Protein AF-A0A1Y2HYA2-F1 (afdb_monomer_lite)

Sequence (604 aa):
MAIMETNSGGTSANGTPILTGSERDTLFGNTSALLDLHTALAPAMHAAVRSHPGAPTAAAEALAVALLSHVSDLLREYELHALNAASVTALVETRTSRPMLHHMMRDFVLWPKAHGLSLESYLVRPGSHLSVYARKLDELISAGADGPNVRRANDVVRGMINGIEMKRLEANNNQPPRVPSYLVPIVVDADEPSLEDVGHGTATLRRNLHQAVDIATLESATRRFICQGSVWEVVHAGEVKVRSLLLFHDALILAKEQPPNKFEVRTILDLRTVTIRPTRDRARAALRLRPVVAKAVAQFNADPARAVGDLIAKKVLDNSANNIASFLHKTPNLSRRHVGKFIGHVDNEPVAYAYAEWYSPVFGHLPFEDALRLYLSSLRLGNDGPAIDRVLTAFARTYAKVNPQRFTEDNAAVDLVFATVLLNADMHGPTTLDGTPSPLALRDFVNGHPGVAAGQMQAIYQSIQGEKLAMASDRSHRVSVDVLAIPTHLTLNEPSEWLKISIPAPDPNVTLRFISASSLKIEPPVLAFATSNSGFVRITGTQVGRHRLYFLLGGSTAAHYDYVLPLTVIVEPGTWPIRSRSSFRARMRHHQVRGPGMNRGAQH

pLDDT: mean 72.88, std 20.94, range [21.11, 97.56]

Radius of gyration: 34.15 Å; chains: 1; bounding box: 61×93×104 Å

Organism: NCBI:txid765915

Foldseek 3Di:
DVCLCPVPPQADVVRHGLADPVRVCLQCPCVVVVVVLVVVLVVQLVVLQVVDPPDLLSSLLSNLVSLVVCLVVNLVSLLRLLLSLVSNVVVVVCCVVRVSSVVSQVVCLVDPVCVNDTSSRVSCVVNCVLVVLLVVLVVCVVVVSVDPSSVVSNVSSVVSNVVSVVSSVVSCVPDDDDADPDAFAWDFDDDDDDPDDDDDDDDPDPDDDPDQDDPVVVPPPPWAWDDWHWHFDCNDFFDTDIWIWTDTPFWIWTFDDDPPPGTHTDDIGTPVPTDTDGDCLVCVVVPPPDVVLVVLLVVLQVPVVVSVVVCCVVVVFPPDLLRVLVCLQPRPNRQLASVLVQCLDPVNLSNLLSNLLVCLLQLLVDQPLVSLLLSQQSHPHDPDPSSVLSNLVSNQQSSCVSVVVFFQDNCLSSVVSVLLLVLLCLQPNDDPPVRDRPRDDLVNQLVVRPRGDSVSSNVSNVVSNVFHRDGAARDPQAKEKDPSQDDQEAEAQDKDDWGKIFTPFADQFKKKAKTWRPQKDKVPRMDHRHPHRIDTMMIHGNGAAKIKIAIRMTGDCSNRHGHDRIGIHGYHYPDPPPPPPVVVVVVVVVVPDDDDDDDDDDDD

Structure (mmCIF, N/CA/C/O backbone):
data_AF-A0A1Y2HYA2-F1
#
_entry.id   AF-A0A1Y2HYA2-F1
#
loop_
_atom_site.group_PDB
_atom_site.id
_atom_site.type_symbol
_atom_site.label_atom_id
_atom_site.label_alt_id
_atom_site.label_comp_id
_atom_site.label_asym_id
_atom_site.label_entity_id
_atom_site.label_seq_id
_atom_site.pdbx_PDB_ins_code
_atom_site.Cartn_x
_atom_site.Cartn_y
_atom_site.Cartn_z
_atom_site.occupancy
_atom_site.B_iso_or_equiv
_atom_site.auth_seq_id
_atom_site.auth_comp_id
_atom_site.auth_asym_id
_atom_site.auth_atom_id
_atom_site.pdbx_PDB_model_num
ATOM 1 N N . MET A 1 1 ? -4.792 16.067 -51.777 1.00 55.75 1 MET A N 1
ATOM 2 C CA . MET A 1 1 ? -4.875 17.126 -52.803 1.00 55.75 1 MET A CA 1
ATOM 3 C C . MET A 1 1 ? -6.281 17.231 -53.373 1.00 55.75 1 MET A C 1
ATOM 5 O O . MET A 1 1 ? -7.077 17.872 -52.710 1.00 55.75 1 MET A O 1
ATOM 9 N N . ALA A 1 2 ? -6.659 16.516 -54.440 1.00 53.66 2 ALA A N 1
ATOM 10 C CA . ALA A 1 2 ? -7.971 16.691 -55.091 1.00 53.66 2 ALA A CA 1
ATOM 11 C C . ALA A 1 2 ? -9.199 16.581 -54.156 1.00 53.66 2 ALA A C 1
ATOM 13 O O . ALA A 1 2 ? -10.121 17.379 -54.253 1.00 53.66 2 ALA A O 1
ATOM 14 N N . ILE A 1 3 ? -9.209 15.652 -53.192 1.00 54.22 3 ILE A N 1
ATOM 15 C CA . ILE A 1 3 ? -10.318 15.495 -52.219 1.00 54.22 3 ILE A CA 1
ATOM 16 C C . ILE A 1 3 ? -10.399 16.668 -51.232 1.00 54.22 3 ILE A C 1
ATOM 18 O O . ILE A 1 3 ? -11.489 17.075 -50.844 1.00 54.22 3 ILE A O 1
ATOM 22 N N . MET A 1 4 ? -9.250 17.241 -50.865 1.00 53.88 4 MET A N 1
ATOM 23 C CA . MET A 1 4 ? -9.171 18.414 -49.982 1.00 53.88 4 MET A CA 1
ATOM 24 C C . MET A 1 4 ? -9.587 19.702 -50.707 1.00 53.88 4 MET A C 1
ATOM 26 O O . MET A 1 4 ? -9.850 20.707 -50.059 1.00 53.88 4 MET A O 1
ATOM 30 N N . GLU A 1 5 ? -9.641 19.667 -52.040 1.00 52.22 5 GLU A N 1
ATOM 31 C CA . GLU A 1 5 ? -10.073 20.774 -52.897 1.00 52.22 5 GLU A CA 1
ATOM 32 C C . GLU A 1 5 ? -11.542 20.644 -53.336 1.00 52.22 5 GLU A C 1
ATOM 34 O O . GLU A 1 5 ? -12.161 21.650 -53.661 1.00 52.22 5 GLU A O 1
ATOM 39 N N . THR A 1 6 ? -12.117 19.433 -53.324 1.00 47.00 6 THR A N 1
ATOM 40 C CA . THR A 1 6 ? -13.444 19.152 -53.912 1.00 47.00 6 THR A CA 1
ATOM 41 C C . THR A 1 6 ? -14.544 18.816 -52.899 1.00 47.00 6 THR A C 1
ATOM 43 O O . THR A 1 6 ? -15.689 19.186 -53.140 1.00 47.00 6 THR A O 1
ATOM 46 N N . ASN A 1 7 ? -14.242 18.175 -51.759 1.00 46.06 7 ASN A N 1
ATOM 47 C CA . ASN A 1 7 ? -15.280 17.679 -50.828 1.00 46.06 7 ASN A CA 1
ATOM 48 C C . ASN A 1 7 ? -15.597 18.585 -49.630 1.00 46.06 7 ASN A C 1
ATOM 50 O O . ASN A 1 7 ? -16.517 18.308 -48.866 1.00 46.06 7 ASN A O 1
ATOM 54 N N . SER A 1 8 ? -14.890 19.694 -49.480 1.00 45.75 8 SER A N 1
ATOM 55 C CA . SER A 1 8 ? -15.256 20.757 -48.551 1.00 45.75 8 SER A CA 1
ATOM 56 C C . SER A 1 8 ? -15.223 22.032 -49.365 1.00 45.75 8 SER A C 1
ATOM 58 O O . SER A 1 8 ? -14.123 22.438 -49.737 1.00 45.75 8 SER A O 1
ATOM 60 N N . GLY A 1 9 ? -16.393 22.594 -49.707 1.00 42.94 9 GLY A N 1
ATOM 61 C CA . GLY A 1 9 ? -16.507 23.826 -50.496 1.00 42.94 9 GLY A CA 1
ATOM 62 C C . GLY A 1 9 ? -15.361 24.770 -50.152 1.00 42.94 9 GLY A C 1
ATOM 63 O O . GLY A 1 9 ? -15.153 25.050 -48.973 1.00 42.94 9 GLY A O 1
ATOM 64 N N . GLY A 1 10 ? -14.555 25.113 -51.163 1.00 42.78 10 GLY A N 1
ATOM 65 C CA . GLY A 1 10 ? -13.152 25.546 -51.058 1.00 42.78 10 GLY A CA 1
ATOM 66 C C . GLY A 1 10 ? -12.878 26.840 -50.287 1.00 42.78 10 GLY A C 1
ATOM 67 O O . GLY A 1 10 ? -11.806 27.423 -50.416 1.00 42.78 10 GLY A O 1
ATOM 68 N N . THR A 1 11 ? -13.821 27.289 -49.475 1.00 48.75 11 THR A N 1
ATOM 69 C CA . THR A 1 11 ? -13.754 28.462 -48.632 1.00 48.75 11 THR A CA 1
ATOM 70 C C . THR A 1 11 ? -14.617 28.257 -47.389 1.00 48.75 11 THR A C 1
ATOM 72 O O . THR A 1 11 ? -15.751 27.787 -47.481 1.00 48.75 11 THR A O 1
ATOM 75 N N . SER A 1 12 ? -14.124 28.705 -46.230 1.00 48.00 12 SER A N 1
ATOM 76 C CA . SER A 1 12 ? -14.983 29.088 -45.096 1.00 48.00 12 SER A CA 1
ATOM 77 C C . SER A 1 12 ? -16.136 29.993 -45.577 1.00 48.00 12 SER A C 1
ATOM 79 O O . SER A 1 12 ? -16.014 30.619 -46.630 1.00 48.00 12 SER A O 1
ATOM 81 N N . ALA A 1 13 ? -17.212 30.155 -44.797 1.00 47.91 13 ALA A N 1
ATOM 82 C CA . ALA A 1 13 ? -18.321 31.085 -45.082 1.00 47.91 13 ALA A CA 1
ATOM 83 C C . ALA A 1 13 ? -17.880 32.538 -45.424 1.00 47.91 13 ALA A C 1
ATOM 85 O O . ALA A 1 13 ? -18.684 33.313 -45.929 1.00 47.91 13 ALA A O 1
ATOM 86 N N . ASN A 1 14 ? -16.598 32.876 -45.204 1.00 44.66 14 ASN A N 1
ATOM 87 C CA . ASN A 1 14 ? -15.934 34.144 -45.530 1.00 44.66 14 ASN A CA 1
ATOM 88 C C . ASN A 1 14 ? -14.847 34.069 -46.637 1.00 44.66 14 ASN A C 1
ATOM 90 O O . ASN A 1 14 ? -14.006 34.962 -46.712 1.00 44.66 14 ASN A O 1
ATOM 94 N N . GLY A 1 15 ? -14.783 33.030 -47.476 1.00 50.41 15 GLY A N 1
ATOM 95 C CA . GLY A 1 15 ? -13.869 33.024 -48.634 1.00 50.41 15 GLY A CA 1
ATOM 96 C C . GLY A 1 15 ? -12.424 32.553 -48.374 1.00 50.41 15 GLY A C 1
ATOM 97 O O . GLY A 1 15 ? -11.597 32.614 -49.278 1.00 50.41 15 GLY A O 1
ATOM 98 N N . THR A 1 16 ? -12.076 32.090 -47.167 1.00 54.47 16 THR A N 1
ATOM 99 C CA . THR A 1 16 ? -10.693 31.699 -46.823 1.00 54.47 16 THR A CA 1
ATOM 100 C C . THR A 1 16 ? -10.429 30.194 -46.994 1.00 54.47 16 THR A C 1
ATOM 102 O O . THR A 1 16 ? -11.242 29.386 -46.530 1.00 54.47 16 THR A O 1
ATOM 105 N N . PRO A 1 17 ? -9.306 29.789 -47.629 1.00 59.78 17 PRO A N 1
ATOM 106 C CA . PRO A 1 17 ? -8.974 28.382 -47.863 1.00 59.78 17 PRO A CA 1
ATOM 107 C C . PRO A 1 17 ? -8.645 27.647 -46.553 1.00 59.78 17 PRO A C 1
ATOM 109 O O . PRO A 1 17 ? -8.038 28.213 -45.644 1.00 59.78 17 PRO A O 1
ATOM 112 N N . ILE A 1 18 ? -9.036 26.367 -46.458 1.00 65.44 18 ILE A N 1
ATOM 113 C CA . ILE A 1 18 ? -8.889 25.529 -45.246 1.00 65.44 18 ILE A CA 1
ATOM 114 C C . ILE A 1 18 ? -7.417 25.331 -44.857 1.00 65.44 18 ILE A C 1
ATOM 116 O O . ILE A 1 18 ? -7.102 25.270 -43.666 1.00 65.44 18 ILE A O 1
ATOM 120 N N . LEU A 1 19 ? -6.534 25.269 -45.855 1.00 67.50 19 LEU A N 1
ATOM 121 C CA . LEU A 1 19 ? -5.080 25.265 -45.718 1.00 67.50 19 LEU A CA 1
ATOM 122 C C . LEU A 1 19 ? -4.512 26.456 -46.489 1.00 67.50 19 LEU A C 1
ATOM 124 O O . LEU A 1 19 ? -4.899 26.685 -47.638 1.00 67.50 19 LEU A O 1
ATOM 128 N N . THR A 1 20 ? -3.578 27.194 -45.892 1.00 74.31 20 THR A N 1
ATOM 129 C CA . THR A 1 20 ? -2.813 28.205 -46.637 1.00 74.31 20 THR A CA 1
ATOM 130 C C . THR A 1 20 ? -1.864 27.532 -47.639 1.00 74.31 20 THR A C 1
ATOM 132 O O . THR A 1 20 ? -1.540 26.350 -47.504 1.00 74.31 20 THR A O 1
ATOM 135 N N . GLY A 1 21 ? -1.378 28.278 -48.640 1.00 69.56 21 GLY A N 1
ATOM 136 C CA . GLY A 1 21 ? -0.363 27.766 -49.577 1.00 69.56 21 GLY A CA 1
ATOM 137 C C . GLY A 1 21 ? 0.874 27.225 -48.850 1.00 69.56 21 GLY A C 1
ATOM 138 O O . GLY A 1 21 ? 1.279 26.095 -49.083 1.00 69.56 21 GLY A O 1
ATOM 139 N N . SER A 1 22 ? 1.364 27.960 -47.847 1.00 70.25 22 SER A N 1
ATOM 140 C CA . SER A 1 22 ? 2.489 27.531 -47.008 1.00 70.25 22 SER A CA 1
ATOM 141 C C . SER A 1 22 ? 2.204 26.271 -46.178 1.00 70.25 22 SER A C 1
ATOM 143 O O . SER A 1 22 ? 3.096 25.448 -45.980 1.00 70.25 22 SER A O 1
ATOM 145 N N . GLU A 1 23 ? 0.975 26.082 -45.691 1.00 72.25 23 GLU A N 1
ATOM 146 C CA . GLU A 1 23 ? 0.576 24.883 -44.938 1.00 72.25 23 GLU A CA 1
ATOM 147 C C . GLU A 1 23 ? 0.479 23.656 -45.840 1.00 72.25 23 GLU A C 1
ATOM 149 O O . GLU A 1 23 ? 0.842 22.556 -45.432 1.00 72.25 23 GLU A O 1
ATOM 154 N N . ARG A 1 24 ? 0.027 23.843 -47.080 1.00 72.75 24 ARG A N 1
ATOM 155 C CA . ARG A 1 24 ? 0.006 22.792 -48.098 1.00 72.75 24 ARG A CA 1
ATOM 156 C C . ARG A 1 24 ? 1.423 22.352 -48.457 1.00 72.75 24 ARG A C 1
ATOM 158 O O . ARG A 1 24 ? 1.692 21.153 -48.444 1.00 72.75 24 ARG A O 1
ATOM 165 N N . ASP A 1 25 ? 2.318 23.305 -48.692 1.00 72.31 25 ASP A N 1
ATOM 166 C CA . ASP A 1 25 ? 3.725 23.022 -48.985 1.00 72.31 25 ASP A CA 1
ATOM 167 C C . ASP A 1 25 ? 4.402 22.320 -47.799 1.00 72.31 25 ASP A C 1
ATOM 169 O O . ASP A 1 25 ? 5.210 21.418 -47.983 1.00 72.31 25 ASP A O 1
ATOM 173 N N . THR A 1 26 ? 3.997 22.644 -46.568 1.00 74.25 26 THR A N 1
ATOM 174 C CA . THR A 1 26 ? 4.482 21.966 -45.356 1.00 74.25 26 THR A CA 1
ATOM 175 C C . THR A 1 26 ? 3.922 20.545 -45.203 1.00 74.25 26 THR A C 1
ATOM 177 O O . THR A 1 26 ? 4.649 19.650 -44.781 1.00 74.25 26 THR A O 1
ATOM 180 N N . LEU A 1 27 ? 2.642 20.315 -45.530 1.00 73.00 27 LEU A N 1
ATOM 181 C CA . LEU A 1 27 ? 1.988 19.001 -45.407 1.00 73.00 27 LEU A CA 1
ATOM 182 C C . LEU A 1 27 ? 2.495 17.987 -46.422 1.00 73.00 27 LEU A C 1
ATOM 184 O O . LEU A 1 27 ? 2.662 16.814 -46.092 1.00 73.00 27 LEU A O 1
ATOM 188 N N . PHE A 1 28 ? 2.664 18.429 -47.664 1.00 74.94 28 PHE A N 1
ATOM 189 C CA . PHE A 1 28 ? 2.996 17.545 -48.772 1.00 74.94 28 PHE A CA 1
ATOM 190 C C . PHE A 1 28 ? 4.473 17.610 -49.144 1.00 74.94 28 PHE A C 1
ATOM 192 O O . PHE A 1 28 ? 4.954 16.664 -49.765 1.00 74.94 28 PHE A O 1
ATOM 199 N N . GLY A 1 29 ? 5.204 18.651 -48.732 1.00 79.75 29 GLY A N 1
ATOM 200 C CA . GLY A 1 29 ? 6.648 18.771 -48.910 1.00 79.75 29 GLY A CA 1
ATOM 201 C C . GLY A 1 29 ? 7.094 18.353 -50.308 1.00 79.75 29 GLY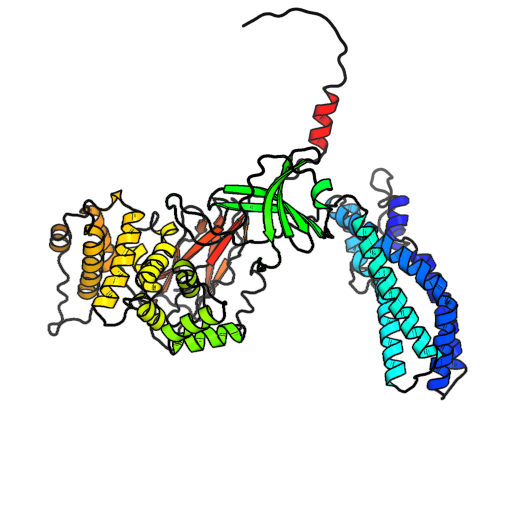 A C 1
ATOM 202 O O . GLY A 1 29 ? 6.600 18.845 -51.317 1.00 79.75 29 GLY A O 1
ATOM 203 N N . ASN A 1 30 ? 7.986 17.370 -50.349 1.00 83.69 30 ASN A N 1
ATOM 204 C CA . ASN A 1 30 ? 8.533 16.770 -51.561 1.00 83.69 30 ASN A CA 1
ATOM 205 C C . ASN A 1 30 ? 7.928 15.390 -51.895 1.00 83.69 30 ASN A C 1
ATOM 207 O O . ASN A 1 30 ? 8.539 14.585 -52.596 1.00 83.69 30 ASN A O 1
ATOM 211 N N . THR A 1 31 ? 6.726 15.081 -51.400 1.00 81.69 31 THR A N 1
ATOM 212 C CA . THR A 1 31 ? 6.070 13.783 -51.661 1.00 81.69 31 THR A CA 1
ATOM 213 C C . THR A 1 31 ? 5.789 13.534 -53.146 1.00 81.69 31 THR A C 1
ATOM 215 O O . THR A 1 31 ? 5.811 12.380 -53.568 1.00 81.69 31 THR A O 1
ATOM 218 N N . SER A 1 32 ? 5.580 14.583 -53.951 1.00 81.62 32 SER A N 1
ATOM 219 C CA . SER A 1 32 ? 5.468 14.475 -55.413 1.00 81.62 32 SER A CA 1
ATOM 220 C C . SER A 1 32 ? 6.788 14.055 -56.060 1.00 81.62 32 SER A C 1
ATOM 222 O O . SER A 1 32 ? 6.795 13.126 -56.855 1.00 81.62 32 SER A O 1
ATOM 224 N N . ALA A 1 33 ? 7.910 14.648 -55.647 1.00 84.75 33 ALA A N 1
ATOM 225 C CA . ALA A 1 33 ? 9.234 14.277 -56.144 1.00 84.75 33 ALA A CA 1
ATOM 226 C C . ALA A 1 33 ? 9.596 12.827 -55.774 1.00 84.75 33 ALA A C 1
ATOM 228 O O . ALA A 1 33 ? 10.122 12.085 -56.600 1.00 84.75 33 ALA A O 1
ATOM 229 N N . LEU A 1 34 ? 9.249 12.385 -54.556 1.00 85.81 34 LEU A N 1
ATOM 230 C CA . LEU A 1 34 ? 9.385 10.978 -54.167 1.00 85.81 34 LEU A CA 1
ATOM 231 C C . LEU A 1 34 ? 8.518 10.058 -55.032 1.00 85.81 34 LEU A C 1
ATOM 233 O O . LEU A 1 34 ? 8.970 8.978 -55.411 1.00 85.81 34 LEU A O 1
ATOM 237 N N . LEU A 1 35 ? 7.285 10.462 -55.346 1.00 85.81 35 LEU A N 1
ATOM 238 C CA . LEU A 1 35 ? 6.417 9.695 -56.234 1.00 85.81 35 LEU A CA 1
ATOM 239 C C . LEU A 1 35 ? 7.038 9.572 -57.630 1.00 85.81 35 LEU A C 1
ATOM 241 O O . LEU A 1 35 ? 7.137 8.455 -58.130 1.00 85.81 35 LEU A O 1
ATOM 245 N N . ASP A 1 36 ? 7.515 10.674 -58.206 1.00 86.62 36 ASP A N 1
ATOM 246 C CA . ASP A 1 36 ? 8.139 10.696 -59.531 1.00 86.62 36 ASP A CA 1
ATOM 247 C C . ASP A 1 36 ? 9.363 9.765 -59.582 1.00 86.62 36 ASP A C 1
ATOM 249 O O . ASP A 1 36 ? 9.465 8.913 -60.470 1.00 86.62 36 ASP A O 1
ATOM 253 N N . LEU A 1 37 ? 10.228 9.815 -58.561 1.00 86.75 37 LEU A N 1
ATOM 254 C CA . LEU A 1 37 ? 11.375 8.908 -58.432 1.00 86.75 37 LEU A CA 1
ATOM 255 C C . LEU A 1 37 ? 10.959 7.434 -58.360 1.00 86.75 37 LEU A C 1
ATOM 257 O O . LEU A 1 37 ? 11.528 6.595 -59.058 1.00 86.75 37 LEU A O 1
ATOM 261 N N . HIS A 1 38 ? 9.946 7.098 -57.557 1.00 86.94 38 HIS A N 1
ATOM 262 C CA . HIS A 1 38 ? 9.452 5.719 -57.459 1.00 86.94 38 HIS A CA 1
ATOM 263 C C . HIS A 1 38 ? 8.766 5.250 -58.746 1.00 86.94 38 HIS A C 1
ATOM 265 O O . HIS A 1 38 ? 8.888 4.079 -59.114 1.00 86.94 38 HIS A O 1
ATOM 271 N N . THR A 1 39 ? 8.093 6.149 -59.469 1.00 87.19 39 THR A N 1
ATOM 272 C CA . THR A 1 39 ? 7.498 5.838 -60.778 1.00 87.19 39 THR A CA 1
ATOM 273 C C . THR A 1 39 ? 8.538 5.647 -61.879 1.00 87.19 39 THR A C 1
ATOM 275 O O . THR A 1 39 ? 8.277 4.882 -62.805 1.00 87.19 39 THR A O 1
ATOM 278 N N . ALA A 1 40 ? 9.722 6.255 -61.763 1.00 85.44 40 ALA A N 1
ATOM 279 C CA . ALA A 1 40 ? 10.857 6.007 -62.652 1.00 85.44 40 ALA A CA 1
ATOM 280 C C . ALA A 1 40 ? 11.617 4.716 -62.285 1.00 85.44 40 ALA A C 1
ATOM 282 O O . ALA A 1 40 ? 12.017 3.949 -63.165 1.00 85.44 40 ALA A O 1
ATOM 283 N N . LEU A 1 41 ? 11.760 4.430 -60.987 1.00 86.94 41 LEU A N 1
ATOM 284 C CA . LEU A 1 41 ? 12.478 3.259 -60.478 1.00 86.94 41 LEU A CA 1
ATOM 285 C C . LEU A 1 41 ? 11.728 1.943 -60.734 1.00 86.94 41 LEU A C 1
ATOM 287 O O . LEU A 1 41 ? 12.336 0.945 -61.128 1.00 86.94 41 LEU A O 1
ATOM 291 N N . ALA A 1 42 ? 10.407 1.914 -60.534 1.00 86.38 42 ALA A N 1
ATOM 292 C CA . ALA A 1 42 ? 9.626 0.680 -60.637 1.00 86.38 42 ALA A CA 1
ATOM 293 C C . ALA A 1 42 ? 9.709 0.010 -62.030 1.00 86.38 42 ALA A C 1
ATOM 295 O O . ALA A 1 42 ? 9.963 -1.198 -62.085 1.00 86.38 42 ALA A O 1
ATOM 296 N N . PRO A 1 43 ? 9.576 0.724 -63.168 1.00 87.31 43 PRO A N 1
ATOM 297 C CA . PRO A 1 43 ? 9.774 0.148 -64.497 1.00 87.31 43 PRO A CA 1
ATOM 298 C C . PRO A 1 43 ? 11.180 -0.417 -64.716 1.00 87.31 43 PRO A C 1
ATOM 300 O O . PRO A 1 43 ? 11.298 -1.486 -65.315 1.00 87.31 43 PRO A O 1
ATOM 303 N N . ALA A 1 44 ? 12.224 0.250 -64.207 1.00 83.56 44 ALA A N 1
ATOM 304 C CA . ALA A 1 44 ? 13.608 -0.217 -64.302 1.00 83.56 44 ALA A CA 1
ATOM 305 C C . ALA A 1 44 ? 13.813 -1.526 -63.521 1.00 83.56 44 ALA A C 1
ATOM 307 O O . ALA A 1 44 ? 14.384 -2.484 -64.045 1.00 83.56 44 ALA A O 1
ATOM 308 N N . MET A 1 45 ? 13.251 -1.617 -62.312 1.00 85.19 45 MET A N 1
ATOM 309 C CA . MET A 1 45 ? 13.270 -2.846 -61.513 1.00 85.19 45 MET A CA 1
ATOM 310 C C . MET A 1 45 ? 12.471 -3.976 -62.179 1.00 85.19 45 MET A C 1
ATOM 312 O O . MET A 1 45 ? 12.930 -5.115 -62.253 1.00 85.19 45 MET A O 1
ATOM 316 N N . HIS A 1 46 ? 11.293 -3.677 -62.729 1.00 87.19 46 HIS A N 1
ATOM 317 C CA . HIS A 1 46 ? 10.500 -4.666 -63.457 1.00 87.19 46 HIS A CA 1
ATOM 318 C C . HIS A 1 46 ? 11.176 -5.135 -64.754 1.00 87.19 46 HIS A C 1
ATOM 320 O O . HIS A 1 46 ? 11.062 -6.308 -65.109 1.00 87.19 46 HIS A O 1
ATOM 326 N N . ALA A 1 47 ? 11.881 -4.251 -65.465 1.00 85.31 47 ALA A N 1
ATOM 327 C CA . ALA A 1 47 ? 12.659 -4.611 -66.647 1.00 85.31 47 ALA A CA 1
ATOM 328 C C . ALA A 1 47 ? 13.830 -5.540 -66.292 1.00 85.31 47 ALA A C 1
ATOM 330 O O . ALA A 1 47 ? 14.019 -6.536 -66.984 1.00 85.31 47 ALA A O 1
ATOM 331 N N . ALA A 1 48 ? 14.531 -5.276 -65.183 1.00 81.56 48 ALA A N 1
ATOM 332 C CA . ALA A 1 48 ? 15.624 -6.111 -64.678 1.00 81.56 48 ALA A CA 1
ATOM 333 C C . ALA A 1 48 ? 15.189 -7.551 -64.344 1.00 81.56 48 ALA A C 1
ATOM 335 O O . ALA A 1 48 ? 15.926 -8.501 -64.608 1.00 81.56 48 ALA A O 1
ATOM 336 N N . VAL A 1 49 ? 13.974 -7.721 -63.808 1.00 83.44 49 VAL A N 1
ATOM 337 C CA . VAL A 1 49 ? 13.393 -9.047 -63.526 1.00 83.44 49 VAL A CA 1
ATOM 338 C C . VAL A 1 49 ? 12.951 -9.750 -64.811 1.00 83.44 49 VAL A C 1
ATOM 340 O O . VAL A 1 49 ? 13.161 -10.951 -64.961 1.00 83.44 49 VAL A O 1
ATOM 343 N N . ARG A 1 50 ? 12.354 -9.018 -65.761 1.00 84.62 50 ARG A N 1
ATOM 344 C CA . ARG A 1 50 ? 11.876 -9.594 -67.029 1.00 84.62 50 ARG A CA 1
ATOM 345 C C . ARG A 1 50 ? 12.999 -10.009 -67.977 1.00 84.62 50 ARG A C 1
ATOM 347 O O . ARG A 1 50 ? 12.790 -10.927 -68.760 1.00 84.62 50 ARG A O 1
ATOM 354 N N . SER A 1 51 ? 14.159 -9.354 -67.925 1.00 82.69 51 SER A N 1
ATOM 355 C CA . SER A 1 51 ? 15.308 -9.685 -68.777 1.00 82.69 51 SER A CA 1
ATOM 356 C C . SER A 1 51 ? 16.054 -10.957 -68.355 1.00 82.69 51 SER A C 1
ATOM 358 O O . SER A 1 51 ? 16.856 -11.459 -69.136 1.00 82.69 51 SER A O 1
ATOM 360 N N . HIS A 1 52 ? 15.762 -11.512 -67.171 1.00 82.31 52 HIS A N 1
ATOM 361 C CA . HIS A 1 52 ? 16.428 -12.702 -66.624 1.00 82.31 52 HIS A CA 1
ATOM 362 C C . HIS A 1 52 ? 15.427 -13.787 -66.166 1.00 82.31 52 HIS A C 1
ATOM 364 O O . HIS A 1 52 ? 15.401 -14.154 -64.985 1.00 82.31 52 HIS A O 1
ATOM 370 N N . PRO A 1 53 ? 14.579 -14.328 -67.065 1.00 73.19 53 PRO A N 1
ATOM 371 C CA . PRO A 1 53 ? 13.634 -15.379 -66.701 1.00 73.19 53 PRO A CA 1
ATOM 372 C C . PRO A 1 53 ? 14.383 -16.663 -66.304 1.00 73.19 53 PRO A C 1
ATOM 374 O O . PRO A 1 53 ? 15.164 -17.202 -67.080 1.00 73.19 53 PRO A O 1
ATOM 377 N N . GLY A 1 54 ? 14.151 -17.154 -65.081 1.00 72.19 54 GLY A N 1
ATOM 378 C CA . GLY A 1 54 ? 14.751 -18.398 -64.573 1.00 72.19 54 GLY A CA 1
ATOM 379 C C . GLY A 1 54 ? 16.145 -18.265 -63.942 1.00 72.19 54 GLY A C 1
ATOM 380 O O . GLY A 1 54 ? 16.682 -19.267 -63.479 1.00 72.19 54 GLY A O 1
ATOM 381 N N . ALA A 1 55 ? 16.713 -17.055 -63.861 1.00 81.50 55 ALA A N 1
ATOM 382 C CA . ALA A 1 55 ? 18.015 -16.794 -63.239 1.00 81.50 55 ALA A CA 1
ATOM 383 C C . ALA A 1 55 ? 17.874 -15.823 -62.043 1.00 81.50 55 ALA A C 1
ATOM 385 O O . ALA A 1 55 ? 18.084 -14.617 -62.195 1.00 81.50 55 ALA A O 1
ATOM 386 N N . PRO A 1 56 ? 17.505 -16.316 -60.842 1.00 78.31 56 PRO A N 1
ATOM 387 C CA . PRO A 1 56 ? 17.158 -15.465 -59.699 1.00 78.31 56 PRO A CA 1
ATOM 388 C C . PRO A 1 56 ? 18.338 -14.635 -59.173 1.00 78.31 56 PRO A C 1
ATOM 390 O O . PRO A 1 56 ? 18.142 -13.511 -58.717 1.00 78.31 56 PRO A O 1
ATOM 393 N N . THR A 1 57 ? 19.564 -15.149 -59.278 1.00 82.25 57 THR A N 1
ATOM 394 C CA . THR A 1 57 ? 20.786 -14.448 -58.859 1.00 82.25 57 THR A CA 1
ATOM 395 C C . THR A 1 57 ? 21.139 -13.299 -59.807 1.00 82.25 57 THR A C 1
ATOM 397 O O . THR A 1 57 ? 21.368 -12.183 -59.351 1.00 82.25 57 THR A O 1
ATOM 400 N N . ALA A 1 58 ? 21.082 -13.526 -61.123 1.00 82.56 58 ALA A N 1
ATOM 401 C CA . ALA A 1 58 ? 21.308 -12.486 -62.132 1.00 82.56 58 ALA A CA 1
ATOM 402 C C . ALA A 1 58 ? 20.218 -11.396 -62.097 1.00 82.56 58 ALA A C 1
ATOM 404 O O . ALA A 1 58 ? 20.517 -10.206 -62.199 1.00 82.56 58 ALA A O 1
ATOM 405 N N . ALA A 1 59 ? 18.958 -11.785 -61.869 1.00 84.25 59 ALA A N 1
ATOM 406 C CA . ALA A 1 59 ? 17.859 -10.843 -61.671 1.00 84.25 59 ALA A CA 1
ATOM 407 C C . ALA A 1 59 ? 18.063 -9.973 -60.416 1.00 84.25 59 ALA A C 1
ATOM 409 O O . ALA A 1 59 ? 17.820 -8.766 -60.459 1.00 84.25 59 ALA A O 1
ATOM 410 N N . ALA A 1 60 ? 18.539 -10.558 -59.310 1.00 84.62 60 ALA A N 1
ATOM 411 C CA . ALA A 1 60 ? 18.844 -9.826 -58.080 1.00 84.62 60 ALA A CA 1
ATOM 412 C C . ALA A 1 60 ? 19.995 -8.823 -58.266 1.00 84.62 60 ALA A C 1
ATOM 414 O O . ALA A 1 60 ? 19.921 -7.703 -57.758 1.00 84.62 60 ALA A O 1
ATOM 415 N N . GLU A 1 61 ? 21.024 -9.173 -59.039 1.00 87.69 61 GLU A N 1
ATOM 416 C CA . GLU A 1 61 ? 22.109 -8.244 -59.364 1.00 87.69 61 GLU A CA 1
ATOM 417 C C . GLU A 1 61 ? 21.643 -7.087 -60.250 1.00 87.69 61 GLU A C 1
ATOM 419 O O . GLU A 1 61 ? 21.951 -5.932 -59.955 1.00 87.69 61 GLU A O 1
ATOM 424 N N . ALA A 1 62 ? 20.851 -7.365 -61.288 1.00 85.69 62 ALA A N 1
ATOM 425 C CA . ALA A 1 62 ? 20.292 -6.327 -62.151 1.00 85.69 62 ALA A CA 1
ATOM 426 C C . ALA A 1 62 ? 19.341 -5.384 -61.382 1.00 85.69 62 ALA A C 1
ATOM 428 O O . ALA A 1 62 ? 19.348 -4.171 -61.604 1.00 85.69 62 ALA A O 1
ATOM 429 N N . LEU A 1 63 ? 18.571 -5.917 -60.425 1.00 88.06 63 LEU A N 1
ATOM 430 C CA . LEU A 1 63 ? 17.751 -5.131 -59.497 1.00 88.06 63 LEU A CA 1
ATOM 431 C C . LEU A 1 63 ? 18.598 -4.219 -58.602 1.00 88.06 63 LEU A C 1
ATOM 433 O O . LEU A 1 63 ? 18.264 -3.047 -58.426 1.00 88.06 63 LEU A O 1
ATOM 437 N N . ALA A 1 64 ? 19.695 -4.741 -58.050 1.00 87.00 64 ALA A N 1
ATOM 438 C CA . ALA A 1 64 ? 20.600 -3.963 -57.214 1.00 87.00 64 ALA A CA 1
ATOM 439 C C . ALA A 1 64 ? 21.277 -2.831 -58.002 1.00 87.00 64 ALA A C 1
ATOM 441 O O . ALA A 1 64 ? 21.412 -1.727 -57.483 1.00 87.00 64 ALA A O 1
ATOM 442 N N . VAL A 1 65 ? 21.628 -3.061 -59.272 1.00 88.44 65 VAL A N 1
ATOM 443 C CA . VAL A 1 65 ? 22.170 -2.022 -60.165 1.00 88.44 65 VAL A CA 1
ATOM 444 C C . VAL A 1 65 ? 21.141 -0.920 -60.434 1.00 88.44 65 VAL A C 1
ATOM 446 O O . VAL A 1 65 ? 21.476 0.259 -60.324 1.00 88.44 65 VAL A O 1
ATOM 449 N N . ALA A 1 66 ? 19.884 -1.280 -60.715 1.00 86.94 66 ALA A N 1
ATOM 450 C CA . ALA A 1 66 ? 18.808 -0.307 -60.921 1.00 86.94 66 ALA A CA 1
ATOM 451 C C . ALA A 1 66 ? 18.515 0.529 -59.661 1.00 86.94 66 ALA A C 1
ATOM 453 O O . ALA A 1 66 ? 18.188 1.711 -59.762 1.00 86.94 66 ALA A O 1
ATOM 454 N N . LEU A 1 67 ? 18.654 -0.059 -58.468 1.00 87.75 67 LEU A N 1
ATOM 455 C CA . LEU A 1 67 ? 18.534 0.677 -57.211 1.00 87.75 67 LEU A CA 1
ATOM 456 C C . LEU A 1 67 ? 19.722 1.630 -57.014 1.00 87.75 67 LEU A C 1
ATOM 458 O O . LEU A 1 67 ? 19.522 2.812 -56.745 1.00 87.75 67 LEU A O 1
ATOM 462 N N . LEU A 1 68 ? 20.951 1.136 -57.202 1.00 87.38 68 LEU A N 1
ATOM 463 C CA . LEU A 1 68 ? 22.184 1.913 -57.044 1.00 87.38 68 LEU A CA 1
ATOM 464 C C . LEU A 1 68 ? 22.271 3.111 -58.002 1.00 87.38 68 LEU A C 1
ATOM 466 O O . LEU A 1 68 ? 22.870 4.119 -57.637 1.00 87.38 68 LEU A O 1
ATOM 470 N N . SER A 1 69 ? 21.653 3.050 -59.186 1.00 87.31 69 SER A N 1
ATOM 471 C CA . SER A 1 69 ? 21.634 4.182 -60.123 1.00 87.31 69 SER A CA 1
ATOM 472 C C . SER A 1 69 ? 20.732 5.343 -59.685 1.00 87.31 69 SER A C 1
ATOM 474 O O . SER A 1 69 ? 20.893 6.441 -60.200 1.00 87.31 69 SER A O 1
ATOM 476 N N . HIS A 1 70 ? 19.808 5.124 -58.741 1.00 87.25 70 HIS A N 1
ATOM 477 C CA . HIS A 1 70 ? 18.869 6.140 -58.235 1.00 87.25 70 HIS A CA 1
ATOM 478 C C . HIS A 1 70 ? 19.141 6.531 -56.770 1.00 87.25 70 HIS A C 1
ATOM 480 O O . HIS A 1 70 ? 18.413 7.324 -56.175 1.00 87.25 70 HIS A O 1
ATOM 486 N N . VAL A 1 71 ? 20.191 5.970 -56.164 1.00 84.19 71 VAL A N 1
ATOM 487 C CA . VAL A 1 71 ? 20.521 6.086 -54.734 1.00 84.19 71 VAL A CA 1
ATOM 488 C C . VAL A 1 71 ? 20.772 7.530 -54.287 1.00 84.19 71 VAL A C 1
ATOM 490 O O . VAL A 1 71 ? 20.330 7.912 -53.206 1.00 84.19 71 VAL A O 1
ATOM 493 N N . SER A 1 72 ? 21.451 8.346 -55.095 1.00 80.94 72 SER A N 1
ATOM 494 C CA . SER A 1 72 ? 21.746 9.744 -54.746 1.00 80.94 72 SER A CA 1
ATOM 495 C C . SER A 1 72 ? 20.478 10.587 -54.636 1.00 80.94 72 SER A C 1
ATOM 497 O O . SER A 1 72 ? 20.316 11.343 -53.678 1.00 80.94 72 SER A O 1
ATOM 499 N N . ASP A 1 73 ? 19.563 10.410 -55.587 1.00 85.12 73 ASP A N 1
ATOM 500 C CA . ASP A 1 73 ? 18.315 11.167 -55.649 1.00 85.12 73 ASP A CA 1
ATOM 501 C C . ASP A 1 73 ? 17.334 10.680 -54.581 1.00 85.12 73 ASP A C 1
ATOM 503 O O . ASP A 1 73 ? 16.713 11.491 -53.895 1.00 85.12 73 ASP A O 1
ATOM 507 N N . LEU A 1 74 ? 17.274 9.361 -54.354 1.00 84.50 74 LEU A N 1
ATOM 508 C CA . LEU A 1 74 ? 16.510 8.774 -53.254 1.00 84.50 74 LEU A CA 1
ATOM 509 C C . LEU A 1 74 ? 16.986 9.312 -51.903 1.00 84.50 74 LEU A C 1
ATOM 511 O O . LEU A 1 74 ? 16.157 9.763 -51.118 1.00 84.50 74 LEU A O 1
ATOM 515 N N . LEU A 1 75 ? 18.295 9.312 -51.629 1.00 83.69 75 LEU A N 1
ATOM 516 C CA . LEU A 1 75 ? 18.829 9.826 -50.365 1.00 83.69 75 LEU A CA 1
ATOM 517 C C . LEU A 1 75 ? 18.442 11.292 -50.155 1.00 83.69 75 LEU A C 1
ATOM 519 O O . LEU A 1 75 ? 17.921 11.640 -49.097 1.00 83.69 75 LEU A O 1
ATOM 523 N N . ARG A 1 76 ? 18.642 12.134 -51.174 1.00 84.75 76 ARG A N 1
ATOM 524 C CA . ARG A 1 76 ? 18.331 13.565 -51.101 1.00 84.75 76 ARG A CA 1
ATOM 525 C C . ARG A 1 76 ? 16.856 13.808 -50.779 1.00 84.75 76 ARG A C 1
ATOM 527 O O . ARG A 1 76 ? 16.541 14.574 -49.870 1.00 84.75 76 ARG A O 1
ATOM 534 N N . GLU A 1 77 ? 15.949 13.148 -51.495 1.00 86.38 77 GLU A N 1
ATOM 535 C CA . GLU A 1 77 ? 14.514 13.342 -51.286 1.00 86.38 77 GLU A CA 1
ATOM 536 C C . GLU A 1 77 ? 14.023 12.714 -49.970 1.00 86.38 77 GLU A C 1
ATOM 538 O O . GLU A 1 77 ? 13.175 13.290 -49.286 1.00 86.38 77 GLU A O 1
ATOM 543 N N . TYR A 1 78 ? 14.572 11.576 -49.542 1.00 86.56 78 TYR A N 1
ATOM 544 C CA . TYR A 1 78 ? 14.211 10.980 -48.253 1.00 86.56 78 TYR A CA 1
ATOM 545 C C . TYR A 1 78 ? 14.705 11.795 -47.054 1.00 86.56 78 TYR A C 1
ATOM 547 O O . TYR A 1 78 ? 13.987 11.891 -46.056 1.00 86.56 78 TYR A O 1
ATOM 555 N N . GLU A 1 79 ? 15.875 12.428 -47.150 1.00 82.25 79 GLU A N 1
ATOM 556 C CA . GLU A 1 79 ? 16.362 13.366 -46.135 1.00 82.25 79 GLU A CA 1
ATOM 557 C C . GLU A 1 79 ? 15.449 14.592 -46.015 1.00 82.25 79 GLU A C 1
ATOM 559 O O . GLU A 1 79 ? 15.028 14.941 -44.910 1.00 82.25 79 GLU A O 1
ATOM 564 N N . LEU A 1 80 ? 15.072 15.206 -47.141 1.00 81.06 80 LEU A N 1
ATOM 565 C CA . LEU A 1 80 ? 14.142 16.341 -47.156 1.00 81.06 80 LEU A CA 1
ATOM 566 C C . LEU A 1 80 ? 12.763 15.960 -46.594 1.00 81.06 80 LEU A C 1
ATOM 568 O O . LEU A 1 80 ? 12.186 16.698 -45.793 1.00 81.06 80 LEU A O 1
ATOM 572 N N . HIS A 1 81 ? 12.255 14.779 -46.948 1.00 83.62 81 HIS A N 1
ATOM 573 C CA . HIS A 1 81 ? 10.985 14.272 -46.432 1.00 83.62 81 HIS A CA 1
ATOM 574 C C . HIS A 1 81 ? 11.035 14.026 -44.916 1.00 83.62 81 HIS A C 1
ATOM 576 O O . HIS A 1 81 ? 10.088 14.344 -44.194 1.00 83.62 81 HIS A O 1
ATOM 582 N N . ALA A 1 82 ? 12.147 13.488 -44.406 1.00 76.94 82 ALA A N 1
ATOM 583 C CA . ALA A 1 82 ? 12.337 13.240 -42.979 1.00 76.94 82 ALA A CA 1
ATOM 584 C C . ALA A 1 82 ? 12.399 14.535 -42.153 1.00 76.94 82 ALA A C 1
ATOM 586 O O . ALA A 1 82 ? 11.851 14.581 -41.050 1.00 76.94 82 ALA A O 1
ATOM 587 N N . LEU A 1 83 ? 13.008 15.594 -42.694 1.00 73.88 83 LEU A N 1
ATOM 588 C CA . LEU A 1 83 ? 13.040 16.919 -42.066 1.00 73.88 83 LEU A CA 1
ATOM 589 C C . LEU A 1 83 ? 11.647 17.572 -42.034 1.00 73.88 83 LEU A C 1
ATOM 591 O O . LEU A 1 83 ? 11.279 18.206 -41.044 1.00 73.88 83 LEU A O 1
ATOM 595 N N . ASN A 1 84 ? 10.839 17.358 -43.075 1.00 74.75 84 ASN A N 1
ATOM 596 C CA . ASN A 1 84 ? 9.476 17.888 -43.160 1.00 74.75 84 ASN A CA 1
ATOM 597 C C . ASN A 1 84 ? 8.482 17.177 -42.226 1.00 74.75 84 ASN A C 1
ATOM 599 O O . ASN A 1 84 ? 7.515 17.799 -41.786 1.00 74.75 84 ASN A O 1
ATOM 603 N N . ALA A 1 85 ? 8.730 15.917 -41.849 1.00 70.00 85 ALA A N 1
ATOM 604 C CA . ALA A 1 85 ? 7.833 15.138 -40.989 1.00 70.00 85 ALA A CA 1
ATOM 605 C C . ALA A 1 85 ? 7.541 15.813 -39.630 1.00 70.00 85 ALA A C 1
ATOM 607 O O . ALA A 1 85 ? 6.412 15.758 -39.148 1.00 70.00 85 ALA A O 1
ATOM 608 N N . ALA A 1 86 ? 8.518 16.510 -39.035 1.00 66.38 86 ALA A N 1
ATOM 609 C CA . ALA A 1 86 ? 8.318 17.253 -37.784 1.00 66.38 86 ALA A CA 1
ATOM 610 C C . ALA A 1 86 ? 7.358 18.447 -37.956 1.00 66.38 86 ALA A C 1
ATOM 612 O O . ALA A 1 86 ? 6.529 18.733 -37.088 1.00 66.38 86 ALA A O 1
ATOM 613 N N . SER A 1 87 ? 7.440 19.127 -39.101 1.00 70.00 87 SER A N 1
ATOM 614 C CA . SER A 1 87 ? 6.554 20.239 -39.459 1.00 70.00 87 SER A CA 1
ATOM 615 C C . SER A 1 87 ? 5.130 19.756 -39.761 1.00 70.00 87 SER A C 1
ATOM 617 O O . SER A 1 87 ? 4.168 20.428 -39.384 1.00 70.00 87 SER A O 1
ATOM 619 N N . VAL A 1 88 ? 4.989 18.565 -40.358 1.00 70.81 88 VAL A N 1
ATOM 620 C CA . VAL A 1 88 ? 3.700 17.885 -40.586 1.00 70.81 88 VAL A CA 1
ATOM 621 C C . VAL A 1 88 ? 3.015 17.545 -39.260 1.00 70.81 88 VAL A C 1
ATOM 623 O O . VAL A 1 88 ? 1.861 17.929 -39.068 1.00 70.81 88 VAL A O 1
ATOM 626 N N . THR A 1 89 ? 3.710 16.890 -38.322 1.00 69.19 89 THR A N 1
ATOM 627 C CA . THR A 1 89 ? 3.157 16.554 -36.995 1.00 69.19 89 THR A CA 1
ATOM 628 C C . THR A 1 89 ? 2.733 17.810 -36.235 1.00 69.19 89 THR A C 1
ATOM 630 O O . THR A 1 89 ? 1.620 17.870 -35.721 1.00 69.19 89 THR A O 1
ATOM 633 N N . ALA A 1 90 ? 3.549 18.865 -36.250 1.00 68.00 90 ALA A N 1
ATOM 634 C CA . ALA A 1 90 ? 3.203 20.118 -35.586 1.00 68.00 90 ALA A CA 1
ATOM 635 C C . ALA A 1 90 ? 1.958 20.802 -36.167 1.00 68.00 90 ALA A C 1
ATOM 637 O O . ALA A 1 90 ? 1.152 21.367 -35.430 1.00 68.00 90 ALA A O 1
ATOM 638 N N . LEU A 1 91 ? 1.781 20.764 -37.489 1.00 70.69 91 LEU A N 1
ATOM 639 C CA . LEU A 1 91 ? 0.582 21.299 -38.128 1.00 70.69 91 LEU A CA 1
ATOM 640 C C . LEU A 1 91 ? -0.647 20.438 -37.802 1.00 70.69 91 LEU A C 1
ATOM 642 O O . LEU A 1 91 ? -1.718 20.981 -37.528 1.00 70.69 91 LEU A O 1
ATOM 646 N N . VAL A 1 92 ? -0.487 19.113 -37.750 1.00 68.69 92 VAL A N 1
ATOM 647 C CA . VAL A 1 92 ? -1.532 18.172 -37.322 1.00 68.69 92 VAL A CA 1
ATOM 648 C C . VAL A 1 92 ? -1.938 18.400 -35.861 1.00 68.69 92 VAL A C 1
ATOM 650 O O . VAL A 1 92 ? -3.128 18.362 -35.552 1.00 68.69 92 VAL A O 1
ATOM 653 N N . GLU A 1 93 ? -1.001 18.721 -34.969 1.00 68.81 93 GLU A N 1
ATOM 654 C CA . GLU A 1 93 ? -1.281 19.060 -33.566 1.00 68.81 93 GLU A CA 1
ATOM 655 C C . GLU A 1 93 ? -2.171 20.311 -33.425 1.00 68.81 93 GLU A C 1
ATOM 657 O O . GLU A 1 93 ? -2.965 20.400 -32.487 1.00 68.81 93 GLU A O 1
ATOM 662 N N . THR A 1 94 ? -2.153 21.238 -34.397 1.00 67.75 94 THR A N 1
ATOM 663 C CA . THR A 1 94 ? -3.047 22.416 -34.393 1.00 67.75 94 THR A CA 1
ATOM 664 C C . THR A 1 94 ? -4.525 22.097 -34.676 1.00 67.75 94 THR A C 1
ATOM 666 O O . THR A 1 94 ? -5.376 22.985 -34.553 1.00 67.75 94 THR A O 1
ATOM 669 N N . ARG A 1 95 ? -4.878 20.838 -34.997 1.00 61.31 95 ARG A N 1
ATOM 670 C CA . ARG A 1 95 ? -6.258 20.395 -35.304 1.00 61.31 95 ARG A CA 1
ATOM 671 C C . ARG A 1 95 ? -7.269 20.674 -34.193 1.00 61.31 95 ARG A C 1
ATOM 673 O O . ARG A 1 95 ? -8.430 20.936 -34.483 1.00 61.31 95 ARG A O 1
ATOM 680 N N . THR A 1 96 ? -6.836 20.664 -32.932 1.00 56.56 96 THR A N 1
ATOM 681 C CA . THR A 1 96 ? -7.690 20.958 -31.766 1.00 56.56 96 THR A CA 1
ATOM 682 C C . THR A 1 96 ? -8.161 22.411 -31.745 1.00 56.56 96 THR A C 1
ATOM 684 O O . THR A 1 96 ? -9.211 22.714 -31.191 1.00 56.56 96 THR A O 1
ATOM 687 N N . SER A 1 97 ? -7.413 23.303 -32.398 1.00 65.00 97 SER A N 1
ATOM 688 C CA . SER A 1 97 ? -7.708 24.735 -32.491 1.00 65.00 97 SER A CA 1
ATOM 689 C C . SER A 1 97 ? -8.363 25.134 -33.824 1.00 65.00 97 SER A C 1
ATOM 691 O O . SER A 1 97 ? -8.687 26.306 -34.010 1.00 65.00 97 SER A O 1
ATOM 693 N N . ARG A 1 98 ? -8.560 24.191 -34.766 1.00 70.38 98 ARG A N 1
ATOM 694 C CA . ARG A 1 98 ? -9.102 24.439 -36.119 1.00 70.38 98 ARG A CA 1
ATOM 695 C C . ARG A 1 98 ? -10.179 23.405 -36.496 1.00 70.38 98 ARG A C 1
ATOM 697 O O . ARG A 1 98 ? -9.850 22.362 -37.064 1.00 70.38 98 ARG A O 1
ATOM 704 N N . PRO A 1 99 ? -11.475 23.693 -36.271 1.00 67.69 99 PRO A N 1
ATOM 705 C CA . PRO A 1 99 ? -12.556 22.720 -36.470 1.00 67.69 99 PRO A CA 1
ATOM 706 C C . PRO A 1 99 ? -12.707 22.230 -37.922 1.00 67.69 99 PRO A C 1
ATOM 708 O O . PRO A 1 99 ? -13.011 21.059 -38.137 1.00 67.69 99 PRO A O 1
ATOM 711 N N . MET A 1 100 ? -12.437 23.074 -38.926 1.00 66.62 100 MET A N 1
ATOM 712 C CA . MET A 1 100 ? -12.485 22.654 -40.339 1.00 66.62 100 MET A CA 1
ATOM 713 C C . MET A 1 100 ? -11.333 21.712 -40.717 1.00 66.62 100 MET A C 1
ATOM 715 O O . MET A 1 100 ? -11.542 20.761 -41.465 1.00 66.62 100 MET A O 1
ATOM 719 N N . LEU A 1 101 ? -10.138 21.925 -40.149 1.00 71.06 101 LEU A N 1
ATOM 720 C CA . LEU A 1 101 ? -8.995 21.024 -40.326 1.00 71.06 101 LEU A CA 1
ATOM 721 C C . LEU A 1 101 ? -9.290 19.662 -39.685 1.00 71.06 101 LEU A C 1
ATOM 723 O O . LEU A 1 101 ? -9.049 18.623 -40.293 1.00 71.06 101 LEU A O 1
ATOM 727 N N . HIS A 1 102 ? -9.883 19.669 -38.488 1.00 75.38 102 HIS A N 1
ATOM 728 C CA . HIS A 1 102 ? -10.319 18.459 -37.796 1.00 75.38 102 HIS A CA 1
ATOM 729 C C . HIS A 1 102 ? -11.360 17.661 -38.602 1.00 75.38 102 HIS A C 1
ATOM 731 O O . HIS A 1 102 ? -11.241 16.442 -38.715 1.00 75.38 102 HIS A O 1
ATOM 737 N N . HIS A 1 103 ? -12.350 18.332 -39.203 1.00 73.06 103 HIS A N 1
ATOM 738 C CA . HIS A 1 103 ? -13.360 17.677 -40.042 1.00 73.06 103 HIS A CA 1
ATOM 739 C C . HIS A 1 103 ? -12.741 17.046 -41.296 1.00 73.06 103 HIS A C 1
ATOM 741 O O . HIS A 1 103 ? -12.917 15.856 -41.534 1.00 73.06 103 HIS A O 1
ATOM 747 N N . MET A 1 104 ? -11.910 17.800 -42.021 1.00 75.06 104 MET A N 1
ATOM 748 C CA . MET A 1 104 ? -11.186 17.312 -43.199 1.00 75.06 104 MET A CA 1
ATOM 749 C C . MET A 1 104 ? -10.301 16.093 -42.878 1.00 75.06 104 MET A C 1
ATOM 751 O O . MET A 1 104 ? -10.253 15.131 -43.642 1.00 75.06 104 MET A O 1
ATOM 755 N N . MET A 1 105 ? -9.607 16.105 -41.735 1.00 75.31 105 MET A N 1
ATOM 756 C CA . MET A 1 105 ? -8.792 14.970 -41.288 1.00 75.31 105 MET A CA 1
ATOM 757 C C . MET A 1 105 ? -9.631 13.736 -40.940 1.00 75.31 105 MET A C 1
ATOM 759 O O . MET A 1 105 ? -9.187 12.615 -41.184 1.00 75.31 105 MET A O 1
ATOM 763 N N . ARG A 1 106 ? -10.830 13.926 -40.380 1.00 76.50 106 ARG A N 1
ATOM 764 C CA . ARG A 1 106 ? -11.774 12.836 -40.106 1.00 76.50 106 ARG A CA 1
ATOM 765 C C . ARG A 1 106 ? -12.296 12.225 -41.406 1.00 76.50 106 ARG A C 1
ATOM 767 O O . ARG A 1 106 ? -12.322 11.005 -41.532 1.00 76.50 106 ARG A O 1
ATOM 774 N N . ASP A 1 107 ? -12.643 13.058 -42.381 1.00 75.44 107 ASP A N 1
ATOM 775 C CA . ASP A 1 107 ? -13.160 12.602 -43.674 1.00 75.44 107 ASP A CA 1
ATOM 776 C C . ASP A 1 107 ? -12.080 11.884 -44.499 1.00 75.44 107 ASP A C 1
ATOM 778 O O . ASP A 1 107 ? -12.382 10.946 -45.235 1.00 75.44 107 ASP A O 1
ATOM 782 N N . PHE A 1 108 ? -10.801 12.238 -44.315 1.00 78.19 108 PHE A N 1
ATOM 783 C CA . PHE A 1 108 ? -9.681 11.503 -44.909 1.00 78.19 108 PHE A CA 1
ATOM 784 C C . PHE A 1 108 ? -9.637 10.033 -44.464 1.00 78.19 108 PHE A C 1
ATOM 786 O O . PHE A 1 108 ? -9.355 9.164 -45.283 1.00 78.19 108 PHE A O 1
ATOM 793 N N . VAL A 1 109 ? -9.952 9.727 -43.200 1.00 78.50 109 VAL A N 1
ATOM 794 C CA . VAL A 1 109 ? -9.968 8.340 -42.689 1.00 78.50 109 VAL A CA 1
ATOM 795 C C . VAL A 1 109 ? -11.063 7.507 -43.365 1.00 78.50 109 VAL A C 1
ATOM 797 O O . VAL A 1 109 ? -10.893 6.306 -43.565 1.00 78.50 109 VAL A O 1
ATOM 800 N N . LEU A 1 110 ? -12.165 8.151 -43.759 1.00 75.06 110 LEU A N 1
ATOM 801 C CA . LEU A 1 110 ? -13.281 7.521 -44.469 1.00 75.06 110 LEU A CA 1
ATOM 802 C C . LEU A 1 110 ? -12.990 7.303 -45.963 1.00 75.06 110 LEU A C 1
ATOM 804 O O . LEU A 1 110 ? -13.758 6.630 -46.650 1.00 75.06 110 LEU A O 1
ATOM 808 N N . TRP A 1 111 ? -11.888 7.847 -46.489 1.00 78.69 111 TRP A N 1
ATOM 809 C CA . TRP A 1 111 ? -11.509 7.664 -47.884 1.00 78.69 111 TRP A CA 1
ATOM 810 C C . TRP A 1 111 ? -11.048 6.216 -48.144 1.00 78.69 111 TRP A C 1
ATOM 812 O O . TRP A 1 111 ? -10.091 5.763 -47.513 1.00 78.69 111 TRP A O 1
ATOM 822 N N . PRO A 1 112 ? -11.628 5.482 -49.118 1.00 74.44 112 PRO A N 1
ATOM 823 C CA . PRO A 1 112 ? -11.322 4.060 -49.321 1.00 74.44 112 PRO A CA 1
ATOM 824 C C . PRO A 1 112 ? -9.840 3.741 -49.570 1.00 74.44 112 PRO A C 1
ATOM 826 O O . PRO A 1 112 ? -9.365 2.672 -49.191 1.00 74.44 112 PRO A O 1
ATOM 829 N N . LYS A 1 113 ? -9.082 4.672 -50.170 1.00 75.38 113 LYS A N 1
ATOM 830 C CA . LYS A 1 113 ? -7.637 4.507 -50.419 1.00 75.38 113 LYS A CA 1
ATOM 831 C C . LYS A 1 113 ? -6.757 4.839 -49.205 1.00 75.38 113 LYS A C 1
ATOM 833 O O . LYS A 1 113 ? -5.571 4.523 -49.223 1.00 75.38 113 LYS A O 1
ATOM 838 N N . ALA A 1 114 ? -7.310 5.440 -48.148 1.00 72.31 114 ALA A N 1
ATOM 839 C CA . ALA A 1 114 ? -6.583 5.675 -46.900 1.00 72.31 114 ALA A CA 1
ATOM 840 C C . ALA A 1 114 ? -6.373 4.380 -46.095 1.00 72.31 114 ALA A C 1
ATOM 842 O O . ALA A 1 114 ? -5.538 4.358 -45.194 1.00 72.31 114 ALA A O 1
ATOM 843 N N . HIS A 1 115 ? -7.102 3.299 -46.412 1.00 77.06 115 HIS A N 1
ATOM 844 C CA . HIS A 1 115 ? -7.038 2.015 -45.700 1.00 77.06 115 HIS A CA 1
ATOM 845 C C . HIS A 1 115 ? -7.219 2.153 -44.172 1.00 77.06 115 HIS A C 1
ATOM 847 O O . HIS A 1 115 ? -6.583 1.439 -43.400 1.00 77.06 115 HIS A O 1
ATOM 853 N N . GLY A 1 116 ? -8.054 3.100 -43.727 1.00 74.06 116 GLY A N 1
ATOM 854 C CA . GLY A 1 116 ? -8.298 3.376 -42.306 1.00 74.06 116 GLY A CA 1
ATOM 855 C C . GLY A 1 116 ? -7.152 4.088 -41.574 1.00 74.06 116 GLY A C 1
ATOM 856 O O . GLY A 1 116 ? -7.220 4.250 -40.357 1.00 74.06 116 GLY A O 1
ATOM 857 N N . LEU A 1 117 ? -6.103 4.524 -42.279 1.00 78.00 117 LEU A N 1
ATOM 858 C CA . LEU A 1 117 ? -5.007 5.288 -41.686 1.00 78.00 117 LEU A CA 1
ATOM 859 C C . LEU A 1 117 ? -5.397 6.754 -41.487 1.00 78.00 117 LEU A C 1
ATOM 861 O O . LEU A 1 117 ? -6.044 7.375 -42.332 1.00 78.00 117 LEU A O 1
ATOM 865 N N . SER A 1 118 ? -4.929 7.331 -40.379 1.00 80.75 118 SER A N 1
ATOM 866 C CA . SER A 1 118 ? -4.976 8.779 -40.184 1.00 80.75 118 SER A CA 1
ATOM 867 C C . SER A 1 118 ? -4.107 9.493 -41.226 1.00 80.75 118 SER A C 1
ATOM 869 O O . SER A 1 118 ? -3.122 8.929 -41.708 1.00 80.75 118 SER A O 1
ATOM 871 N N . LEU A 1 119 ? -4.438 10.749 -41.547 1.00 79.06 119 LEU A N 1
ATOM 872 C CA . LEU A 1 119 ? -3.649 11.566 -42.478 1.00 79.06 119 LEU A CA 1
ATOM 873 C C . LEU A 1 119 ? -2.168 11.641 -42.066 1.00 79.06 119 LEU A C 1
ATOM 875 O O . LEU A 1 119 ? -1.291 11.532 -42.914 1.00 79.06 119 LEU A O 1
ATOM 879 N N . GLU A 1 120 ? -1.886 11.748 -40.766 1.00 75.00 120 GLU A N 1
ATOM 880 C CA . GLU A 1 120 ? -0.522 11.758 -40.225 1.00 75.00 120 GLU A CA 1
ATOM 881 C C . GLU A 1 120 ? 0.207 10.437 -40.496 1.00 75.00 120 GLU A C 1
ATOM 883 O O . GLU A 1 120 ? 1.292 10.419 -41.075 1.00 75.00 120 GLU A O 1
ATOM 888 N N . SER A 1 121 ? -0.423 9.313 -40.150 1.00 78.00 121 SER A N 1
ATOM 889 C CA . SER A 1 121 ? 0.143 7.983 -40.399 1.00 78.00 121 SER A CA 1
ATOM 890 C C . SER A 1 121 ? 0.359 7.726 -41.893 1.00 78.00 121 SER A C 1
ATOM 892 O O . SER A 1 121 ? 1.318 7.058 -42.276 1.00 78.00 121 SER A O 1
ATOM 894 N N . TYR A 1 122 ? -0.514 8.270 -42.743 1.00 80.62 122 TYR A N 1
ATOM 895 C CA . TYR A 1 122 ? -0.418 8.148 -44.193 1.00 80.62 122 TYR A CA 1
ATOM 896 C C . TYR A 1 122 ? 0.754 8.962 -44.766 1.00 80.62 122 TYR A C 1
ATOM 898 O O . TYR A 1 122 ? 1.476 8.458 -45.623 1.00 80.62 122 TYR A O 1
ATOM 906 N N . LEU A 1 123 ? 0.983 10.180 -44.265 1.00 78.00 123 LEU A N 1
ATOM 907 C CA . LEU A 1 123 ? 2.074 11.060 -44.708 1.00 78.00 123 LEU A CA 1
ATOM 908 C C . LEU A 1 123 ? 3.455 10.615 -44.203 1.00 78.00 123 LEU A C 1
ATOM 910 O O . LEU A 1 123 ? 4.454 10.865 -44.865 1.00 78.00 123 LEU A O 1
ATOM 914 N N . VAL A 1 124 ? 3.534 9.904 -43.075 1.00 75.38 124 VAL A N 1
ATOM 915 C CA . VAL A 1 124 ? 4.807 9.359 -42.555 1.00 75.38 124 VAL A CA 1
ATOM 916 C C . VAL A 1 124 ? 5.195 8.035 -43.233 1.00 75.38 124 VAL A C 1
ATOM 918 O O . VAL A 1 124 ? 6.372 7.665 -43.260 1.00 75.38 124 VAL A O 1
ATOM 921 N N . ARG A 1 125 ? 4.234 7.332 -43.847 1.00 77.19 125 ARG A N 1
ATOM 922 C CA . ARG A 1 125 ? 4.428 6.017 -44.483 1.00 77.19 125 ARG A CA 1
ATOM 923 C C . ARG A 1 125 ? 5.594 5.946 -45.482 1.00 77.19 125 ARG A C 1
ATOM 925 O O . ARG A 1 125 ? 6.331 4.959 -45.393 1.00 77.19 125 ARG A O 1
ATOM 932 N N . PRO A 1 126 ? 5.832 6.927 -46.379 1.00 78.94 126 PRO A N 1
ATOM 933 C CA . PRO A 1 126 ? 6.959 6.873 -47.311 1.00 78.94 126 PRO A CA 1
ATOM 934 C C . PRO A 1 126 ? 8.308 6.669 -46.612 1.00 78.94 126 PRO A C 1
ATOM 936 O O . PRO A 1 126 ? 9.138 5.919 -47.121 1.00 78.94 126 PRO A O 1
ATOM 939 N N . GLY A 1 127 ? 8.499 7.231 -45.410 1.00 72.69 127 GLY A N 1
ATOM 940 C CA . GLY A 1 127 ? 9.732 7.086 -44.625 1.00 72.69 127 GLY A CA 1
ATOM 941 C C . GLY A 1 127 ? 10.049 5.647 -44.200 1.00 72.69 127 GLY A C 1
ATOM 942 O O . GLY A 1 127 ? 11.199 5.332 -43.917 1.00 72.69 127 GLY A O 1
ATOM 943 N N . SER A 1 128 ? 9.061 4.748 -44.214 1.00 77.69 128 SER A N 1
ATOM 944 C CA . SER A 1 128 ? 9.256 3.322 -43.912 1.00 77.69 128 SER A CA 1
ATOM 945 C C . SER A 1 128 ? 9.712 2.484 -45.116 1.00 77.69 128 SER A C 1
ATOM 947 O O . SER A 1 128 ? 10.122 1.336 -44.947 1.00 77.69 128 SER A O 1
ATOM 949 N N . HIS A 1 129 ? 9.670 3.028 -46.340 1.00 82.88 129 HIS A N 1
ATOM 950 C CA . HIS A 1 129 ? 9.993 2.273 -47.557 1.00 82.88 129 HIS A CA 1
ATOM 951 C C . HIS A 1 129 ? 11.470 1.854 -47.622 1.00 82.88 129 HIS A C 1
ATOM 953 O O . HIS A 1 129 ? 11.760 0.743 -48.063 1.00 82.88 129 HIS A O 1
ATOM 959 N N . LEU A 1 130 ? 12.398 2.677 -47.117 1.00 84.06 130 LEU A N 1
ATOM 960 C CA . LEU A 1 130 ? 13.822 2.317 -47.053 1.00 84.06 130 LEU A CA 1
ATOM 961 C C . LEU A 1 130 ? 14.060 1.094 -46.155 1.00 84.06 130 LEU A C 1
ATOM 963 O O . LEU A 1 130 ? 14.819 0.197 -46.516 1.00 84.06 130 LEU A O 1
ATOM 967 N N . SER A 1 131 ? 13.345 0.997 -45.030 1.00 84.81 131 SER A N 1
ATOM 968 C CA . SER A 1 131 ? 13.390 -0.180 -44.152 1.00 84.81 131 SER A CA 1
ATOM 969 C C . SER A 1 131 ? 12.832 -1.431 -44.838 1.00 84.81 131 SER A C 1
ATOM 971 O O . SER A 1 131 ? 13.319 -2.538 -44.611 1.00 84.81 131 SER A O 1
ATOM 973 N N . VAL A 1 132 ? 11.833 -1.270 -45.714 1.00 86.38 132 VAL A N 1
ATOM 974 C CA . VAL A 1 132 ? 11.317 -2.372 -46.538 1.00 86.38 132 VAL A CA 1
ATOM 975 C C . VAL A 1 132 ? 12.352 -2.816 -47.574 1.00 86.38 132 VAL A C 1
ATOM 977 O O . VAL A 1 132 ? 12.519 -4.023 -47.749 1.00 86.38 132 VAL A O 1
ATOM 980 N N . TYR A 1 133 ? 13.077 -1.890 -48.213 1.00 86.75 133 TYR A N 1
ATOM 981 C CA . TYR A 1 133 ? 14.168 -2.237 -49.129 1.00 86.75 133 TYR A CA 1
ATOM 982 C C . TYR A 1 133 ? 15.301 -2.983 -48.431 1.00 86.75 133 TYR A C 1
ATOM 984 O O . TYR A 1 133 ? 15.704 -4.030 -48.928 1.00 86.75 133 TYR A O 1
ATOM 992 N N . ALA A 1 134 ? 15.749 -2.517 -47.261 1.00 86.69 134 ALA A N 1
ATOM 993 C CA . ALA A 1 134 ? 16.778 -3.206 -46.480 1.00 86.69 134 ALA A CA 1
ATOM 994 C C . ALA A 1 134 ? 16.364 -4.652 -46.158 1.00 86.69 134 ALA A C 1
ATOM 996 O O . ALA A 1 134 ? 17.089 -5.592 -46.475 1.00 86.69 134 ALA A O 1
ATOM 997 N N . ARG A 1 135 ? 15.138 -4.847 -45.651 1.00 90.06 135 ARG A N 1
ATOM 998 C CA . ARG A 1 135 ? 14.606 -6.187 -45.356 1.00 90.06 135 ARG A CA 1
ATOM 999 C C . ARG A 1 135 ? 14.515 -7.070 -46.603 1.00 90.06 135 ARG A C 1
ATOM 1001 O O . ARG A 1 135 ? 14.814 -8.257 -46.538 1.00 90.06 135 ARG A O 1
ATOM 1008 N N . LYS A 1 136 ? 14.081 -6.521 -47.741 1.00 87.25 136 LYS A N 1
ATOM 1009 C CA . LYS A 1 136 ? 13.971 -7.285 -48.992 1.00 87.25 136 LYS A CA 1
ATOM 1010 C C . LYS A 1 136 ? 15.333 -7.654 -49.577 1.00 87.25 136 LYS A C 1
ATOM 1012 O O . LYS A 1 136 ? 15.460 -8.739 -50.133 1.00 87.25 136 LYS A O 1
ATOM 1017 N N . LEU A 1 137 ? 16.345 -6.806 -49.411 1.00 87.44 137 LEU A N 1
ATOM 1018 C CA . LEU A 1 137 ? 17.726 -7.128 -49.768 1.00 87.44 137 LEU A CA 1
ATOM 1019 C C . LEU A 1 137 ? 18.305 -8.212 -48.844 1.00 87.44 137 LEU A C 1
ATOM 1021 O O . LEU A 1 137 ? 18.954 -9.128 -49.338 1.00 87.44 137 LEU A O 1
ATOM 1025 N N . ASP A 1 138 ? 18.000 -8.185 -47.542 1.00 86.44 138 ASP A N 1
ATOM 1026 C CA . ASP A 1 138 ? 18.383 -9.254 -46.603 1.00 86.44 138 ASP A CA 1
ATOM 1027 C C . ASP A 1 138 ? 17.741 -10.607 -46.962 1.00 86.44 138 ASP A C 1
ATOM 1029 O O . ASP A 1 138 ? 18.395 -11.650 -46.896 1.00 86.44 138 ASP A O 1
ATOM 1033 N N . GLU A 1 139 ? 16.470 -10.597 -47.381 1.00 87.81 139 GLU A N 1
ATOM 1034 C CA . GLU A 1 139 ? 15.768 -11.792 -47.869 1.00 87.81 139 GLU A CA 1
ATOM 1035 C C . GLU A 1 139 ? 16.431 -12.364 -49.133 1.00 87.81 139 GLU A C 1
ATOM 1037 O O . GLU A 1 139 ? 16.572 -13.580 -49.244 1.00 87.81 139 GLU A O 1
ATOM 1042 N N . LEU A 1 140 ? 16.890 -11.510 -50.057 1.00 85.12 140 LEU A N 1
ATOM 1043 C CA . LEU A 1 140 ? 17.610 -11.939 -51.263 1.00 85.12 140 LEU A CA 1
ATOM 1044 C C . LEU A 1 140 ? 18.987 -12.538 -50.941 1.00 85.12 140 LEU A C 1
ATOM 1046 O O . LEU A 1 140 ? 19.342 -13.577 -51.499 1.00 85.12 140 LEU A O 1
ATOM 1050 N N . ILE A 1 141 ? 19.732 -11.934 -50.011 1.00 86.12 141 ILE A N 1
ATOM 1051 C CA . ILE A 1 141 ? 21.026 -12.462 -49.548 1.00 86.12 141 ILE A CA 1
ATOM 1052 C C . ILE A 1 141 ? 20.826 -13.827 -48.877 1.00 86.12 141 ILE A C 1
ATOM 1054 O O . ILE A 1 141 ? 21.527 -14.787 -49.191 1.00 86.12 141 ILE A O 1
ATOM 1058 N N . SER A 1 142 ? 19.809 -13.943 -48.018 1.00 86.12 142 SER A N 1
ATOM 1059 C CA . SER A 1 142 ? 19.471 -15.191 -47.317 1.00 86.12 142 SER A CA 1
ATOM 1060 C C . SER A 1 142 ? 19.000 -16.300 -48.266 1.00 86.12 142 SER A C 1
ATOM 1062 O O . SER A 1 142 ? 19.189 -17.478 -47.979 1.00 86.12 142 SER A O 1
ATOM 1064 N N . ALA A 1 143 ? 18.415 -15.936 -49.410 1.00 83.69 143 ALA A N 1
ATOM 1065 C CA . ALA A 1 143 ? 17.994 -16.860 -50.462 1.00 83.69 143 ALA A CA 1
ATOM 1066 C C . ALA A 1 143 ? 19.134 -17.289 -51.413 1.00 83.69 143 ALA A C 1
ATOM 1068 O O . ALA A 1 143 ? 18.877 -17.979 -52.399 1.00 83.69 143 ALA A O 1
ATOM 1069 N N . GLY A 1 144 ? 20.385 -16.896 -51.139 1.00 77.44 144 GLY A N 1
ATOM 1070 C CA . GLY A 1 144 ? 21.564 -17.297 -51.913 1.00 77.44 144 GLY A CA 1
ATOM 1071 C C . GLY A 1 144 ? 21.941 -16.357 -53.064 1.00 77.44 144 GLY A C 1
ATOM 1072 O O . GLY A 1 144 ? 22.849 -16.676 -53.828 1.00 77.44 144 GLY A O 1
ATOM 1073 N N . ALA A 1 145 ? 21.297 -15.190 -53.192 1.00 80.25 145 ALA A N 1
ATOM 1074 C CA . ALA A 1 145 ? 21.643 -14.158 -54.173 1.00 80.25 145 ALA A CA 1
ATOM 1075 C C . ALA A 1 145 ? 22.616 -13.108 -53.593 1.00 80.25 145 ALA A C 1
ATOM 1077 O O . ALA A 1 145 ? 22.363 -11.904 -53.638 1.00 80.25 145 ALA A O 1
ATOM 1078 N N . ASP A 1 146 ? 23.741 -13.572 -53.040 1.00 79.94 146 ASP A N 1
ATOM 1079 C CA . ASP A 1 146 ? 24.767 -12.753 -52.367 1.00 79.94 146 ASP A CA 1
ATOM 1080 C C . ASP A 1 146 ? 25.780 -12.114 -53.349 1.00 79.94 146 ASP A C 1
ATOM 1082 O O . ASP A 1 146 ? 27.005 -12.221 -53.216 1.00 79.94 146 ASP A O 1
ATOM 1086 N N . GLY A 1 147 ? 25.267 -11.463 -54.395 1.00 84.88 147 GLY A N 1
ATOM 1087 C CA . GLY A 1 147 ? 26.086 -10.774 -55.397 1.00 84.88 147 GLY A CA 1
ATOM 1088 C C . GLY A 1 147 ? 26.770 -9.507 -54.846 1.00 84.88 147 GLY A C 1
ATOM 1089 O O . GLY A 1 147 ? 26.268 -8.886 -53.902 1.00 84.88 147 GLY A O 1
ATOM 1090 N N . PRO A 1 148 ? 27.896 -9.051 -55.432 1.00 85.56 148 PRO A N 1
ATOM 1091 C CA . PRO A 1 148 ? 28.622 -7.861 -54.972 1.00 85.56 148 PRO A CA 1
ATOM 1092 C C . PRO A 1 148 ? 27.764 -6.588 -55.026 1.00 85.56 148 PRO A C 1
ATOM 1094 O O . PRO A 1 148 ? 27.817 -5.760 -54.115 1.00 85.56 148 PRO A O 1
ATOM 1097 N N . ASN A 1 149 ? 26.919 -6.450 -56.052 1.00 87.31 149 ASN A N 1
ATOM 1098 C CA . ASN A 1 149 ? 26.010 -5.311 -56.183 1.00 87.31 149 ASN A CA 1
ATOM 1099 C C . ASN A 1 149 ? 24.864 -5.362 -55.160 1.00 87.31 149 ASN A C 1
ATOM 1101 O O . ASN A 1 149 ? 24.450 -4.315 -54.671 1.00 87.31 149 ASN A O 1
ATOM 1105 N N . VAL A 1 150 ? 24.392 -6.560 -54.792 1.00 86.94 150 VAL A N 1
ATOM 1106 C CA . VAL A 1 150 ? 23.317 -6.755 -53.801 1.00 86.94 150 VAL A CA 1
ATOM 1107 C C . VAL A 1 150 ? 23.798 -6.367 -52.402 1.00 86.94 150 VAL A C 1
ATOM 1109 O O . VAL A 1 150 ? 23.114 -5.610 -51.713 1.00 86.94 150 VAL A O 1
ATOM 1112 N N . ARG A 1 151 ? 25.008 -6.795 -52.012 1.00 86.25 151 ARG A N 1
ATOM 1113 C CA . ARG A 1 151 ? 25.648 -6.369 -50.754 1.00 86.25 151 ARG A CA 1
ATOM 1114 C C . ARG A 1 151 ? 25.868 -4.865 -50.706 1.00 86.25 151 ARG A C 1
ATOM 1116 O O . ARG A 1 151 ? 25.429 -4.212 -49.765 1.00 86.25 151 ARG A O 1
ATOM 1123 N N . ARG A 1 152 ? 26.440 -4.301 -51.774 1.00 88.56 152 ARG A N 1
ATOM 1124 C CA . ARG A 1 152 ? 26.660 -2.856 -51.885 1.00 88.56 152 ARG A CA 1
ATOM 1125 C C . ARG A 1 152 ? 25.355 -2.066 -51.774 1.00 88.56 152 ARG A C 1
ATOM 1127 O O . ARG A 1 152 ? 25.323 -1.043 -51.099 1.00 88.56 152 ARG A O 1
ATOM 1134 N N . ALA A 1 153 ? 24.282 -2.526 -52.414 1.00 87.88 153 ALA A N 1
ATOM 1135 C CA . ALA A 1 153 ? 22.970 -1.895 -52.308 1.00 87.88 153 ALA A CA 1
ATOM 1136 C C . ALA A 1 153 ? 22.415 -1.955 -50.874 1.00 87.88 153 ALA A C 1
ATOM 1138 O O . ALA A 1 153 ? 21.866 -0.964 -50.398 1.00 87.88 153 ALA A O 1
ATOM 1139 N N . ASN A 1 154 ? 22.594 -3.077 -50.171 1.00 89.12 154 ASN A N 1
ATOM 1140 C CA . ASN A 1 154 ? 22.158 -3.234 -48.782 1.00 89.12 154 ASN A CA 1
ATOM 1141 C C . ASN A 1 154 ? 22.910 -2.281 -47.839 1.00 89.12 154 ASN A C 1
ATOM 1143 O O . ASN A 1 154 ? 22.281 -1.515 -47.108 1.00 89.12 154 ASN A O 1
ATOM 1147 N N . ASP A 1 155 ? 24.240 -2.245 -47.934 1.00 87.25 155 ASP A N 1
ATOM 1148 C CA . ASP A 1 155 ? 25.085 -1.364 -47.121 1.00 87.25 155 ASP A CA 1
ATOM 1149 C C . ASP A 1 155 ? 24.747 0.112 -47.349 1.00 87.25 155 ASP A C 1
ATOM 1151 O O . ASP A 1 155 ? 24.623 0.887 -46.399 1.00 87.25 155 ASP A O 1
ATOM 1155 N N . VAL A 1 156 ? 24.528 0.496 -48.609 1.00 88.38 156 VAL A N 1
ATOM 1156 C CA . VAL A 1 156 ? 24.143 1.860 -48.976 1.00 88.38 156 VAL A CA 1
ATOM 1157 C C . VAL A 1 156 ? 22.777 2.220 -48.394 1.00 88.38 156 VAL A C 1
ATOM 1159 O O . VAL A 1 156 ? 22.666 3.258 -47.747 1.00 88.38 156 VAL A O 1
ATOM 1162 N N . VAL A 1 157 ? 21.750 1.375 -48.548 1.00 87.75 157 VAL A N 1
ATOM 1163 C CA . VAL A 1 157 ? 20.403 1.640 -48.004 1.00 87.75 157 VAL A CA 1
ATOM 1164 C C . VAL A 1 157 ? 20.423 1.722 -46.475 1.00 87.75 157 VAL A C 1
ATOM 1166 O O . VAL A 1 157 ? 19.792 2.609 -45.902 1.00 87.75 157 VAL A O 1
ATOM 1169 N N . ARG A 1 158 ? 21.185 0.858 -45.794 1.00 86.56 158 ARG A N 1
ATOM 1170 C CA . ARG A 1 158 ? 21.380 0.935 -44.335 1.00 86.56 158 ARG A CA 1
ATOM 1171 C C . ARG A 1 158 ? 22.115 2.211 -43.924 1.00 86.56 158 ARG A C 1
ATOM 1173 O O . ARG A 1 158 ? 21.728 2.852 -42.949 1.00 86.56 158 ARG A O 1
ATOM 1180 N N . GLY A 1 159 ? 23.119 2.618 -44.699 1.00 85.25 159 GLY A N 1
ATOM 1181 C CA . GLY A 1 159 ? 23.802 3.900 -44.541 1.00 85.25 159 GLY A CA 1
ATOM 1182 C C . GLY A 1 159 ? 22.848 5.090 -44.661 1.00 85.25 159 GLY A C 1
ATOM 1183 O O . GLY A 1 159 ? 22.907 5.997 -43.833 1.00 85.25 159 GLY A O 1
ATOM 1184 N N . MET A 1 160 ? 21.915 5.058 -45.621 1.00 85.62 160 MET A N 1
ATOM 1185 C CA . MET A 1 160 ? 20.879 6.089 -45.754 1.00 85.62 160 MET A CA 1
ATOM 1186 C C . MET A 1 160 ? 19.970 6.151 -44.529 1.00 85.62 160 MET A C 1
ATOM 1188 O O . MET A 1 160 ? 19.723 7.238 -44.019 1.00 85.62 160 MET A O 1
ATOM 1192 N N . ILE A 1 161 ? 19.487 5.000 -44.043 1.00 83.62 161 ILE A N 1
ATOM 1193 C CA . ILE A 1 161 ? 18.609 4.927 -42.864 1.00 83.62 161 ILE A CA 1
ATOM 1194 C C . ILE A 1 161 ? 19.292 5.588 -41.662 1.00 83.62 161 ILE A C 1
ATOM 1196 O O . ILE A 1 161 ? 18.718 6.485 -41.045 1.00 83.62 161 ILE A O 1
ATOM 1200 N N . ASN A 1 162 ? 20.546 5.216 -41.396 1.00 81.94 162 ASN A N 1
ATOM 1201 C CA . ASN A 1 162 ? 21.320 5.773 -40.289 1.00 81.94 162 ASN A CA 1
ATOM 1202 C C . ASN A 1 162 ? 21.602 7.274 -40.478 1.00 81.94 162 ASN A C 1
ATOM 1204 O O . ASN A 1 162 ? 21.490 8.046 -39.528 1.00 81.94 162 ASN A O 1
ATOM 1208 N N . GLY A 1 163 ? 21.941 7.710 -41.696 1.00 79.75 163 GLY A N 1
ATOM 1209 C CA . GLY A 1 163 ? 22.202 9.120 -42.004 1.00 79.75 163 GLY A CA 1
ATOM 1210 C C . GLY A 1 163 ? 20.967 10.007 -41.835 1.00 79.75 163 GLY A C 1
ATOM 1211 O O . GLY A 1 163 ? 21.050 11.084 -41.243 1.00 79.75 163 GLY A O 1
ATOM 1212 N N . ILE A 1 164 ? 19.805 9.528 -42.284 1.00 80.19 164 ILE A N 1
ATOM 1213 C CA . ILE A 1 164 ? 18.516 10.210 -42.121 1.00 80.19 164 ILE A CA 1
ATOM 1214 C C . ILE A 1 164 ? 18.134 10.292 -40.637 1.00 80.19 164 ILE A C 1
ATOM 1216 O O . ILE A 1 164 ? 17.674 11.338 -40.176 1.00 80.19 164 ILE A O 1
ATOM 1220 N N . GLU A 1 165 ? 18.341 9.220 -39.871 1.00 76.44 165 GLU A N 1
ATOM 1221 C CA . GLU A 1 165 ? 18.050 9.193 -38.436 1.00 76.44 165 GLU A CA 1
ATOM 1222 C C . GLU A 1 165 ? 18.954 10.153 -37.646 1.00 76.44 165 GLU A C 1
ATOM 1224 O O . GLU A 1 165 ? 18.461 10.919 -36.816 1.00 76.44 165 GLU A O 1
ATOM 1229 N N . MET A 1 166 ? 20.248 10.210 -37.973 1.00 71.38 166 MET A N 1
ATOM 1230 C CA . MET A 1 166 ? 21.191 11.162 -37.375 1.00 71.38 166 MET A CA 1
ATOM 1231 C C . MET A 1 166 ? 20.837 12.614 -37.711 1.00 71.38 166 MET A C 1
ATOM 1233 O O . MET A 1 166 ? 20.745 13.439 -36.804 1.00 71.38 166 MET A O 1
ATOM 1237 N N . LYS A 1 167 ? 20.521 12.927 -38.975 1.00 69.38 167 LYS A N 1
ATOM 1238 C CA . LYS A 1 167 ? 20.064 14.272 -39.377 1.00 69.38 167 LYS A CA 1
ATOM 1239 C C . LYS A 1 167 ? 18.749 14.668 -38.707 1.00 69.38 167 LYS A C 1
ATOM 1241 O O . LYS A 1 167 ? 18.564 15.830 -38.349 1.00 69.38 167 LYS A O 1
ATOM 1246 N N . ARG A 1 16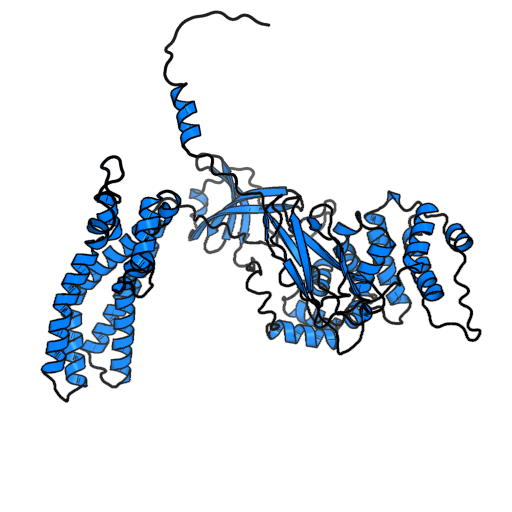8 ? 17.837 13.715 -38.489 1.00 66.44 168 ARG A N 1
ATOM 1247 C CA . ARG A 1 168 ? 16.598 13.946 -37.730 1.00 66.44 168 ARG A CA 1
ATOM 1248 C C . ARG A 1 168 ? 16.896 14.287 -36.270 1.00 66.44 168 ARG A C 1
ATOM 1250 O O . ARG A 1 168 ? 16.275 15.199 -35.730 1.00 66.44 168 ARG A O 1
ATOM 1257 N N . LEU A 1 169 ? 17.843 13.588 -35.645 1.00 62.66 169 LEU A N 1
ATOM 1258 C CA . LEU A 1 169 ? 18.293 13.861 -34.277 1.00 62.66 169 LEU A CA 1
ATOM 1259 C C . LEU A 1 169 ? 18.982 15.232 -34.166 1.00 62.66 169 LEU A C 1
ATOM 1261 O O . LEU A 1 169 ? 18.731 15.955 -33.206 1.00 62.66 169 LEU A O 1
ATOM 1265 N N . GLU A 1 170 ? 19.790 15.618 -35.156 1.00 64.19 170 GLU A N 1
ATOM 1266 C CA . GLU A 1 170 ? 20.459 16.927 -35.228 1.00 64.19 170 GLU A CA 1
ATOM 1267 C C . GLU A 1 170 ? 19.471 18.084 -35.452 1.00 64.19 170 GLU A C 1
ATOM 1269 O O . GLU A 1 170 ? 19.530 19.096 -34.753 1.00 64.19 170 GLU A O 1
ATOM 1274 N N . ALA A 1 171 ? 18.510 17.930 -36.370 1.00 58.38 171 ALA A N 1
ATOM 1275 C CA . ALA A 1 171 ? 17.496 18.946 -36.658 1.00 58.38 171 ALA A CA 1
ATOM 1276 C C . ALA A 1 171 ? 16.549 19.194 -35.472 1.00 58.38 171 ALA A C 1
ATOM 1278 O O . ALA A 1 171 ? 16.144 20.332 -35.231 1.00 58.38 171 ALA A O 1
ATOM 1279 N N . ASN A 1 172 ? 16.237 18.150 -34.697 1.00 53.00 172 ASN A N 1
ATOM 1280 C CA . ASN A 1 172 ? 15.415 18.262 -33.490 1.00 53.00 172 ASN A CA 1
ATOM 1281 C C . ASN A 1 172 ? 16.156 18.971 -32.335 1.00 53.00 172 ASN A C 1
ATOM 1283 O O . ASN A 1 172 ? 15.516 19.508 -31.437 1.00 53.00 172 ASN A O 1
ATOM 1287 N N . ASN A 1 173 ? 17.494 19.000 -32.374 1.00 47.84 173 ASN A N 1
ATOM 1288 C CA . ASN A 1 173 ? 18.349 19.643 -31.373 1.00 47.84 173 ASN A CA 1
ATOM 1289 C C . ASN A 1 173 ? 18.550 21.156 -31.631 1.00 47.84 173 ASN A C 1
ATOM 1291 O O . ASN A 1 173 ? 18.917 21.885 -30.715 1.00 47.84 173 ASN A O 1
ATOM 1295 N N . ASN A 1 174 ? 18.290 21.630 -32.861 1.00 42.53 174 ASN A N 1
ATOM 1296 C CA . ASN A 1 174 ? 18.470 23.028 -33.293 1.00 42.53 174 ASN A CA 1
ATOM 1297 C C . ASN A 1 174 ? 17.169 23.865 -33.335 1.00 42.53 174 ASN A C 1
ATOM 1299 O O . ASN A 1 174 ? 17.217 25.049 -33.672 1.00 42.53 174 ASN A O 1
ATOM 1303 N N . GLN A 1 175 ? 16.000 23.300 -33.005 1.00 38.94 175 GLN A N 1
ATOM 1304 C CA . GLN A 1 175 ? 14.765 24.078 -32.818 1.00 38.94 175 GLN A CA 1
ATOM 1305 C C . GLN A 1 175 ? 14.628 24.546 -31.357 1.00 38.94 175 GLN A C 1
ATOM 1307 O O . GLN A 1 1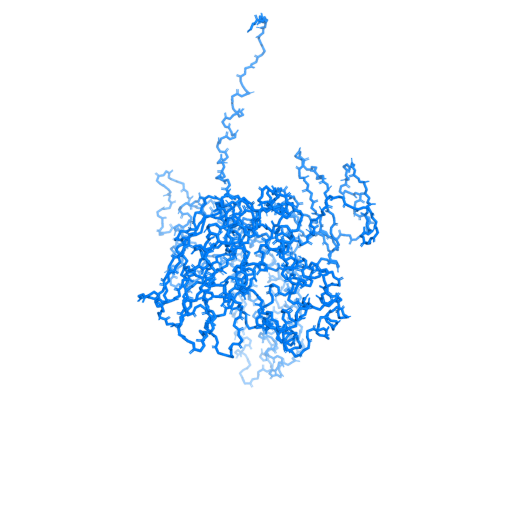75 ? 14.910 23.765 -30.447 1.00 38.94 175 GLN A O 1
ATOM 1312 N N . PRO A 1 176 ? 14.150 25.782 -31.086 1.00 29.62 176 PRO A N 1
ATOM 1313 C CA . PRO A 1 176 ? 13.795 26.175 -29.724 1.00 29.62 176 PRO A CA 1
ATOM 1314 C C . PRO A 1 176 ? 12.713 25.224 -29.182 1.00 29.62 176 PRO A C 1
ATOM 1316 O O . PRO A 1 176 ? 11.834 24.809 -29.947 1.00 29.62 176 PRO A O 1
ATOM 1319 N N . PRO A 1 177 ? 12.751 24.870 -27.885 1.00 28.56 177 PRO A N 1
ATOM 1320 C CA . PRO A 1 177 ? 11.990 23.751 -27.345 1.00 28.56 177 PRO A CA 1
ATOM 1321 C C . PRO A 1 177 ? 10.486 23.954 -27.551 1.00 28.56 177 PRO A C 1
ATOM 1323 O O . PRO A 1 177 ? 9.874 24.870 -26.996 1.00 28.56 177 PRO A O 1
ATOM 1326 N N . ARG A 1 178 ? 9.870 23.078 -28.351 1.00 32.41 178 ARG A N 1
ATOM 1327 C CA . ARG A 1 178 ? 8.414 22.925 -28.393 1.00 32.41 178 ARG A CA 1
ATOM 1328 C C . ARG A 1 178 ? 8.017 22.015 -27.242 1.00 32.41 178 ARG A C 1
ATOM 1330 O O . ARG A 1 178 ? 8.363 20.840 -27.229 1.00 32.41 178 ARG A O 1
ATOM 1337 N N . VAL A 1 179 ? 7.321 22.597 -26.270 1.00 26.67 179 VAL A N 1
ATOM 1338 C CA . VAL A 1 179 ? 6.723 21.901 -25.129 1.00 26.67 179 VAL A CA 1
ATOM 1339 C C . VAL A 1 179 ? 5.821 20.779 -25.661 1.00 26.67 179 VAL A C 1
ATOM 1341 O O . VAL A 1 179 ? 4.822 21.085 -26.316 1.00 26.67 179 VAL A O 1
ATOM 1344 N N . PRO A 1 180 ? 6.126 19.496 -25.403 1.00 25.34 180 PRO A N 1
ATOM 1345 C CA . PRO A 1 180 ? 5.173 18.429 -25.650 1.00 25.34 180 PRO A CA 1
ATOM 1346 C C . PRO A 1 180 ? 3.976 18.642 -24.722 1.00 25.34 180 PRO A C 1
ATOM 1348 O O . PRO A 1 180 ? 4.140 18.800 -23.512 1.00 25.34 180 PRO A O 1
ATOM 1351 N N . SER A 1 181 ? 2.766 18.630 -25.275 1.00 28.33 181 SER A N 1
ATOM 1352 C CA . SER A 1 181 ? 1.515 18.719 -24.509 1.00 28.33 181 SER A CA 1
ATOM 1353 C C . SER A 1 181 ? 1.183 17.377 -23.850 1.00 28.33 181 SER A C 1
ATOM 1355 O O . SER A 1 181 ? 0.070 16.882 -23.975 1.00 28.33 181 SER A O 1
ATOM 1357 N N . TYR A 1 182 ? 2.155 16.743 -23.198 1.00 28.17 182 TYR A N 1
ATOM 1358 C CA . TYR A 1 182 ? 1.958 15.507 -22.446 1.00 28.17 182 TYR A CA 1
ATOM 1359 C C . TYR A 1 182 ? 2.872 15.570 -21.225 1.00 28.17 182 TYR A C 1
ATOM 1361 O O . TYR A 1 182 ? 4.051 15.224 -21.273 1.00 28.17 182 TYR A O 1
ATOM 1369 N N . LEU A 1 183 ? 2.319 16.080 -20.128 1.00 26.83 183 LEU A N 1
ATOM 1370 C CA . LEU A 1 183 ? 2.923 15.973 -18.810 1.00 26.83 183 LEU A CA 1
ATOM 1371 C C . LEU A 1 183 ? 2.757 14.521 -18.358 1.00 26.83 183 LEU A C 1
ATOM 1373 O O . LEU A 1 183 ? 1.649 14.086 -18.065 1.00 26.83 183 LEU A O 1
ATOM 1377 N N . VAL A 1 184 ? 3.852 13.765 -18.326 1.00 24.14 184 VAL A N 1
ATOM 1378 C CA . VAL A 1 184 ? 3.926 12.527 -17.546 1.00 24.14 184 VAL A CA 1
ATOM 1379 C C . VAL A 1 184 ? 4.812 12.831 -16.341 1.00 24.14 184 VAL A C 1
ATOM 1381 O O . VAL A 1 184 ? 5.959 13.243 -16.539 1.00 24.14 184 VAL A O 1
ATOM 1384 N N . PRO A 1 185 ? 4.336 12.659 -15.098 1.00 25.98 185 PRO A N 1
ATOM 1385 C CA . PRO A 1 185 ? 5.185 12.830 -13.929 1.00 25.98 185 PRO A CA 1
ATOM 1386 C C . PRO A 1 185 ? 6.271 11.750 -13.919 1.00 25.98 185 PRO A C 1
ATOM 1388 O O . PRO A 1 185 ? 5.971 10.555 -13.921 1.00 25.98 185 PRO A O 1
ATOM 1391 N N . ILE A 1 186 ? 7.537 12.162 -13.884 1.00 27.36 186 ILE A N 1
ATOM 1392 C CA . ILE A 1 186 ? 8.649 11.284 -13.517 1.00 27.36 186 ILE A CA 1
ATOM 1393 C C . ILE A 1 186 ? 8.803 11.394 -12.001 1.00 27.36 186 ILE A C 1
ATOM 1395 O O . ILE A 1 186 ? 9.157 12.451 -11.485 1.00 27.36 186 ILE A O 1
ATOM 1399 N N . VAL A 1 187 ? 8.518 10.304 -11.289 1.00 27.83 187 VAL A N 1
ATOM 1400 C CA . VAL A 1 187 ? 8.773 10.189 -9.850 1.00 27.83 187 VAL A CA 1
ATOM 1401 C C . VAL A 1 187 ? 10.261 9.907 -9.658 1.00 27.83 187 VAL A C 1
ATOM 1403 O O . VAL A 1 187 ? 10.735 8.822 -9.999 1.00 27.83 187 VAL A O 1
ATOM 1406 N N . VAL A 1 188 ? 10.995 10.879 -9.122 1.00 27.86 188 VAL A N 1
ATOM 1407 C CA . VAL A 1 188 ? 12.281 10.626 -8.467 1.00 27.86 188 VAL A CA 1
ATOM 1408 C C . VAL A 1 188 ? 11.964 10.472 -6.984 1.00 27.86 188 VAL A C 1
ATOM 1410 O O . VAL A 1 188 ? 11.478 11.416 -6.366 1.00 27.86 188 VAL A O 1
ATOM 1413 N N . ASP A 1 189 ? 12.179 9.277 -6.433 1.00 25.30 189 ASP A N 1
ATOM 1414 C CA . ASP A 1 189 ? 12.130 9.059 -4.984 1.00 25.30 189 ASP A CA 1
ATOM 1415 C C . ASP A 1 189 ? 13.299 9.852 -4.362 1.00 25.30 189 ASP A C 1
ATOM 1417 O O . ASP A 1 189 ? 14.452 9.427 -4.423 1.00 25.30 189 ASP A O 1
ATOM 1421 N N . ALA A 1 190 ? 13.007 11.036 -3.827 1.00 26.80 190 ALA A N 1
ATOM 1422 C CA . ALA A 1 190 ? 13.839 11.708 -2.842 1.00 26.80 190 ALA A CA 1
ATOM 1423 C C . ALA A 1 190 ? 13.115 11.559 -1.502 1.00 26.80 190 ALA A C 1
ATOM 1425 O O . ALA A 1 190 ? 12.010 12.076 -1.335 1.00 26.80 190 ALA A O 1
ATOM 1426 N N . ASP A 1 191 ? 13.694 10.780 -0.593 1.00 29.53 191 ASP A N 1
ATOM 1427 C CA . ASP A 1 191 ? 13.181 10.639 0.766 1.00 29.53 191 ASP A CA 1
ATOM 1428 C C . ASP A 1 191 ? 13.149 12.019 1.453 1.00 29.53 191 ASP A C 1
ATOM 1430 O O . ASP A 1 191 ? 14.124 12.775 1.401 1.00 29.53 191 ASP A O 1
ATOM 1434 N N . GLU A 1 192 ? 12.016 12.364 2.074 1.00 28.06 192 GLU A N 1
ATOM 1435 C CA . GLU A 1 192 ? 11.899 13.561 2.912 1.00 28.06 192 GLU A CA 1
ATOM 1436 C C . GLU A 1 192 ? 12.784 13.427 4.164 1.00 28.06 192 GLU A C 1
ATOM 1438 O O . GLU A 1 192 ? 12.772 12.374 4.811 1.00 28.06 192 GLU A O 1
ATOM 1443 N N . PRO A 1 193 ? 13.498 14.492 4.567 1.00 27.66 193 PRO A N 1
ATOM 1444 C CA . PRO A 1 193 ? 14.181 14.544 5.847 1.00 27.66 193 PRO A CA 1
ATOM 1445 C C . PRO A 1 193 ? 13.196 14.949 6.955 1.00 27.66 193 PRO A C 1
ATOM 1447 O O . PRO A 1 193 ? 12.555 15.997 6.878 1.00 27.66 193 PRO A O 1
ATOM 1450 N N . SER A 1 194 ? 13.118 14.160 8.026 1.00 28.34 194 SER A N 1
ATOM 1451 C CA . SER A 1 194 ? 12.570 14.628 9.299 1.00 28.34 194 SER A CA 1
ATOM 1452 C C . SER A 1 194 ? 13.530 15.642 9.925 1.00 28.34 194 SER A C 1
ATOM 1454 O O . SER A 1 194 ? 14.742 15.417 9.978 1.00 28.34 194 SER A O 1
ATOM 1456 N N . LEU A 1 195 ? 12.983 16.774 10.374 1.00 31.58 195 LEU A N 1
ATOM 1457 C CA . LEU A 1 195 ? 13.677 17.721 11.243 1.00 31.58 195 LEU A CA 1
ATOM 1458 C C . LEU A 1 195 ? 14.139 17.004 12.520 1.00 31.58 195 LEU A C 1
ATOM 1460 O O . LEU A 1 195 ? 13.390 16.198 13.061 1.00 31.58 195 LEU A O 1
ATOM 1464 N N . GLU A 1 196 ? 15.333 17.380 12.986 1.00 29.88 196 GLU A N 1
ATOM 1465 C CA . GLU A 1 196 ? 15.974 16.943 14.237 1.00 29.88 196 GLU A CA 1
ATOM 1466 C C . GLU A 1 196 ? 16.573 15.528 14.197 1.00 29.88 196 GLU A C 1
ATOM 1468 O O . GLU A 1 196 ? 16.039 14.597 14.775 1.00 29.88 196 GLU A O 1
ATOM 1473 N N . ASP A 1 197 ? 17.711 15.367 13.509 1.00 27.44 197 ASP A N 1
ATOM 1474 C CA . ASP A 1 197 ? 18.891 14.760 14.143 1.00 27.44 197 ASP A CA 1
ATOM 1475 C C . ASP A 1 197 ? 20.162 14.893 13.289 1.00 27.44 197 ASP A C 1
ATOM 1477 O O . ASP A 1 197 ? 20.212 14.661 12.078 1.00 27.44 197 ASP A O 1
ATOM 1481 N N . VAL A 1 198 ? 21.217 15.332 13.966 1.00 28.56 198 VAL A N 1
ATOM 1482 C CA . VAL A 1 198 ? 22.573 15.536 13.466 1.00 28.56 198 VAL A CA 1
ATOM 1483 C C . VAL A 1 198 ? 23.346 14.230 13.649 1.00 28.56 198 VAL A C 1
ATOM 1485 O O . VAL A 1 198 ? 23.536 13.804 14.780 1.00 28.56 198 VAL A O 1
ATOM 1488 N N . GLY A 1 199 ? 23.877 13.632 12.575 1.00 22.62 199 GLY A N 1
ATOM 1489 C CA . GLY A 1 199 ? 24.938 12.622 12.715 1.00 22.62 199 GLY A CA 1
ATOM 1490 C C . GLY A 1 199 ? 24.987 11.519 11.658 1.00 22.62 199 GLY A C 1
ATOM 1491 O O . GLY A 1 199 ? 24.468 10.436 11.861 1.00 22.62 199 GLY A O 1
ATOM 1492 N N . HIS A 1 200 ? 25.716 11.795 10.574 1.00 25.56 200 HIS A N 1
ATOM 1493 C CA . HIS A 1 200 ? 26.468 10.847 9.732 1.00 25.56 200 HIS A CA 1
ATOM 1494 C C . HIS A 1 200 ? 25.771 9.611 9.114 1.00 25.56 200 HIS A C 1
ATOM 1496 O O . HIS A 1 200 ? 25.680 8.546 9.712 1.00 25.56 200 HIS A O 1
ATOM 1502 N N . GLY A 1 201 ? 25.494 9.711 7.803 1.00 21.11 201 GLY A N 1
ATOM 1503 C CA . GLY A 1 201 ? 25.207 8.573 6.916 1.00 21.11 201 GLY A CA 1
ATOM 1504 C C . GLY A 1 201 ? 25.160 8.941 5.423 1.00 21.11 201 GLY A C 1
ATOM 1505 O O . GLY A 1 201 ? 24.115 8.858 4.800 1.00 21.11 201 GLY A O 1
ATOM 1506 N N . THR A 1 202 ? 26.285 9.424 4.878 1.00 25.14 202 THR A N 1
ATOM 1507 C CA . THR A 1 202 ? 26.661 9.539 3.443 1.00 25.14 202 THR A CA 1
ATOM 1508 C C . THR A 1 202 ? 25.590 9.878 2.384 1.00 25.14 202 THR A C 1
ATOM 1510 O O . THR A 1 202 ? 25.081 9.000 1.694 1.00 25.14 202 THR A O 1
ATOM 1513 N N . ALA A 1 203 ? 25.435 11.177 2.101 1.00 23.58 203 ALA A N 1
ATOM 1514 C CA . ALA A 1 203 ? 25.199 11.693 0.747 1.00 23.58 203 ALA A CA 1
ATOM 1515 C C . ALA A 1 203 ? 26.139 12.886 0.504 1.00 23.58 203 ALA A C 1
ATOM 1517 O O . ALA A 1 203 ? 25.864 14.038 0.847 1.00 23.58 203 ALA A O 1
ATOM 1518 N N . THR A 1 204 ? 27.324 12.594 -0.024 1.00 22.55 204 THR A N 1
ATOM 1519 C CA . THR A 1 204 ? 28.335 13.586 -0.386 1.00 22.55 204 THR A CA 1
ATOM 1520 C C . THR A 1 204 ? 27.946 14.247 -1.706 1.00 22.55 204 THR A C 1
ATOM 1522 O O . THR A 1 204 ? 28.228 13.721 -2.773 1.00 22.55 204 THR A O 1
ATOM 1525 N N . LEU A 1 205 ? 27.299 15.410 -1.624 1.00 23.88 205 LEU A N 1
ATOM 1526 C CA . LEU A 1 205 ? 27.710 16.644 -2.311 1.00 23.88 205 LEU A CA 1
ATOM 1527 C C . LEU A 1 205 ? 26.794 17.792 -1.866 1.00 23.88 205 LEU A C 1
ATOM 1529 O O . LEU A 1 205 ? 25.973 18.319 -2.610 1.00 23.88 205 LEU A O 1
ATOM 1533 N N . ARG A 1 206 ? 26.997 18.240 -0.621 1.00 25.70 206 ARG A N 1
ATOM 1534 C CA . ARG A 1 206 ? 26.749 19.642 -0.286 1.00 25.70 206 ARG A CA 1
ATOM 1535 C C . ARG A 1 206 ? 27.764 20.480 -1.063 1.00 25.70 206 ARG A C 1
ATOM 1537 O O . ARG A 1 206 ? 28.919 20.589 -0.661 1.00 25.70 206 ARG A O 1
ATOM 1544 N N . ARG A 1 207 ? 27.336 21.106 -2.156 1.00 26.27 207 ARG A N 1
ATOM 1545 C CA . ARG A 1 207 ? 27.859 22.423 -2.528 1.00 26.27 207 ARG A CA 1
ATOM 1546 C C . ARG A 1 207 ? 26.702 23.401 -2.466 1.00 26.27 207 ARG A C 1
ATOM 1548 O O . ARG A 1 207 ? 25.854 23.442 -3.348 1.00 26.27 207 ARG A O 1
ATOM 1555 N N . ASN A 1 208 ? 26.691 24.163 -1.378 1.00 29.78 208 ASN A N 1
ATOM 1556 C CA . ASN A 1 208 ? 25.992 25.432 -1.294 1.00 29.78 208 ASN A CA 1
ATOM 1557 C C . ASN A 1 208 ? 26.344 26.260 -2.534 1.00 29.78 208 ASN A C 1
ATOM 1559 O O . ASN A 1 208 ? 27.478 26.713 -2.661 1.00 29.78 208 ASN A O 1
ATOM 1563 N N . LEU A 1 209 ? 25.384 26.466 -3.427 1.00 31.16 209 LEU A N 1
ATOM 1564 C CA . LEU A 1 209 ? 25.446 27.520 -4.429 1.00 31.16 209 LEU A CA 1
ATOM 1565 C C . LEU A 1 209 ? 24.119 28.272 -4.368 1.00 31.16 209 LEU A C 1
ATOM 1567 O O . LEU A 1 209 ? 23.207 28.035 -5.148 1.00 31.16 209 LEU A O 1
ATOM 1571 N N . HIS A 1 210 ? 24.035 29.238 -3.453 1.00 32.34 210 HIS A N 1
ATOM 1572 C CA . HIS A 1 210 ? 23.110 30.373 -3.578 1.00 32.34 210 HIS A CA 1
ATOM 1573 C C . HIS A 1 210 ? 23.569 31.350 -4.680 1.00 32.34 210 HIS A C 1
ATOM 1575 O O . HIS A 1 210 ? 23.342 32.553 -4.600 1.00 32.34 210 HIS A O 1
ATOM 1581 N N . GLN A 1 211 ? 24.239 30.847 -5.715 1.00 33.47 211 GLN A N 1
ATOM 1582 C CA . GLN A 1 211 ? 24.779 31.639 -6.804 1.00 33.47 211 GLN A CA 1
ATOM 1583 C C . GLN A 1 211 ? 24.120 31.165 -8.093 1.00 33.47 211 GLN A C 1
ATOM 1585 O O . GLN A 1 211 ? 24.053 29.965 -8.351 1.00 33.47 211 GLN A O 1
ATOM 1590 N N . ALA A 1 212 ? 23.598 32.108 -8.880 1.00 35.25 212 ALA A N 1
ATOM 1591 C CA . ALA A 1 212 ? 23.129 31.823 -10.226 1.00 35.25 212 ALA A CA 1
ATOM 1592 C C . ALA A 1 212 ? 24.295 31.209 -11.012 1.00 35.25 212 ALA A C 1
ATOM 1594 O O . ALA A 1 212 ? 25.291 31.883 -11.269 1.00 35.25 212 ALA A O 1
ATOM 1595 N N . VAL A 1 213 ? 24.197 29.917 -11.319 1.00 38.69 213 VAL A N 1
ATOM 1596 C CA . VAL A 1 213 ? 25.191 29.215 -12.129 1.00 38.69 213 VAL A CA 1
ATOM 1597 C C . VAL A 1 213 ? 24.880 29.530 -13.584 1.00 38.69 213 VAL A C 1
ATOM 1599 O O . VAL A 1 213 ? 23.787 29.232 -14.065 1.00 38.69 213 VAL A O 1
ATOM 1602 N N . ASP A 1 214 ? 25.828 30.165 -14.265 1.00 41.91 214 ASP A N 1
ATOM 1603 C CA . ASP A 1 214 ? 25.745 30.388 -15.702 1.00 41.91 214 ASP A CA 1
ATOM 1604 C C . ASP A 1 214 ? 25.905 29.043 -16.422 1.00 41.91 214 ASP A C 1
ATOM 1606 O O . ASP A 1 214 ? 26.898 28.340 -16.220 1.00 41.91 214 ASP A O 1
ATOM 1610 N N . ILE A 1 215 ? 24.915 28.660 -17.231 1.00 41.56 215 ILE A N 1
ATOM 1611 C CA . ILE A 1 215 ? 24.831 27.340 -17.880 1.00 41.56 215 ILE A CA 1
ATOM 1612 C C . ILE A 1 215 ? 26.071 27.076 -18.750 1.00 41.56 215 ILE A C 1
ATOM 1614 O O . ILE A 1 215 ? 26.526 25.935 -18.820 1.00 41.56 215 ILE A O 1
ATOM 1618 N N . ALA A 1 216 ? 26.693 28.127 -19.296 1.00 45.75 216 ALA A N 1
ATOM 1619 C CA . ALA A 1 216 ? 27.934 28.046 -20.069 1.00 45.75 216 ALA A CA 1
ATOM 1620 C C . ALA A 1 216 ? 29.121 27.455 -19.277 1.00 45.75 216 ALA A C 1
ATOM 1622 O O . ALA A 1 216 ? 30.030 26.859 -19.846 1.00 45.75 216 ALA A O 1
ATOM 1623 N N . THR A 1 217 ? 29.120 27.573 -17.945 1.00 44.62 217 THR A N 1
ATOM 1624 C CA . THR A 1 217 ? 30.213 27.063 -17.095 1.00 44.62 217 THR A CA 1
ATOM 1625 C C . THR A 1 217 ? 30.121 25.563 -16.802 1.00 44.62 217 THR A C 1
ATOM 1627 O O . THR A 1 217 ? 31.115 24.960 -16.401 1.00 44.62 217 THR A O 1
ATOM 1630 N N . LEU A 1 218 ? 28.961 24.936 -17.041 1.00 44.22 218 LEU A N 1
ATOM 1631 C CA . LEU A 1 218 ? 28.755 23.486 -16.901 1.00 44.22 218 LEU A CA 1
ATOM 1632 C C . LEU A 1 218 ? 29.191 22.693 -18.147 1.00 44.22 218 LEU A C 1
ATOM 1634 O O . LEU A 1 218 ? 29.187 21.462 -18.111 1.00 44.22 218 LEU A O 1
ATOM 1638 N N . GLU A 1 219 ? 29.582 23.372 -19.229 1.00 45.94 219 GLU A N 1
ATOM 1639 C CA . GLU A 1 219 ? 29.968 22.755 -20.505 1.00 45.94 219 GLU A CA 1
ATOM 1640 C C . GLU A 1 219 ? 31.415 22.219 -20.535 1.00 45.94 219 GLU A C 1
ATOM 1642 O O . GLU A 1 219 ? 31.817 21.574 -21.504 1.00 45.94 219 GLU A O 1
ATOM 1647 N N . SER A 1 220 ? 32.209 22.386 -19.471 1.00 43.84 220 SER A N 1
ATOM 1648 C CA . SER A 1 220 ? 33.609 21.930 -19.432 1.00 43.84 220 SER A CA 1
ATOM 1649 C C . SER A 1 220 ? 33.790 20.514 -18.859 1.00 43.84 220 SER A C 1
ATOM 1651 O O . SER A 1 220 ? 34.512 20.301 -17.891 1.00 43.84 220 SER A O 1
ATOM 1653 N N . ALA A 1 221 ? 33.119 19.538 -19.483 1.00 43.34 221 ALA A N 1
ATOM 1654 C CA . ALA A 1 221 ? 33.508 18.119 -19.607 1.00 43.34 221 ALA A CA 1
ATOM 1655 C C . ALA A 1 221 ? 32.330 17.330 -20.211 1.00 43.34 221 ALA A C 1
ATOM 1657 O O . ALA A 1 221 ? 31.495 16.804 -19.484 1.00 43.34 221 ALA A O 1
ATOM 1658 N N . THR A 1 222 ? 32.233 17.306 -21.548 1.00 50.53 222 THR A N 1
ATOM 1659 C CA . THR A 1 222 ? 31.381 16.414 -22.377 1.00 50.53 222 THR A CA 1
ATOM 1660 C C . THR A 1 222 ? 29.997 16.045 -21.814 1.00 50.53 222 THR A C 1
ATOM 1662 O O . THR A 1 222 ? 29.551 14.904 -21.946 1.00 50.53 222 THR A O 1
ATOM 1665 N N . ARG A 1 223 ? 29.286 16.992 -21.192 1.00 56.62 223 ARG A N 1
ATOM 1666 C CA . ARG A 1 223 ? 27.941 16.769 -20.663 1.00 56.62 223 ARG A CA 1
ATOM 1667 C C . ARG A 1 223 ? 26.903 17.065 -21.738 1.00 56.62 223 ARG A C 1
ATOM 1669 O O . ARG A 1 223 ? 26.558 18.214 -21.984 1.00 56.62 223 ARG A O 1
ATOM 1676 N N . ARG A 1 224 ? 26.404 16.018 -22.401 1.00 56.22 224 ARG A N 1
ATOM 1677 C CA . ARG A 1 224 ? 25.414 16.160 -23.479 1.00 56.22 224 ARG A CA 1
ATOM 1678 C C . ARG A 1 224 ? 24.018 16.395 -22.904 1.00 56.22 224 ARG A C 1
ATOM 1680 O O . ARG A 1 224 ? 23.507 15.549 -22.173 1.00 56.22 224 ARG A O 1
ATOM 1687 N N . PHE A 1 225 ? 23.407 17.522 -23.255 1.00 56.84 225 PHE A N 1
ATOM 1688 C CA . PHE A 1 225 ? 21.998 17.800 -22.983 1.00 56.84 225 PHE A CA 1
ATOM 1689 C C . PHE A 1 225 ? 21.094 16.883 -23.823 1.00 56.84 225 PHE A C 1
ATOM 1691 O O . PHE A 1 225 ? 21.379 16.635 -24.995 1.00 56.84 225 PHE A O 1
ATOM 1698 N N . ILE A 1 226 ? 20.033 16.354 -23.211 1.00 55.97 226 ILE A N 1
ATOM 1699 C CA . ILE A 1 226 ? 19.070 15.440 -23.840 1.00 55.97 226 ILE A CA 1
ATOM 1700 C C . ILE A 1 226 ? 17.730 16.142 -24.046 1.00 55.97 226 ILE A C 1
ATOM 1702 O O . ILE A 1 226 ? 17.237 16.197 -25.170 1.00 55.97 226 ILE A O 1
ATOM 1706 N N . CYS A 1 227 ? 17.109 16.641 -22.975 1.00 49.78 227 CYS A N 1
ATOM 1707 C CA . CYS A 1 227 ? 15.805 17.293 -23.068 1.00 49.78 227 CYS A CA 1
ATOM 1708 C C . CYS A 1 227 ? 15.504 18.181 -21.861 1.00 49.78 227 CYS A C 1
ATOM 1710 O O . CYS A 1 227 ? 16.007 17.953 -20.762 1.00 49.78 227 CYS A O 1
ATOM 1712 N N . GLN A 1 228 ? 14.604 19.144 -22.054 1.00 56.53 228 GLN A N 1
ATOM 1713 C CA . GLN A 1 228 ? 14.037 19.960 -20.988 1.00 56.53 228 GLN A CA 1
ATOM 1714 C C . GLN A 1 228 ? 12.520 19.786 -20.943 1.00 56.53 228 GLN A C 1
ATOM 1716 O O . GLN A 1 228 ? 11.871 19.691 -21.982 1.00 56.53 228 GLN A O 1
ATOM 1721 N N . GLY A 1 229 ? 11.951 19.779 -19.744 1.00 51.69 229 GLY A N 1
ATOM 1722 C CA . GLY A 1 229 ? 10.506 19.758 -19.538 1.00 51.69 229 GLY A CA 1
ATOM 1723 C C . GLY A 1 229 ? 10.113 20.495 -18.268 1.00 51.69 229 GLY A C 1
ATOM 1724 O O . GLY A 1 229 ? 10.956 20.784 -17.424 1.00 51.69 229 GLY A O 1
ATOM 1725 N N . SER A 1 230 ? 8.830 20.798 -18.116 1.00 54.50 230 SER A N 1
ATOM 1726 C CA . SER A 1 230 ? 8.288 21.268 -16.842 1.00 54.50 230 SER A CA 1
ATOM 1727 C C . SER A 1 230 ? 7.636 20.095 -16.130 1.00 54.50 230 SER A C 1
ATOM 1729 O O . SER A 1 230 ? 6.848 19.370 -16.730 1.00 54.50 230 SER A O 1
ATOM 1731 N N . VAL A 1 231 ? 7.965 19.899 -14.860 1.00 53.66 231 VAL A N 1
ATOM 1732 C CA . VAL A 1 231 ? 7.401 18.833 -14.033 1.00 53.66 231 VAL A CA 1
ATOM 1733 C C . VAL A 1 231 ? 6.885 19.402 -12.725 1.00 53.66 231 VAL A C 1
ATOM 1735 O O . VAL A 1 231 ? 7.396 20.397 -12.209 1.00 53.66 231 VAL A O 1
ATOM 1738 N N . TRP A 1 232 ? 5.868 18.749 -12.184 1.00 53.41 232 TRP A N 1
ATOM 1739 C CA . TRP A 1 232 ? 5.407 18.988 -10.829 1.00 53.41 232 TRP A CA 1
ATOM 1740 C C . TRP A 1 232 ? 6.255 18.138 -9.881 1.00 53.41 232 TRP A C 1
ATOM 1742 O O . TRP A 1 232 ? 6.111 16.919 -9.829 1.00 53.41 232 TRP A O 1
ATOM 1752 N N . GLU A 1 233 ? 7.172 18.777 -9.160 1.00 58.62 233 GLU A N 1
ATOM 1753 C CA . GLU A 1 233 ? 7.899 18.151 -8.059 1.00 58.62 233 GLU A CA 1
ATOM 1754 C C . GLU A 1 233 ? 6.999 18.200 -6.825 1.00 58.62 233 GLU A C 1
ATOM 1756 O O . GLU A 1 233 ? 6.693 19.280 -6.312 1.00 58.62 233 GLU A O 1
ATOM 1761 N N . VAL A 1 234 ? 6.560 17.035 -6.351 1.00 53.59 234 VAL A N 1
ATOM 1762 C CA . VAL A 1 234 ? 5.961 16.918 -5.020 1.00 53.59 234 VAL A CA 1
ATOM 1763 C C . VAL A 1 234 ? 7.111 17.037 -4.031 1.00 53.59 234 VAL A C 1
ATOM 1765 O O . VAL A 1 234 ? 7.870 16.090 -3.862 1.00 53.59 234 VAL A O 1
ATOM 1768 N N . VAL A 1 235 ? 7.280 18.224 -3.449 1.00 56.34 235 VAL A N 1
ATOM 1769 C CA . VAL A 1 235 ? 8.375 18.485 -2.510 1.00 56.34 235 VAL A CA 1
ATOM 1770 C C . VAL A 1 235 ? 8.044 17.824 -1.181 1.00 56.34 235 VAL A C 1
ATOM 1772 O O . VAL A 1 235 ? 8.901 17.154 -0.624 1.00 56.34 235 VAL A O 1
ATOM 1775 N N . HIS A 1 236 ? 6.800 18.000 -0.714 1.00 47.25 236 HIS A N 1
ATOM 1776 C CA . HIS A 1 236 ? 6.261 17.323 0.466 1.00 47.25 236 HIS A CA 1
ATOM 1777 C C . HIS A 1 236 ? 4.769 16.999 0.292 1.00 47.25 236 HIS A C 1
ATOM 1779 O O . HIS A 1 236 ? 4.136 17.465 -0.659 1.00 47.25 236 HIS A O 1
ATOM 1785 N N . ALA A 1 237 ? 4.181 16.238 1.224 1.00 41.72 237 ALA A N 1
ATOM 1786 C CA . ALA A 1 237 ? 2.793 15.742 1.172 1.00 41.72 237 ALA A CA 1
ATOM 1787 C C . ALA A 1 237 ? 1.683 16.796 0.921 1.00 41.72 237 ALA A C 1
ATOM 1789 O O . ALA A 1 237 ? 0.569 16.415 0.565 1.00 41.72 237 ALA A O 1
ATOM 1790 N N . GLY A 1 238 ? 1.970 18.096 1.061 1.00 40.69 238 GLY A N 1
ATOM 1791 C CA . GLY A 1 238 ? 1.042 19.196 0.760 1.00 40.69 238 GLY A CA 1
ATOM 1792 C C . GLY A 1 238 ? 1.618 20.326 -0.103 1.00 40.69 238 GLY A C 1
ATOM 1793 O O . GLY A 1 238 ? 0.932 21.323 -0.320 1.00 40.69 238 GLY A O 1
ATOM 1794 N N . GLU A 1 239 ? 2.855 20.210 -0.597 1.00 50.22 239 GLU A N 1
ATOM 1795 C CA . GLU A 1 239 ? 3.499 21.258 -1.397 1.00 50.22 239 GLU A CA 1
ATOM 1796 C C . GLU A 1 239 ? 4.047 20.682 -2.704 1.00 50.22 239 GLU A C 1
ATOM 1798 O O . GLU A 1 239 ? 4.963 19.857 -2.717 1.00 50.22 239 GLU A O 1
ATOM 1803 N N . VAL A 1 240 ? 3.506 21.166 -3.823 1.00 47.69 240 VAL A N 1
ATOM 1804 C CA . VAL A 1 240 ? 3.962 20.799 -5.163 1.00 47.69 240 VAL A CA 1
ATOM 1805 C C . VAL A 1 240 ? 4.495 22.038 -5.867 1.00 47.69 240 VAL A C 1
ATOM 1807 O O . VAL A 1 240 ? 3.817 23.063 -5.948 1.00 47.69 240 VAL A O 1
ATOM 1810 N N . LYS A 1 241 ? 5.726 21.955 -6.373 1.00 61.09 241 LYS A N 1
ATOM 1811 C CA . LYS A 1 241 ? 6.397 23.046 -7.085 1.00 61.09 241 LYS A CA 1
ATOM 1812 C C . LYS A 1 241 ? 6.576 22.679 -8.547 1.00 61.09 241 LYS A C 1
ATOM 1814 O O . LYS A 1 241 ? 7.012 21.582 -8.874 1.00 61.09 241 LYS A O 1
ATOM 1819 N N . VAL A 1 242 ? 6.301 23.629 -9.435 1.00 60.53 242 VAL A N 1
ATOM 1820 C CA . VAL A 1 242 ? 6.712 23.498 -10.835 1.00 60.53 242 VAL A CA 1
ATOM 1821 C C . VAL A 1 242 ? 8.226 23.662 -10.899 1.00 60.53 242 VAL A C 1
ATOM 1823 O O . VAL A 1 242 ? 8.769 24.679 -10.453 1.00 60.53 242 VAL A O 1
ATOM 1826 N N . ARG A 1 243 ? 8.907 22.668 -11.457 1.00 70.81 243 ARG A N 1
ATOM 1827 C CA . ARG A 1 243 ? 10.337 22.704 -11.756 1.00 70.81 243 ARG A CA 1
ATOM 1828 C C . ARG A 1 243 ? 10.554 22.562 -13.249 1.00 70.81 243 ARG A C 1
ATOM 1830 O O . ARG A 1 243 ? 9.848 21.821 -13.924 1.00 70.81 243 ARG A O 1
ATOM 1837 N N . SER A 1 244 ? 11.570 23.252 -13.741 1.00 66.81 244 SER A N 1
ATOM 1838 C CA . SER A 1 244 ? 12.191 22.947 -15.018 1.00 66.81 244 SER A CA 1
ATOM 1839 C C . SER A 1 244 ? 13.168 21.802 -14.814 1.00 66.81 244 SER A C 1
ATOM 1841 O O . SER A 1 244 ? 14.127 21.915 -14.056 1.00 66.81 244 SER A O 1
ATOM 1843 N N . LEU A 1 245 ? 12.889 20.691 -15.470 1.00 71.25 245 LEU A N 1
ATOM 1844 C CA . LEU A 1 245 ? 13.729 19.514 -15.540 1.00 71.25 245 LEU A CA 1
ATOM 1845 C C . LEU A 1 245 ? 14.662 19.679 -16.738 1.00 71.25 245 LEU A C 1
ATOM 1847 O O . LEU A 1 245 ? 14.182 19.865 -17.850 1.00 71.25 245 LEU A O 1
ATOM 1851 N N . LEU A 1 246 ? 15.970 19.614 -16.516 1.00 67.25 246 LEU A N 1
ATOM 1852 C CA . LEU A 1 246 ? 17.011 19.645 -17.541 1.00 67.25 246 LEU A CA 1
ATOM 1853 C C . LEU A 1 246 ? 17.751 18.304 -17.476 1.00 67.25 246 LEU A C 1
ATOM 1855 O O . LEU A 1 246 ? 18.489 18.032 -16.527 1.00 67.25 246 LEU A O 1
ATOM 1859 N N . LEU A 1 247 ? 17.506 17.438 -18.452 1.00 66.88 247 LEU A N 1
ATOM 1860 C CA . LEU A 1 247 ? 18.104 16.113 -18.538 1.00 66.88 247 LEU A CA 1
ATOM 1861 C C . LEU A 1 247 ? 19.389 16.179 -19.362 1.00 66.88 247 LEU A C 1
ATOM 1863 O O . LEU A 1 247 ? 19.380 16.623 -20.510 1.00 66.88 247 LEU A O 1
ATOM 1867 N N . PHE A 1 248 ? 20.469 15.666 -18.794 1.00 70.06 248 PHE A N 1
ATOM 1868 C CA . PHE A 1 248 ? 21.756 15.444 -19.439 1.00 70.06 248 PHE A CA 1
ATOM 1869 C C . PHE A 1 248 ? 22.075 13.947 -19.451 1.00 70.06 248 PHE A C 1
ATOM 1871 O O . PHE A 1 248 ? 21.406 13.159 -18.795 1.00 70.06 248 PHE A O 1
ATOM 1878 N N . HIS A 1 249 ? 23.102 13.539 -20.190 1.00 64.62 249 HIS A N 1
ATOM 1879 C CA . HIS A 1 249 ? 23.482 12.127 -20.318 1.00 64.62 249 HIS A CA 1
ATOM 1880 C C . HIS A 1 249 ? 23.873 11.434 -19.000 1.00 64.62 249 HIS A C 1
ATOM 1882 O O . HIS A 1 249 ? 23.718 10.224 -18.870 1.00 64.62 249 HIS A O 1
ATOM 1888 N N . ASP A 1 250 ? 24.384 12.190 -18.034 1.00 59.31 250 ASP A N 1
ATOM 1889 C CA . ASP A 1 250 ? 24.922 11.722 -16.756 1.00 59.31 250 ASP A CA 1
ATOM 1890 C C . ASP A 1 250 ? 24.192 12.331 -15.553 1.00 59.31 250 ASP A C 1
ATOM 1892 O O . ASP A 1 250 ? 24.382 11.876 -14.430 1.00 59.31 250 ASP A O 1
ATOM 1896 N N . ALA A 1 251 ? 23.361 13.352 -15.762 1.00 68.62 251 ALA A N 1
ATOM 1897 C CA . ALA A 1 251 ? 22.741 14.102 -14.683 1.00 68.62 251 ALA A CA 1
ATOM 1898 C C . ALA A 1 251 ? 21.338 14.593 -15.046 1.00 68.62 251 ALA A C 1
ATOM 1900 O O . ALA A 1 251 ? 21.048 14.946 -16.185 1.00 68.62 251 ALA A O 1
ATOM 1901 N N . LEU A 1 252 ? 20.475 14.678 -14.045 1.00 73.31 252 LEU A N 1
ATOM 1902 C CA . LEU A 1 252 ? 19.147 15.260 -14.116 1.00 73.31 252 LEU A CA 1
ATOM 1903 C C . LEU A 1 252 ? 19.088 16.469 -13.187 1.00 73.31 252 LEU A C 1
ATOM 1905 O O . LEU A 1 252 ? 19.233 16.335 -11.975 1.00 73.31 252 LEU A O 1
ATOM 1909 N N . ILE A 1 253 ? 18.876 17.655 -13.746 1.00 71.38 253 ILE A N 1
ATOM 1910 C CA . ILE A 1 253 ? 18.834 18.904 -12.987 1.00 71.38 253 ILE A CA 1
ATOM 1911 C C . ILE A 1 253 ? 17.383 19.356 -12.836 1.00 71.38 253 ILE A C 1
ATOM 1913 O O . ILE A 1 253 ? 16.666 19.512 -13.820 1.00 71.38 253 ILE A O 1
ATOM 1917 N N . LEU A 1 254 ? 16.963 19.611 -11.602 1.00 73.94 254 LEU A N 1
ATOM 1918 C CA . LEU A 1 254 ? 15.710 20.283 -11.278 1.00 73.94 254 LEU A CA 1
ATOM 1919 C C . LEU A 1 254 ? 16.023 21.740 -10.950 1.00 73.94 254 LEU A C 1
ATOM 1921 O O . LEU A 1 254 ? 16.799 22.036 -10.039 1.00 73.94 254 LEU A O 1
ATOM 1925 N N . ALA A 1 255 ? 15.412 22.660 -11.684 1.00 71.75 255 ALA A N 1
ATOM 1926 C CA . ALA A 1 255 ? 15.615 24.090 -11.535 1.00 71.75 255 ALA A CA 1
ATOM 1927 C C . ALA A 1 255 ? 14.284 24.834 -11.396 1.00 71.75 255 ALA A C 1
ATOM 1929 O O . ALA A 1 255 ? 13.236 24.391 -11.860 1.00 71.75 255 ALA A O 1
ATOM 1930 N N . LYS A 1 256 ? 14.312 26.000 -10.756 1.00 73.62 256 LYS A N 1
ATOM 1931 C CA . LYS A 1 256 ? 13.217 26.968 -10.801 1.00 73.62 256 LYS A CA 1
ATOM 1932 C C . LYS A 1 256 ? 13.514 27.962 -11.917 1.00 73.62 256 LYS A C 1
ATOM 1934 O O . LYS A 1 256 ? 14.554 28.615 -11.899 1.00 73.62 256 LYS A O 1
ATOM 1939 N N . GLU A 1 257 ? 12.605 28.085 -12.872 1.00 63.84 257 GLU A N 1
ATOM 1940 C CA . GLU A 1 257 ? 12.735 29.081 -13.932 1.00 63.84 257 GLU A CA 1
ATOM 1941 C C . GLU A 1 257 ? 12.435 30.486 -13.384 1.00 63.84 257 GLU A C 1
ATOM 1943 O O . GLU A 1 257 ? 11.425 30.712 -12.713 1.00 63.84 257 GLU A O 1
ATOM 1948 N N . GLN A 1 258 ? 13.340 31.422 -13.657 1.00 66.31 258 GLN A N 1
ATOM 1949 C CA . GLN A 1 258 ? 13.204 32.852 -13.427 1.00 66.31 258 GLN A CA 1
ATOM 1950 C C . GLN A 1 258 ? 13.229 33.547 -14.799 1.00 66.31 258 GLN A C 1
ATOM 1952 O O . GLN A 1 258 ? 14.276 33.606 -15.450 1.00 66.31 258 GLN A O 1
ATOM 1957 N N . PRO A 1 259 ? 12.087 34.057 -15.282 1.00 52.50 259 PRO A N 1
ATOM 1958 C CA . PRO A 1 259 ? 12.038 34.711 -16.581 1.00 52.50 259 PRO A CA 1
ATOM 1959 C C . PRO A 1 259 ? 12.893 35.993 -16.600 1.00 52.50 259 PRO A C 1
ATOM 1961 O O . PRO A 1 259 ? 12.861 36.741 -15.619 1.00 52.50 259 PRO A O 1
ATOM 1964 N N . PRO A 1 260 ? 13.573 36.322 -17.714 1.00 44.00 260 PRO A N 1
ATOM 1965 C CA . PRO A 1 260 ? 13.787 35.507 -18.914 1.00 44.00 260 PRO A CA 1
ATOM 1966 C C . PRO A 1 260 ? 15.062 34.643 -18.815 1.00 44.00 260 PRO A C 1
ATOM 1968 O O . PRO A 1 260 ? 16.126 35.146 -18.457 1.00 44.00 260 PRO A O 1
ATOM 1971 N N . ASN A 1 261 ? 14.961 33.360 -19.187 1.00 51.03 261 ASN A N 1
ATOM 1972 C CA . ASN A 1 261 ? 16.077 32.418 -19.390 1.00 51.03 261 ASN A CA 1
ATOM 1973 C C . ASN A 1 261 ? 17.094 32.280 -18.238 1.00 51.03 261 ASN A C 1
ATOM 1975 O O . ASN A 1 261 ? 18.240 31.900 -18.475 1.00 51.03 261 ASN A O 1
ATOM 1979 N N . LYS A 1 262 ? 16.707 32.549 -16.987 1.00 51.44 262 LYS A N 1
ATOM 1980 C CA . LYS A 1 262 ? 17.529 32.219 -15.818 1.00 51.44 262 LYS A CA 1
ATOM 1981 C C . LYS A 1 262 ? 16.954 30.994 -15.129 1.00 51.44 262 LYS A C 1
ATOM 1983 O O . LYS A 1 262 ? 15.766 30.939 -14.835 1.00 51.44 262 LYS A O 1
ATOM 1988 N N . PHE A 1 263 ? 17.802 30.019 -14.840 1.00 61.72 263 PHE A N 1
ATOM 1989 C CA . PHE A 1 263 ? 17.412 28.816 -14.116 1.00 61.72 263 PHE A CA 1
ATOM 1990 C C . PHE A 1 263 ? 18.145 28.792 -12.784 1.00 61.72 263 PHE A C 1
ATOM 1992 O O . PHE A 1 263 ? 19.368 28.736 -12.721 1.00 61.72 263 PHE A O 1
ATOM 1999 N N . GLU A 1 264 ? 17.384 28.857 -11.700 1.00 66.19 264 GLU A N 1
ATOM 2000 C CA . GLU A 1 264 ? 17.916 28.662 -10.362 1.00 66.19 264 GLU A CA 1
ATOM 2001 C C . GLU A 1 264 ? 17.949 27.157 -10.091 1.00 66.19 264 GLU A C 1
ATOM 2003 O O . GLU A 1 264 ? 16.903 26.539 -9.877 1.00 66.19 264 GLU A O 1
ATOM 2008 N N . VAL A 1 265 ? 19.137 26.556 -10.144 1.00 67.06 265 VAL A N 1
ATOM 2009 C CA . VAL A 1 265 ? 19.323 25.125 -9.878 1.00 67.06 265 VAL A CA 1
ATOM 2010 C C . VAL A 1 265 ? 18.941 24.817 -8.434 1.00 67.06 265 VAL A C 1
ATOM 2012 O O . VAL A 1 265 ? 19.353 25.506 -7.505 1.00 67.06 265 VAL A O 1
ATOM 2015 N N . ARG A 1 266 ? 18.122 23.783 -8.249 1.00 69.31 266 ARG A N 1
ATOM 2016 C CA . ARG A 1 266 ? 17.618 23.362 -6.937 1.00 69.31 266 ARG A CA 1
ATOM 2017 C C . ARG A 1 266 ? 18.201 22.024 -6.537 1.00 69.31 266 ARG A C 1
ATOM 2019 O O . ARG A 1 266 ? 18.722 21.904 -5.436 1.00 69.31 266 ARG A O 1
ATOM 2026 N N . THR A 1 267 ? 18.167 21.072 -7.461 1.00 67.12 267 THR A N 1
ATOM 2027 C CA . THR A 1 267 ? 18.643 19.710 -7.232 1.00 67.12 267 THR A CA 1
ATOM 2028 C C . THR A 1 267 ? 19.375 19.228 -8.474 1.00 67.12 267 THR A C 1
ATOM 2030 O O . THR A 1 267 ? 18.921 19.466 -9.592 1.00 67.12 267 THR A O 1
ATOM 2033 N N . ILE A 1 268 ? 20.500 18.543 -8.288 1.00 69.94 268 ILE A N 1
ATOM 2034 C CA . ILE A 1 268 ? 21.203 17.816 -9.346 1.00 69.94 268 ILE A CA 1
ATOM 2035 C C . ILE A 1 268 ? 21.228 16.356 -8.919 1.00 69.94 268 ILE A C 1
ATOM 2037 O O . ILE A 1 268 ? 21.689 16.039 -7.826 1.00 69.94 268 ILE A O 1
ATOM 2041 N N . LEU A 1 269 ? 20.720 15.482 -9.773 1.00 65.50 269 LEU A N 1
ATOM 2042 C CA . LEU A 1 269 ? 20.637 14.051 -9.539 1.00 65.50 269 LEU A CA 1
ATOM 2043 C C . LEU A 1 269 ? 21.574 13.346 -10.519 1.00 65.50 269 LEU A C 1
ATOM 2045 O O . LEU A 1 269 ? 21.509 13.605 -11.717 1.00 65.50 269 LEU A O 1
ATOM 2049 N N . ASP A 1 270 ? 22.438 12.460 -10.035 1.00 66.00 270 ASP A N 1
ATOM 2050 C CA . ASP A 1 270 ? 23.300 11.645 -10.898 1.00 66.00 270 ASP A CA 1
ATOM 2051 C C . ASP A 1 270 ? 22.482 10.492 -11.497 1.00 66.00 270 ASP A C 1
ATOM 2053 O O . ASP A 1 270 ? 21.926 9.661 -10.780 1.00 66.00 270 ASP A O 1
ATOM 2057 N N . LEU A 1 271 ? 22.402 10.409 -12.825 1.00 59.66 271 LEU A N 1
ATOM 2058 C CA . LEU A 1 271 ? 21.624 9.361 -13.490 1.00 59.66 271 LEU A CA 1
ATOM 2059 C C . LEU A 1 271 ? 22.201 7.955 -13.286 1.00 59.66 271 LEU A C 1
ATOM 2061 O O . LEU A 1 271 ? 21.495 6.976 -13.514 1.00 59.66 271 LEU A O 1
ATOM 2065 N N . ARG A 1 272 ? 23.455 7.830 -12.834 1.00 59.44 272 ARG A N 1
ATOM 2066 C CA . ARG A 1 272 ? 24.062 6.540 -12.469 1.00 59.44 272 ARG A CA 1
ATOM 2067 C C . ARG A 1 272 ? 23.473 5.963 -11.185 1.00 59.44 272 ARG A C 1
ATOM 2069 O O . ARG A 1 272 ? 23.544 4.755 -10.978 1.00 59.44 272 ARG A O 1
ATOM 2076 N N . THR A 1 273 ? 22.920 6.814 -10.323 1.00 48.69 273 THR A N 1
ATOM 2077 C CA . THR A 1 273 ? 22.357 6.427 -9.023 1.00 48.69 273 THR A CA 1
ATOM 2078 C C . THR A 1 273 ? 20.830 6.519 -8.999 1.00 48.69 273 THR A C 1
ATOM 2080 O O . THR A 1 273 ? 20.188 5.877 -8.168 1.00 48.69 273 THR A O 1
ATOM 2083 N N . VAL A 1 274 ? 20.224 7.247 -9.942 1.00 49.78 274 VAL A N 1
ATOM 2084 C CA . VAL A 1 274 ? 18.767 7.382 -10.066 1.00 49.78 274 VAL A CA 1
ATOM 2085 C C . VAL A 1 274 ? 18.148 6.163 -10.750 1.00 49.78 274 VAL A C 1
ATOM 2087 O O . VAL A 1 274 ? 18.480 5.811 -11.879 1.00 49.78 274 VAL A O 1
ATOM 2090 N N . THR A 1 275 ? 17.153 5.558 -10.100 1.00 45.62 275 THR A N 1
ATOM 2091 C CA . THR A 1 275 ? 16.321 4.514 -10.711 1.00 45.62 275 THR A CA 1
ATOM 2092 C C . THR A 1 275 ? 14.985 5.100 -11.164 1.00 45.62 275 THR A C 1
ATOM 2094 O O . THR A 1 275 ? 14.158 5.475 -10.338 1.00 45.62 275 THR A O 1
ATOM 2097 N N . ILE A 1 276 ? 14.732 5.129 -12.475 1.00 46.88 276 ILE A N 1
ATOM 2098 C CA . ILE A 1 276 ? 13.459 5.610 -13.034 1.00 46.88 276 ILE A CA 1
ATOM 2099 C C . ILE A 1 276 ? 12.417 4.489 -12.977 1.00 46.88 276 ILE A C 1
ATOM 2101 O O . ILE A 1 276 ? 12.616 3.403 -13.530 1.00 46.88 276 ILE A O 1
ATOM 2105 N N . ARG A 1 277 ? 11.275 4.750 -12.333 1.00 41.16 277 ARG A N 1
ATOM 2106 C CA . ARG A 1 277 ? 10.141 3.817 -12.287 1.00 41.16 277 ARG A CA 1
ATOM 2107 C C . ARG A 1 277 ? 8.937 4.424 -13.014 1.00 41.16 277 ARG A C 1
ATOM 2109 O O . ARG A 1 277 ? 8.422 5.434 -12.549 1.00 41.16 277 ARG A O 1
ATOM 2116 N N . PRO A 1 278 ? 8.459 3.829 -14.124 1.00 37.78 278 PRO A N 1
ATOM 2117 C CA . PRO A 1 278 ? 7.256 4.314 -14.790 1.00 37.78 278 PRO A CA 1
ATOM 2118 C C . PRO A 1 278 ? 6.042 4.177 -13.863 1.00 37.78 278 PRO A C 1
ATOM 2120 O O . PRO A 1 278 ? 5.855 3.131 -13.225 1.00 37.78 278 PRO A O 1
ATOM 2123 N N . THR A 1 279 ? 5.216 5.222 -13.797 1.00 43.16 279 THR A N 1
ATOM 2124 C CA . THR A 1 279 ? 3.982 5.224 -13.007 1.00 43.16 279 THR A CA 1
ATOM 2125 C C . THR A 1 279 ? 3.026 4.163 -13.561 1.00 43.16 279 THR A C 1
ATOM 2127 O O . THR A 1 279 ? 2.854 3.989 -14.768 1.00 43.16 279 THR A O 1
ATOM 2130 N N . ARG A 1 280 ? 2.526 3.322 -12.655 1.00 46.62 280 ARG A N 1
ATOM 2131 C CA . ARG A 1 280 ? 2.149 1.915 -12.885 1.00 46.62 280 ARG A CA 1
ATOM 2132 C C . ARG A 1 280 ? 0.791 1.683 -13.568 1.00 46.62 280 ARG A C 1
ATOM 2134 O O . ARG A 1 280 ? 0.264 0.577 -13.440 1.00 46.62 280 ARG A O 1
ATOM 2141 N N . ASP A 1 281 ? 0.237 2.632 -14.319 1.00 42.72 281 ASP A N 1
ATOM 2142 C CA . ASP A 1 281 ? -1.118 2.479 -14.881 1.00 42.72 281 ASP A CA 1
ATOM 2143 C C . ASP A 1 281 ? -1.247 1.289 -15.848 1.00 42.72 281 ASP A C 1
ATOM 2145 O O . ASP A 1 281 ? -2.203 0.525 -15.765 1.00 42.72 281 ASP A O 1
ATOM 2149 N N . ARG A 1 282 ? -0.238 1.010 -16.687 1.00 37.44 282 ARG A N 1
ATOM 2150 C CA . ARG A 1 282 ? -0.244 -0.187 -17.561 1.00 37.44 282 ARG A CA 1
ATOM 2151 C C . ARG A 1 282 ? 0.227 -1.482 -16.878 1.00 37.44 282 ARG A C 1
ATOM 2153 O O . ARG A 1 282 ? 0.090 -2.558 -17.450 1.00 37.44 282 ARG A O 1
ATOM 2160 N N . ALA A 1 283 ? 0.794 -1.410 -15.670 1.00 39.75 283 ALA A N 1
ATOM 2161 C CA . ALA A 1 283 ? 1.486 -2.532 -15.022 1.00 39.75 283 ALA A CA 1
ATOM 2162 C C . ALA A 1 283 ? 0.633 -3.305 -14.004 1.00 39.75 283 ALA A C 1
ATOM 2164 O O . ALA A 1 283 ? 1.005 -4.417 -13.629 1.00 39.75 283 ALA A O 1
ATOM 2165 N N . ARG A 1 284 ? -0.506 -2.761 -13.561 1.00 46.22 284 ARG A N 1
ATOM 2166 C CA . ARG A 1 284 ? -1.400 -3.448 -12.613 1.00 46.22 284 ARG A CA 1
ATOM 2167 C C . ARG A 1 284 ? -2.029 -4.717 -13.206 1.00 46.22 284 ARG A C 1
ATOM 2169 O O . ARG A 1 284 ? -2.018 -5.750 -12.547 1.00 46.22 284 ARG A O 1
ATOM 2176 N N . ALA A 1 285 ? -2.423 -4.687 -14.481 1.00 38.66 285 ALA A N 1
ATOM 2177 C CA . ALA A 1 285 ? -2.860 -5.877 -15.224 1.00 38.66 285 ALA A CA 1
ATOM 2178 C C . ALA A 1 285 ? -1.718 -6.888 -15.490 1.00 38.66 285 ALA A C 1
ATOM 2180 O O . ALA A 1 285 ? -1.963 -8.062 -15.751 1.00 38.66 285 ALA A O 1
ATOM 2181 N N . ALA A 1 286 ? -0.458 -6.449 -15.388 1.00 37.31 286 ALA A N 1
ATOM 2182 C CA . ALA A 1 286 ? 0.741 -7.256 -15.608 1.00 37.31 286 ALA A CA 1
ATOM 2183 C C . ALA A 1 286 ? 1.408 -7.729 -14.301 1.00 37.31 286 ALA A C 1
ATOM 2185 O O . ALA A 1 286 ? 2.565 -8.148 -14.334 1.00 37.31 286 ALA A O 1
ATOM 2186 N N . LEU A 1 287 ? 0.690 -7.744 -13.167 1.00 43.06 287 LEU A N 1
ATOM 2187 C CA . LEU A 1 287 ? 1.091 -8.404 -11.909 1.00 43.06 287 LEU A CA 1
ATOM 2188 C C . LEU A 1 287 ? 1.198 -9.943 -12.025 1.00 43.06 287 LEU A C 1
ATOM 2190 O O . LEU A 1 287 ? 1.067 -10.670 -11.043 1.00 43.06 287 LEU A O 1
ATOM 2194 N N . ARG A 1 288 ? 1.559 -10.466 -13.202 1.00 45.22 288 ARG A N 1
ATOM 2195 C CA . ARG A 1 288 ? 2.448 -11.625 -13.253 1.00 45.22 288 ARG A CA 1
ATOM 2196 C C . ARG A 1 288 ? 3.714 -11.185 -12.531 1.00 45.22 288 ARG A C 1
ATOM 2198 O O . ARG A 1 288 ? 4.504 -10.428 -13.092 1.00 45.22 288 ARG A O 1
ATOM 2205 N N . LEU A 1 289 ? 3.842 -11.569 -11.257 1.00 51.56 289 LEU A N 1
ATOM 2206 C CA . LEU A 1 289 ? 5.041 -11.353 -10.451 1.00 51.56 289 LEU A CA 1
ATOM 2207 C C . LEU A 1 289 ? 6.248 -11.577 -11.363 1.00 51.56 289 LEU A C 1
ATOM 2209 O O . LEU A 1 289 ? 6.460 -12.699 -11.828 1.00 51.56 289 LEU A O 1
ATOM 2213 N N . ARG A 1 290 ? 7.000 -10.509 -11.678 1.00 56.56 290 ARG A N 1
ATOM 2214 C CA . ARG A 1 290 ? 8.253 -10.654 -12.431 1.00 56.56 290 ARG A CA 1
ATOM 2215 C C . ARG A 1 290 ? 9.027 -11.796 -11.761 1.00 56.56 290 ARG A C 1
ATOM 2217 O O . ARG A 1 290 ? 9.031 -11.818 -10.528 1.00 56.56 290 ARG A O 1
ATOM 2224 N N . PRO A 1 291 ? 9.670 -12.719 -12.494 1.00 63.78 291 PRO A N 1
ATOM 2225 C CA . PRO A 1 291 ? 10.244 -13.935 -11.905 1.00 63.78 291 PRO A CA 1
ATOM 2226 C C . PRO A 1 291 ? 11.119 -13.676 -10.667 1.00 63.78 291 PRO A C 1
ATOM 2228 O O . PRO A 1 291 ? 11.111 -14.446 -9.713 1.00 63.78 291 PRO A O 1
ATOM 2231 N N . VAL A 1 292 ? 11.800 -12.526 -10.642 1.00 64.31 292 VAL A N 1
ATOM 2232 C CA . VAL A 1 292 ? 12.586 -12.030 -9.503 1.00 64.31 292 VAL A CA 1
ATOM 2233 C C . VAL A 1 292 ? 11.735 -11.757 -8.253 1.00 64.31 292 VAL A C 1
ATOM 2235 O O . VAL A 1 292 ? 12.103 -12.184 -7.165 1.00 64.31 292 VAL A O 1
ATOM 2238 N N . VAL A 1 293 ? 10.586 -11.086 -8.392 1.00 64.94 293 VAL A N 1
ATOM 2239 C CA . VAL A 1 293 ? 9.665 -10.799 -7.277 1.00 64.94 293 VAL A CA 1
ATOM 2240 C C . VAL A 1 293 ? 8.977 -12.081 -6.816 1.00 64.94 293 VAL A C 1
ATOM 2242 O O . VAL A 1 293 ? 8.865 -12.302 -5.618 1.00 64.94 293 VAL A O 1
ATOM 2245 N N . ALA A 1 294 ? 8.587 -12.965 -7.742 1.00 69.31 294 ALA A N 1
ATOM 2246 C CA . ALA A 1 294 ? 8.036 -14.276 -7.390 1.00 69.31 294 ALA A CA 1
ATOM 2247 C C . ALA A 1 294 ? 9.026 -15.094 -6.548 1.00 69.31 294 ALA A C 1
ATOM 2249 O O . ALA A 1 294 ? 8.655 -15.656 -5.519 1.00 69.31 294 ALA A O 1
ATOM 2250 N N . LYS A 1 295 ? 10.305 -15.101 -6.948 1.00 77.62 295 LYS A N 1
ATOM 2251 C CA . LYS A 1 295 ? 11.380 -15.754 -6.198 1.00 77.62 295 LYS A CA 1
ATOM 2252 C C . LYS A 1 295 ? 11.583 -15.120 -4.821 1.00 77.62 295 LYS A C 1
ATOM 2254 O O . LYS A 1 295 ? 11.666 -15.855 -3.845 1.00 77.62 295 LYS A O 1
ATOM 2259 N N . ALA A 1 296 ? 11.621 -13.790 -4.7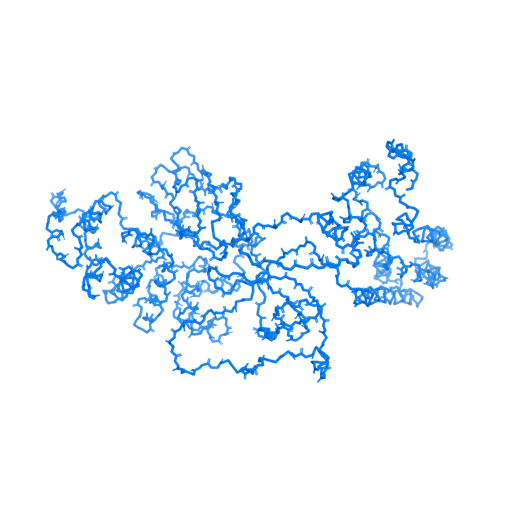28 1.00 76.12 296 ALA A N 1
ATOM 2260 C CA . ALA A 1 296 ? 11.766 -13.089 -3.451 1.00 76.12 296 ALA A CA 1
ATOM 2261 C C . ALA A 1 296 ? 10.595 -13.377 -2.493 1.00 76.12 296 ALA A C 1
ATOM 2263 O O . ALA A 1 296 ? 10.816 -13.638 -1.315 1.00 76.12 296 ALA A O 1
ATOM 2264 N N . VAL A 1 297 ? 9.361 -13.406 -3.006 1.00 82.12 297 VAL A N 1
ATOM 2265 C CA . VAL A 1 297 ? 8.162 -13.775 -2.237 1.00 82.12 297 VAL A CA 1
ATOM 2266 C C . VAL A 1 297 ? 8.249 -15.221 -1.748 1.00 82.12 297 VAL A C 1
ATOM 2268 O O . VAL A 1 297 ? 7.990 -15.481 -0.577 1.00 82.12 297 VAL A O 1
ATOM 2271 N N . ALA A 1 298 ? 8.644 -16.160 -2.613 1.00 85.44 298 ALA A N 1
ATOM 2272 C CA . ALA A 1 298 ? 8.805 -17.561 -2.231 1.00 85.44 298 ALA A CA 1
ATOM 2273 C C . ALA A 1 298 ? 9.883 -17.742 -1.150 1.00 85.44 298 ALA A C 1
ATOM 2275 O O . ALA A 1 298 ? 9.666 -18.472 -0.188 1.00 85.44 298 ALA A O 1
ATOM 2276 N N . GLN A 1 299 ? 11.014 -17.039 -1.275 1.00 88.00 299 GLN A N 1
ATOM 2277 C CA . GLN A 1 299 ? 12.077 -17.045 -0.269 1.00 88.00 299 GLN A CA 1
ATOM 2278 C C . GLN A 1 299 ? 11.593 -16.459 1.061 1.00 88.00 299 GLN A C 1
ATOM 2280 O O . GLN A 1 299 ? 11.796 -17.083 2.096 1.00 88.00 299 GLN A O 1
ATOM 2285 N N . PHE A 1 300 ? 10.902 -15.315 1.040 1.00 91.12 300 PHE A N 1
ATOM 2286 C CA . PHE A 1 300 ? 10.367 -14.688 2.252 1.00 91.12 300 PHE A CA 1
ATOM 2287 C C . PHE A 1 300 ? 9.328 -15.568 2.946 1.00 91.12 300 PHE A C 1
ATOM 2289 O O . PHE A 1 300 ? 9.340 -15.709 4.164 1.00 91.12 300 PHE A O 1
ATOM 2296 N N . ASN A 1 301 ? 8.443 -16.199 2.174 1.00 91.44 301 ASN A N 1
ATOM 2297 C CA . ASN A 1 301 ? 7.425 -17.097 2.709 1.00 91.44 301 ASN A CA 1
ATOM 2298 C C . ASN A 1 301 ? 8.001 -18.422 3.237 1.00 91.44 301 ASN A C 1
ATOM 2300 O O . ASN A 1 301 ? 7.263 -19.156 3.887 1.00 91.44 301 ASN A O 1
ATOM 2304 N N . ALA A 1 302 ? 9.272 -18.732 2.963 1.00 92.19 302 ALA A N 1
ATOM 2305 C CA . ALA A 1 302 ? 9.983 -19.863 3.551 1.00 92.19 302 ALA A CA 1
ATOM 2306 C C . ALA A 1 302 ? 10.791 -19.440 4.789 1.00 92.19 302 ALA A C 1
ATOM 2308 O O . ALA A 1 302 ? 10.688 -20.070 5.838 1.00 92.19 302 ALA A O 1
ATOM 2309 N N . ASP A 1 303 ? 11.572 -18.364 4.672 1.00 94.00 303 ASP A N 1
ATOM 2310 C CA . ASP A 1 303 ? 12.386 -17.802 5.749 1.00 94.00 303 ASP A CA 1
ATOM 2311 C C . ASP A 1 303 ? 12.495 -16.271 5.591 1.00 94.00 303 ASP A C 1
ATOM 2313 O O . ASP A 1 303 ? 13.271 -15.780 4.760 1.00 94.00 303 ASP A O 1
ATOM 2317 N N . PRO A 1 304 ? 11.733 -15.496 6.385 1.00 93.50 304 PRO A N 1
ATOM 2318 C CA . PRO A 1 304 ? 11.714 -14.038 6.290 1.00 93.50 304 PRO A CA 1
ATOM 2319 C C . PRO A 1 304 ? 13.067 -13.385 6.561 1.00 93.50 304 PRO A C 1
ATOM 2321 O O . PRO A 1 304 ? 13.456 -12.464 5.843 1.00 93.50 304 PRO A O 1
ATOM 2324 N N . ALA A 1 305 ? 13.789 -13.864 7.579 1.00 93.75 305 ALA A N 1
ATOM 2325 C CA . ALA A 1 305 ? 15.049 -13.268 8.006 1.00 93.75 305 ALA A CA 1
ATOM 2326 C C . ALA A 1 305 ? 16.121 -13.471 6.937 1.00 93.75 305 ALA A C 1
ATOM 2328 O O . ALA A 1 305 ? 16.766 -12.515 6.499 1.00 93.75 305 ALA A O 1
ATOM 2329 N N . ARG A 1 306 ? 16.233 -14.705 6.435 1.00 93.19 306 ARG A N 1
ATOM 2330 C CA . ARG A 1 306 ? 17.159 -15.025 5.351 1.00 93.19 306 ARG A CA 1
ATOM 2331 C C . ARG A 1 306 ? 16.810 -14.291 4.061 1.00 93.19 306 ARG A C 1
ATOM 2333 O O . ARG A 1 306 ? 17.706 -13.785 3.396 1.00 93.19 306 ARG A O 1
ATOM 2340 N N . ALA A 1 307 ? 15.531 -14.207 3.698 1.00 89.94 307 ALA A N 1
ATOM 2341 C CA . ALA A 1 307 ? 15.118 -13.543 2.465 1.00 89.94 307 ALA A CA 1
ATOM 2342 C C . ALA A 1 307 ? 15.411 -12.039 2.477 1.00 89.94 307 ALA A C 1
ATOM 2344 O O . ALA A 1 307 ? 15.913 -11.510 1.486 1.00 89.94 307 ALA A O 1
ATOM 2345 N N . VAL A 1 308 ? 15.130 -11.350 3.589 1.00 88.56 308 VAL A N 1
ATOM 2346 C CA . VAL A 1 308 ? 15.462 -9.925 3.737 1.00 88.56 308 VAL A CA 1
ATOM 2347 C C . VAL A 1 308 ? 16.981 -9.732 3.714 1.00 88.56 308 VAL A C 1
ATOM 2349 O O . VAL A 1 308 ? 17.464 -8.884 2.964 1.00 88.56 308 VAL A O 1
ATOM 2352 N N . GLY A 1 309 ? 17.740 -10.574 4.425 1.00 88.69 309 GLY A N 1
ATOM 2353 C CA . GLY A 1 309 ? 19.206 -10.561 4.386 1.00 88.69 309 GLY A CA 1
ATOM 2354 C C . GLY A 1 309 ? 19.776 -10.759 2.975 1.00 88.69 309 GLY A C 1
ATOM 2355 O O . GLY A 1 309 ? 20.642 -10.000 2.545 1.00 88.69 309 GLY A O 1
ATOM 2356 N N . ASP A 1 310 ? 19.236 -11.709 2.208 1.00 83.88 310 ASP A N 1
ATOM 2357 C CA . ASP A 1 310 ? 19.619 -11.961 0.814 1.00 83.88 310 ASP A CA 1
ATOM 2358 C C . ASP A 1 310 ? 19.324 -10.758 -0.101 1.00 83.88 310 ASP A C 1
ATOM 2360 O O . ASP A 1 310 ? 20.104 -10.466 -1.014 1.00 83.88 310 ASP A O 1
ATOM 2364 N N . LEU A 1 311 ? 18.187 -10.079 0.094 1.00 80.75 311 LEU A N 1
ATOM 2365 C CA . LEU A 1 311 ? 17.813 -8.889 -0.681 1.00 80.75 311 LEU A CA 1
ATOM 2366 C C . LEU A 1 311 ? 18.735 -7.704 -0.374 1.00 80.75 311 LEU A C 1
ATOM 2368 O O . LEU A 1 311 ? 19.115 -6.981 -1.300 1.00 80.75 311 LEU A O 1
ATOM 2372 N N . ILE A 1 312 ? 19.132 -7.552 0.891 1.00 81.94 312 ILE A N 1
ATOM 2373 C CA . ILE A 1 312 ? 20.095 -6.541 1.337 1.00 81.94 312 ILE A CA 1
ATOM 2374 C C . ILE A 1 312 ? 21.486 -6.828 0.771 1.00 81.94 312 ILE A C 1
ATOM 2376 O O . ILE A 1 312 ? 22.100 -5.953 0.162 1.00 81.94 312 ILE A O 1
ATOM 2380 N N . ALA A 1 313 ? 21.959 -8.072 0.871 1.00 81.62 313 ALA A N 1
ATOM 2381 C CA . ALA A 1 313 ? 23.260 -8.478 0.338 1.00 81.62 313 ALA A CA 1
ATOM 2382 C C . ALA A 1 313 ? 23.369 -8.246 -1.180 1.00 81.62 313 ALA A C 1
ATOM 2384 O O . ALA A 1 313 ? 24.420 -7.857 -1.688 1.00 81.62 313 ALA A O 1
ATOM 2385 N N . LYS A 1 314 ? 22.264 -8.434 -1.912 1.00 77.69 314 LYS A N 1
ATOM 2386 C CA . LYS A 1 314 ? 22.175 -8.179 -3.359 1.00 77.69 314 LYS A CA 1
ATOM 2387 C C . LYS A 1 314 ? 21.932 -6.709 -3.718 1.00 77.69 314 LYS A C 1
ATOM 2389 O O . LYS A 1 314 ? 21.784 -6.417 -4.902 1.00 77.69 314 LYS A O 1
ATOM 2394 N N . LYS A 1 315 ? 21.875 -5.799 -2.736 1.00 74.00 315 LYS A N 1
ATOM 2395 C CA . LYS A 1 315 ? 21.573 -4.366 -2.911 1.00 74.00 315 LYS A CA 1
ATOM 2396 C C . LYS A 1 315 ? 20.240 -4.101 -3.625 1.00 74.00 315 LYS A C 1
ATOM 2398 O O . LYS A 1 315 ? 20.093 -3.124 -4.352 1.00 74.00 315 LYS A O 1
ATOM 2403 N N . VAL A 1 316 ? 19.272 -5.003 -3.452 1.00 71.19 316 VAL A N 1
ATOM 2404 C CA . VAL A 1 316 ? 17.902 -4.844 -3.973 1.00 71.19 316 VAL A CA 1
ATOM 2405 C C . VAL A 1 316 ? 17.026 -4.093 -2.969 1.00 71.19 316 VAL A C 1
ATOM 2407 O O . VAL A 1 316 ? 16.077 -3.416 -3.364 1.00 71.19 316 VAL A O 1
ATOM 2410 N N . LEU A 1 317 ? 17.338 -4.230 -1.681 1.00 73.38 317 LEU A N 1
ATOM 2411 C CA . LEU A 1 317 ? 16.665 -3.581 -0.565 1.00 73.38 317 LEU A CA 1
ATOM 2412 C C . LEU A 1 317 ? 17.723 -2.952 0.343 1.00 73.38 317 LEU A C 1
ATOM 2414 O O . LEU A 1 317 ? 18.685 -3.624 0.699 1.00 73.38 317 LEU A O 1
ATOM 2418 N N . ASP A 1 318 ? 17.551 -1.696 0.739 1.00 80.75 318 ASP A N 1
ATOM 2419 C CA . ASP A 1 318 ? 18.467 -1.083 1.702 1.00 80.75 318 ASP A CA 1
ATOM 2420 C C . ASP A 1 318 ? 18.180 -1.586 3.117 1.00 80.75 318 ASP A C 1
ATOM 2422 O O . ASP A 1 318 ? 17.025 -1.829 3.480 1.00 80.75 318 ASP A O 1
ATOM 2426 N N . ASN A 1 319 ? 19.224 -1.678 3.942 1.00 83.00 319 ASN A N 1
ATOM 2427 C CA . ASN A 1 319 ? 19.121 -2.073 5.348 1.00 83.00 319 ASN A CA 1
ATOM 2428 C C . ASN A 1 319 ? 18.593 -0.929 6.239 1.00 83.00 319 ASN A C 1
ATOM 2430 O O . ASN A 1 319 ? 19.220 -0.546 7.222 1.00 83.00 319 ASN A O 1
ATOM 2434 N N . SER A 1 320 ? 17.466 -0.338 5.850 1.00 89.00 320 SER A N 1
ATOM 2435 C CA . SER A 1 320 ? 16.758 0.697 6.601 1.00 89.00 320 SER A CA 1
ATOM 2436 C C . SER A 1 320 ? 15.397 0.164 7.025 1.00 89.00 320 SER A C 1
ATOM 2438 O O . SER A 1 320 ? 14.672 -0.409 6.207 1.00 89.00 320 SER A O 1
ATOM 2440 N N . ALA A 1 321 ? 15.020 0.390 8.285 1.00 89.38 321 ALA A N 1
ATOM 2441 C CA . ALA A 1 321 ? 13.740 -0.054 8.832 1.00 89.38 321 ALA A CA 1
ATOM 2442 C C . ALA A 1 321 ? 12.544 0.433 7.993 1.00 89.38 321 ALA A C 1
ATOM 2444 O O . ALA A 1 321 ? 11.633 -0.345 7.708 1.00 89.38 321 ALA A O 1
ATOM 2445 N N . ASN A 1 322 ? 12.601 1.674 7.498 1.00 83.56 322 ASN A N 1
ATOM 2446 C CA . ASN A 1 322 ? 11.574 2.262 6.634 1.00 83.56 322 ASN A CA 1
ATOM 2447 C C . ASN A 1 322 ? 11.473 1.553 5.278 1.00 83.56 322 ASN A C 1
ATOM 2449 O O . ASN A 1 322 ? 10.369 1.284 4.792 1.00 83.56 322 ASN A O 1
ATOM 2453 N N . ASN A 1 323 ? 12.611 1.195 4.677 1.00 78.81 323 ASN A N 1
ATOM 2454 C CA . ASN A 1 323 ? 12.636 0.507 3.385 1.00 78.81 323 ASN A CA 1
ATOM 2455 C C . ASN A 1 323 ? 12.161 -0.940 3.515 1.00 78.81 323 ASN A C 1
ATOM 2457 O O . ASN A 1 323 ? 11.374 -1.402 2.683 1.00 78.81 323 ASN A O 1
ATOM 2461 N N . ILE A 1 324 ? 12.546 -1.623 4.595 1.00 83.38 324 ILE A N 1
ATOM 2462 C CA . ILE A 1 324 ? 12.055 -2.964 4.917 1.00 83.38 324 ILE A CA 1
ATOM 2463 C C . ILE A 1 324 ? 10.540 -2.925 5.173 1.00 83.38 324 ILE A C 1
ATOM 2465 O O . ILE A 1 324 ? 9.801 -3.687 4.554 1.00 83.38 324 ILE A O 1
ATOM 2469 N N . ALA A 1 325 ? 10.036 -1.995 5.988 1.00 88.12 325 ALA A N 1
ATOM 2470 C CA . ALA A 1 325 ? 8.599 -1.833 6.229 1.00 88.12 325 ALA A CA 1
ATOM 2471 C C . ALA A 1 325 ? 7.814 -1.536 4.935 1.00 88.12 325 ALA A C 1
ATOM 2473 O O . ALA A 1 325 ? 6.793 -2.166 4.656 1.00 88.12 325 ALA A O 1
ATOM 2474 N N . SER A 1 326 ? 8.325 -0.634 4.091 1.00 82.81 326 SER A N 1
ATOM 2475 C CA . SER A 1 326 ? 7.775 -0.329 2.761 1.00 82.81 326 SER A CA 1
ATOM 2476 C C . SER A 1 326 ? 7.721 -1.575 1.865 1.00 82.81 326 SER A C 1
ATOM 2478 O O . SER A 1 326 ? 6.721 -1.790 1.174 1.00 82.81 326 SER A O 1
ATOM 2480 N N . PHE A 1 327 ? 8.749 -2.432 1.899 1.00 83.62 327 PHE A N 1
ATOM 2481 C CA . PHE A 1 327 ? 8.754 -3.721 1.203 1.00 83.62 327 PHE A CA 1
ATOM 2482 C C . PHE A 1 327 ? 7.648 -4.657 1.716 1.00 83.62 327 PHE A C 1
ATOM 2484 O O . PHE A 1 327 ? 6.915 -5.218 0.898 1.00 83.62 327 PHE A O 1
ATOM 2491 N N . LEU A 1 328 ? 7.474 -4.782 3.036 1.00 87.06 328 LEU A N 1
ATOM 2492 C CA . LEU A 1 328 ? 6.446 -5.638 3.648 1.00 87.06 328 LEU A CA 1
ATOM 2493 C C . LEU A 1 328 ? 5.013 -5.174 3.317 1.00 87.06 328 LEU A C 1
ATOM 2495 O O . LEU A 1 328 ? 4.121 -6.000 3.096 1.00 87.06 328 LEU A O 1
ATOM 2499 N N . HIS A 1 329 ? 4.801 -3.858 3.228 1.00 83.69 329 HIS A N 1
ATOM 2500 C CA . HIS A 1 329 ? 3.509 -3.263 2.870 1.00 83.69 329 HIS A CA 1
ATOM 2501 C C . HIS A 1 329 ? 3.189 -3.356 1.382 1.00 83.69 329 HIS A C 1
ATOM 2503 O O . HIS A 1 329 ? 2.050 -3.619 1.014 1.00 83.69 329 HIS A O 1
ATOM 2509 N N . LYS A 1 330 ? 4.167 -3.127 0.500 1.00 79.00 330 LYS A N 1
ATOM 2510 C CA . LYS A 1 330 ? 3.921 -2.993 -0.949 1.00 79.00 330 LYS A CA 1
ATOM 2511 C C . LYS A 1 330 ? 4.021 -4.298 -1.728 1.00 79.00 330 LYS A C 1
ATOM 2513 O O . LYS A 1 330 ? 3.572 -4.343 -2.876 1.00 79.00 330 LYS A O 1
ATOM 2518 N N . THR A 1 331 ? 4.659 -5.324 -1.171 1.00 78.06 331 THR A N 1
ATOM 2519 C CA . THR A 1 331 ? 4.915 -6.566 -1.906 1.00 78.06 331 THR A CA 1
ATOM 2520 C C . THR A 1 331 ? 3.692 -7.485 -1.832 1.00 78.06 331 THR A C 1
ATOM 2522 O O . THR A 1 331 ? 3.297 -7.898 -0.739 1.00 78.06 331 THR A O 1
ATOM 2525 N N . PRO A 1 332 ? 3.065 -7.821 -2.975 1.00 76.56 332 PRO A N 1
ATOM 2526 C CA . PRO A 1 332 ? 1.933 -8.739 -2.992 1.00 76.56 332 PRO A CA 1
ATOM 2527 C C . PRO A 1 332 ? 2.372 -10.163 -2.652 1.00 76.56 332 PRO A C 1
ATOM 2529 O O . PRO A 1 332 ? 3.520 -10.544 -2.873 1.00 76.56 332 PRO A O 1
ATOM 2532 N N . ASN A 1 333 ? 1.426 -10.965 -2.161 1.00 78.69 333 ASN A N 1
ATOM 2533 C CA . ASN A 1 333 ? 1.588 -12.398 -1.885 1.00 78.69 333 ASN A CA 1
ATOM 2534 C C . ASN A 1 333 ? 2.597 -12.757 -0.776 1.00 78.69 333 ASN A C 1
ATOM 2536 O O . ASN A 1 333 ? 2.940 -13.931 -0.612 1.00 78.69 333 ASN A O 1
ATOM 2540 N N . LEU A 1 334 ? 3.045 -11.784 0.025 1.00 85.00 334 LEU A N 1
ATOM 2541 C CA . LEU A 1 334 ? 3.734 -12.086 1.279 1.00 85.00 334 LEU A CA 1
ATOM 2542 C C . LEU A 1 334 ? 2.757 -12.710 2.279 1.00 85.00 334 LEU A C 1
ATOM 2544 O O . LEU A 1 334 ? 1.650 -12.211 2.498 1.00 85.00 334 LEU A O 1
ATOM 2548 N N . SER A 1 335 ? 3.188 -13.791 2.922 1.00 89.00 335 SER A N 1
ATOM 2549 C CA . SER A 1 335 ? 2.441 -14.429 3.996 1.00 89.00 335 SER A CA 1
ATOM 2550 C C . SER A 1 335 ? 2.380 -13.489 5.193 1.00 89.00 335 SER A C 1
ATOM 2552 O O . SER A 1 335 ? 3.399 -13.145 5.790 1.00 89.00 335 SER A O 1
ATOM 2554 N N . ARG A 1 336 ? 1.165 -13.091 5.577 1.00 90.56 336 ARG A N 1
ATOM 2555 C CA . ARG A 1 336 ? 0.945 -12.151 6.688 1.00 90.56 336 ARG A CA 1
ATOM 2556 C C . ARG A 1 336 ? 1.363 -12.714 8.043 1.00 90.56 336 ARG A C 1
ATOM 2558 O O . ARG A 1 336 ? 1.755 -11.953 8.922 1.00 90.56 336 ARG A O 1
ATOM 2565 N N . ARG A 1 337 ? 1.382 -14.044 8.170 1.00 91.25 337 ARG A N 1
ATOM 2566 C CA . ARG A 1 337 ? 1.973 -14.758 9.307 1.00 91.25 337 ARG A CA 1
ATOM 2567 C C . ARG A 1 337 ? 3.488 -14.581 9.364 1.00 91.25 337 ARG A C 1
ATOM 2569 O O . ARG A 1 337 ? 4.035 -14.312 10.426 1.00 91.25 337 ARG A O 1
ATOM 2576 N N . HIS A 1 338 ? 4.162 -14.701 8.225 1.00 93.19 338 HIS A N 1
ATOM 2577 C CA . HIS A 1 338 ? 5.602 -14.471 8.134 1.00 93.19 338 HIS A CA 1
ATOM 2578 C C . HIS A 1 338 ? 5.977 -12.999 8.325 1.00 93.19 338 HIS A C 1
ATOM 2580 O O . HIS A 1 338 ? 6.975 -12.724 8.984 1.00 93.19 338 HIS A O 1
ATOM 2586 N N . VAL A 1 339 ? 5.148 -12.066 7.842 1.00 94.38 339 VAL A N 1
ATOM 2587 C CA . VAL A 1 339 ? 5.288 -10.632 8.147 1.00 94.38 339 VAL A CA 1
ATOM 2588 C C . VAL A 1 339 ? 5.236 -10.407 9.658 1.00 94.38 339 VAL A C 1
ATOM 2590 O O . VAL A 1 339 ? 6.182 -9.849 10.205 1.00 94.38 339 VAL A O 1
ATOM 2593 N N . GLY A 1 340 ? 4.192 -10.898 10.339 1.00 93.88 340 GLY A N 1
ATOM 2594 C CA . GLY A 1 340 ? 4.046 -10.741 11.790 1.00 93.88 340 GLY A CA 1
ATOM 2595 C C . GLY A 1 340 ? 5.180 -11.390 12.588 1.00 93.88 340 GLY A C 1
ATOM 2596 O O . GLY A 1 340 ? 5.709 -10.773 13.506 1.00 93.88 340 GLY A O 1
ATOM 2597 N N . LYS A 1 341 ? 5.625 -12.593 12.192 1.00 93.88 341 LYS A N 1
ATOM 2598 C CA . LYS A 1 341 ? 6.791 -13.257 12.801 1.00 93.88 341 LYS A CA 1
ATOM 2599 C C . LYS A 1 341 ? 8.074 -12.434 12.642 1.00 93.88 341 LYS A C 1
ATOM 2601 O O . LYS A 1 341 ? 8.863 -12.365 13.576 1.00 93.88 341 LYS A O 1
ATOM 2606 N N . PHE A 1 342 ? 8.295 -11.843 11.467 1.00 95.94 342 PHE A N 1
ATOM 2607 C CA . PHE A 1 342 ? 9.506 -11.078 11.180 1.00 95.94 342 PHE A CA 1
ATOM 2608 C C . PHE A 1 342 ? 9.571 -9.787 11.997 1.00 95.94 342 PHE A C 1
ATOM 2610 O O . PHE A 1 342 ? 10.567 -9.562 12.677 1.00 95.94 342 PHE A O 1
ATOM 2617 N N . ILE A 1 343 ? 8.511 -8.970 11.977 1.00 96.38 343 ILE A N 1
ATOM 2618 C CA . ILE A 1 343 ? 8.488 -7.703 12.728 1.00 96.38 343 ILE A CA 1
ATOM 2619 C C . ILE A 1 343 ? 8.384 -7.922 14.243 1.00 96.38 343 ILE A C 1
ATOM 2621 O O . ILE A 1 343 ? 8.823 -7.080 15.011 1.00 96.38 343 ILE A O 1
ATOM 2625 N N . GLY A 1 344 ? 7.836 -9.059 14.682 1.00 95.12 344 GLY A N 1
ATOM 2626 C CA . GLY A 1 344 ? 7.772 -9.421 16.096 1.00 95.12 344 GLY A CA 1
ATOM 2627 C C . GLY A 1 344 ? 9.091 -9.937 16.676 1.00 95.12 344 GLY A C 1
ATOM 2628 O O . GLY A 1 344 ? 9.150 -10.203 17.875 1.00 95.12 344 GLY A O 1
ATOM 2629 N N . HIS A 1 345 ? 10.142 -10.099 15.867 1.00 95.44 345 HIS A N 1
ATOM 2630 C CA . HIS A 1 345 ? 11.460 -10.530 16.338 1.00 95.44 345 HIS A CA 1
ATOM 2631 C C . HIS A 1 345 ? 12.188 -9.412 17.099 1.00 95.44 345 HIS A C 1
ATOM 2633 O O . HIS A 1 345 ? 12.044 -8.243 16.756 1.00 95.44 345 HIS A O 1
ATOM 2639 N N . VAL A 1 346 ? 13.007 -9.773 18.095 1.00 93.81 346 VAL A N 1
ATOM 2640 C CA . VAL A 1 346 ? 13.725 -8.805 18.950 1.00 93.81 346 VAL A CA 1
ATOM 2641 C C . VAL A 1 346 ? 14.630 -7.876 18.143 1.00 93.81 346 VAL A C 1
ATOM 2643 O O . VAL A 1 346 ? 14.544 -6.663 18.281 1.00 93.81 346 VAL A O 1
ATOM 2646 N N . ASP A 1 347 ? 15.395 -8.437 17.209 1.00 94.06 347 ASP A N 1
ATOM 2647 C CA . ASP A 1 347 ? 16.322 -7.669 16.367 1.00 94.06 347 ASP A CA 1
ATOM 2648 C C . ASP A 1 347 ? 15.619 -6.740 15.362 1.00 94.06 347 ASP A C 1
ATOM 2650 O O . ASP A 1 347 ? 16.250 -5.871 14.767 1.00 94.06 347 ASP A O 1
ATOM 2654 N N . ASN A 1 348 ? 14.311 -6.921 15.156 1.00 95.62 348 ASN A N 1
ATOM 2655 C CA . ASN A 1 348 ? 13.528 -6.183 14.168 1.00 95.62 348 ASN A CA 1
ATOM 2656 C C . ASN A 1 348 ? 12.575 -5.165 14.807 1.00 95.62 348 ASN A C 1
ATOM 2658 O O . ASN A 1 348 ? 11.697 -4.647 14.115 1.00 95.62 348 ASN A O 1
ATOM 2662 N N . GLU A 1 349 ? 12.747 -4.838 16.090 1.00 95.12 349 GLU A N 1
ATOM 2663 C CA . GLU A 1 349 ? 11.925 -3.834 16.774 1.00 95.12 349 GLU A CA 1
ATOM 2664 C C . GLU A 1 349 ? 11.843 -2.495 16.005 1.00 95.12 349 GLU A C 1
ATOM 2666 O O . GLU A 1 349 ? 10.725 -2.027 15.776 1.00 95.12 349 GLU A O 1
ATOM 2671 N N . PRO A 1 350 ? 12.940 -1.912 15.471 1.00 96.31 350 PRO A N 1
ATOM 2672 C CA . PRO A 1 350 ? 12.847 -0.693 14.660 1.00 96.31 350 PRO A CA 1
ATOM 2673 C C . PRO A 1 350 ? 11.961 -0.855 13.415 1.00 96.31 350 PRO A C 1
ATOM 2675 O O . PRO A 1 350 ? 11.269 0.077 13.005 1.00 96.31 350 PRO A O 1
ATOM 2678 N N . VAL A 1 351 ? 11.943 -2.052 12.817 1.00 96.56 351 VAL A N 1
ATOM 2679 C CA . VAL A 1 351 ? 11.082 -2.368 11.669 1.00 96.56 351 VAL A CA 1
ATOM 2680 C C . VAL A 1 351 ? 9.615 -2.432 12.092 1.00 96.56 351 VAL A C 1
ATOM 2682 O O . VAL A 1 351 ? 8.759 -2.016 11.316 1.00 96.56 351 VAL A O 1
ATOM 2685 N N . ALA A 1 352 ? 9.302 -2.901 13.304 1.00 96.75 352 ALA A N 1
ATOM 2686 C CA . ALA A 1 352 ? 7.934 -2.909 13.827 1.00 96.75 352 ALA A CA 1
ATOM 2687 C C . ALA A 1 352 ? 7.366 -1.486 13.963 1.00 96.75 352 ALA A C 1
ATOM 2689 O O . ALA A 1 352 ? 6.243 -1.236 13.514 1.00 96.75 352 ALA A O 1
ATOM 2690 N N . TYR A 1 353 ? 8.159 -0.544 14.488 1.00 97.06 353 TYR A N 1
ATOM 2691 C CA . TYR A 1 353 ? 7.781 0.874 14.542 1.00 97.06 353 TYR A CA 1
ATOM 2692 C C . TYR A 1 353 ? 7.619 1.469 13.146 1.00 97.06 353 TYR A C 1
ATOM 2694 O O . TYR A 1 353 ? 6.567 2.031 12.857 1.00 97.06 353 TYR A O 1
ATOM 2702 N N . ALA A 1 354 ? 8.581 1.267 12.240 1.00 94.44 354 ALA A N 1
ATOM 2703 C CA . ALA A 1 354 ? 8.464 1.736 10.856 1.00 94.44 354 ALA A CA 1
ATOM 2704 C C . ALA A 1 354 ? 7.237 1.138 10.131 1.00 94.44 354 ALA A C 1
ATOM 2706 O O . ALA A 1 354 ? 6.586 1.792 9.310 1.00 94.44 354 ALA A O 1
ATOM 2707 N N . TYR A 1 355 ? 6.883 -0.112 10.447 1.00 95.62 355 TYR A N 1
ATOM 2708 C CA . TYR A 1 355 ? 5.699 -0.781 9.916 1.00 95.62 355 TYR A CA 1
ATOM 2709 C C . TYR A 1 355 ? 4.398 -0.156 10.437 1.00 95.62 355 TYR A C 1
ATOM 2711 O O . TYR A 1 355 ? 3.455 -0.015 9.655 1.00 95.62 355 TYR A O 1
ATOM 2719 N N . ALA A 1 356 ? 4.339 0.239 11.714 1.00 95.69 356 ALA A N 1
ATOM 2720 C CA . ALA A 1 356 ? 3.216 0.981 12.292 1.00 95.69 356 ALA A CA 1
ATOM 2721 C C . ALA A 1 356 ? 3.138 2.421 11.764 1.00 95.69 356 ALA A C 1
ATOM 2723 O O . ALA A 1 356 ? 2.063 2.865 11.357 1.00 95.69 356 ALA A O 1
ATOM 2724 N N . GLU A 1 357 ? 4.274 3.118 11.672 1.00 94.00 357 GLU A N 1
ATOM 2725 C CA . GLU A 1 357 ? 4.365 4.494 11.167 1.00 94.00 357 GLU A CA 1
ATOM 2726 C C . GLU A 1 357 ? 3.902 4.631 9.712 1.00 94.00 357 GLU A C 1
ATOM 2728 O O . GLU A 1 357 ? 3.446 5.697 9.293 1.00 94.00 357 GLU A O 1
ATOM 2733 N N . TRP A 1 358 ? 3.907 3.536 8.946 1.00 89.75 358 TRP A N 1
ATOM 2734 C CA . TRP A 1 358 ? 3.315 3.501 7.611 1.00 89.75 358 TRP A CA 1
ATOM 2735 C C . TRP A 1 358 ? 1.848 3.971 7.576 1.00 89.75 358 TRP A C 1
ATOM 2737 O O . TRP A 1 358 ? 1.421 4.550 6.571 1.00 89.75 358 TRP A O 1
ATOM 2747 N N . TYR A 1 359 ? 1.103 3.749 8.665 1.00 91.19 359 TYR A N 1
ATOM 2748 C CA . TYR A 1 359 ? -0.304 4.120 8.833 1.00 91.19 359 TYR A CA 1
ATOM 2749 C C . TYR A 1 359 ? -0.523 5.462 9.546 1.00 91.19 359 TYR A C 1
ATOM 2751 O O . TYR A 1 359 ? -1.659 5.940 9.581 1.00 91.19 359 TYR A O 1
ATOM 2759 N N . SER A 1 360 ? 0.529 6.119 10.046 1.00 90.50 360 SER A N 1
ATOM 2760 C CA . SER A 1 360 ? 0.426 7.425 10.717 1.00 90.50 360 SER A CA 1
ATOM 2761 C C . SER A 1 360 ? -0.424 8.460 9.962 1.00 90.50 360 SER A C 1
ATOM 2763 O O . SER A 1 360 ? -1.229 9.123 10.617 1.00 90.50 360 SER A O 1
ATOM 2765 N N . PRO A 1 361 ? -0.364 8.574 8.611 1.00 87.69 361 PRO A N 1
ATOM 2766 C CA . PRO A 1 361 ? -1.183 9.544 7.878 1.00 87.69 361 PRO A CA 1
ATOM 2767 C C . PRO A 1 361 ? -2.702 9.370 8.035 1.00 87.69 361 PRO A C 1
ATOM 2769 O O . PRO A 1 361 ? -3.443 10.311 7.776 1.00 87.69 361 PRO A O 1
ATOM 2772 N N . VAL A 1 362 ? -3.184 8.179 8.417 1.00 89.81 362 VAL A N 1
ATOM 2773 C CA . VAL A 1 362 ? -4.621 7.912 8.618 1.00 89.81 362 VAL A CA 1
ATOM 2774 C C . VAL A 1 362 ? -5.017 7.778 10.083 1.00 89.81 362 VAL A C 1
ATOM 2776 O O . VAL A 1 362 ? -6.186 7.968 10.404 1.00 89.81 362 VAL A O 1
ATOM 2779 N N . PHE A 1 363 ? -4.074 7.520 10.992 1.00 92.19 363 PHE A N 1
ATOM 2780 C CA . PHE A 1 363 ? -4.368 7.378 12.422 1.00 92.19 363 PHE A CA 1
ATOM 2781 C C . PHE A 1 363 ? -4.983 8.627 13.056 1.00 92.19 363 PHE A C 1
ATOM 2783 O O . PHE A 1 363 ? -5.804 8.488 13.958 1.00 92.19 363 PHE A O 1
ATOM 2790 N N . GLY A 1 364 ? -4.655 9.826 12.567 1.00 88.31 364 GLY A N 1
ATOM 2791 C CA . GLY A 1 364 ? -5.272 11.074 13.039 1.00 88.31 364 GLY A CA 1
ATOM 2792 C C . GLY A 1 364 ? -6.735 11.250 12.611 1.00 88.31 364 GLY A C 1
ATOM 2793 O O . GLY A 1 364 ? -7.434 12.124 13.116 1.00 88.31 364 GLY A O 1
ATOM 2794 N N . HIS A 1 365 ? -7.215 10.427 11.677 1.00 89.06 365 HIS A N 1
ATOM 2795 C CA . HIS A 1 365 ? -8.561 10.511 11.106 1.00 89.06 365 HIS A CA 1
ATOM 2796 C C . HIS A 1 365 ? -9.430 9.295 11.435 1.00 89.06 365 HIS A C 1
ATOM 2798 O O . HIS A 1 365 ? -10.578 9.234 11.000 1.00 89.06 365 HIS A O 1
ATOM 2804 N N . LEU A 1 366 ? -8.900 8.338 12.200 1.00 92.06 366 LEU A N 1
ATOM 2805 C CA . LEU A 1 366 ? -9.604 7.121 12.581 1.00 92.06 366 LEU A CA 1
ATOM 2806 C C . LEU A 1 366 ? -9.862 7.069 14.092 1.00 92.06 366 LEU A C 1
ATOM 2808 O O . LEU A 1 366 ? -9.016 7.492 14.897 1.00 92.06 366 LEU A O 1
ATOM 2812 N N . PRO A 1 367 ? -11.013 6.517 14.513 1.00 92.94 367 PRO A N 1
ATOM 2813 C CA . PRO A 1 367 ? -11.164 6.079 15.889 1.00 92.94 367 PRO A CA 1
ATOM 2814 C C . PRO A 1 367 ? -10.156 4.956 16.186 1.00 92.94 367 PRO A C 1
ATOM 2816 O O . PRO A 1 367 ? -9.620 4.310 15.278 1.00 92.94 367 PRO A O 1
ATOM 2819 N N . PHE A 1 368 ? -9.835 4.781 17.464 1.00 95.44 368 PHE A N 1
ATOM 2820 C CA . PHE A 1 368 ? -8.740 3.918 17.909 1.00 95.44 368 PHE A CA 1
ATOM 2821 C C . PHE A 1 368 ? -8.913 2.473 17.429 1.00 95.44 368 PHE A C 1
ATOM 2823 O O . PHE A 1 368 ? -7.988 1.857 16.903 1.00 95.44 368 PHE A O 1
ATOM 2830 N N . GLU A 1 369 ? -10.122 1.949 17.554 1.00 94.75 369 GLU A N 1
ATOM 2831 C CA . GLU A 1 369 ? -10.457 0.580 17.213 1.00 94.75 369 GLU A CA 1
ATOM 2832 C C . GLU A 1 369 ? -10.443 0.318 15.702 1.00 94.75 369 GLU A C 1
ATOM 2834 O O . GLU A 1 369 ? -10.014 -0.754 15.285 1.00 94.75 369 GLU A O 1
ATOM 2839 N N . ASP A 1 370 ? -10.798 1.296 14.861 1.00 93.94 370 ASP A N 1
ATOM 2840 C CA . ASP A 1 370 ? -10.666 1.157 13.404 1.00 93.94 370 ASP A CA 1
ATOM 2841 C C . ASP A 1 370 ? -9.206 1.236 12.958 1.00 93.94 370 ASP A C 1
ATOM 2843 O O . ASP A 1 370 ? -8.797 0.503 12.055 1.00 93.94 370 ASP A O 1
ATOM 2847 N N . ALA A 1 371 ? -8.394 2.071 13.614 1.00 95.62 371 ALA A N 1
ATOM 2848 C CA . ALA A 1 371 ? -6.951 2.085 13.400 1.00 95.62 371 ALA A CA 1
ATOM 2849 C C . ALA A 1 371 ? -6.321 0.735 13.785 1.00 95.62 371 ALA A C 1
ATOM 2851 O O . ALA A 1 371 ? -5.501 0.204 13.030 1.00 95.62 371 ALA A O 1
ATOM 2852 N N . LEU A 1 372 ? -6.754 0.143 14.904 1.00 96.31 372 LEU A N 1
ATOM 2853 C CA . LEU A 1 372 ? -6.306 -1.176 15.348 1.00 96.31 372 LEU A CA 1
ATOM 2854 C C . LEU A 1 372 ? -6.769 -2.285 14.390 1.00 96.31 372 LEU A C 1
ATOM 2856 O O . LEU A 1 372 ? -5.960 -3.129 14.005 1.00 96.31 372 LEU A O 1
ATOM 2860 N N . ARG A 1 373 ? -8.030 -2.264 13.932 1.00 94.56 373 ARG A N 1
ATOM 2861 C CA . ARG A 1 373 ? -8.538 -3.193 12.903 1.00 94.56 373 ARG A CA 1
ATOM 2862 C C . ARG A 1 373 ? -7.738 -3.082 11.610 1.00 94.56 373 ARG A C 1
ATOM 2864 O O . ARG A 1 373 ? -7.332 -4.104 11.061 1.00 94.56 373 ARG A O 1
ATOM 2871 N N . LEU A 1 374 ? -7.469 -1.865 11.137 1.00 93.88 374 LEU A N 1
ATOM 2872 C CA . LEU A 1 374 ? -6.662 -1.640 9.939 1.00 93.88 374 LEU A CA 1
ATOM 2873 C C . LEU A 1 374 ? -5.250 -2.209 10.108 1.00 93.88 374 LEU A C 1
ATOM 2875 O O . LEU A 1 374 ? -4.778 -2.938 9.234 1.00 93.88 374 LEU A O 1
ATOM 2879 N N . TYR A 1 375 ? -4.606 -1.943 11.244 1.00 95.31 375 TYR A N 1
ATOM 2880 C CA . TYR A 1 375 ? -3.270 -2.452 11.534 1.00 95.31 375 TYR A CA 1
ATOM 2881 C C . TYR A 1 375 ? -3.232 -3.988 11.559 1.00 95.31 375 TYR A C 1
ATOM 2883 O O . TYR A 1 375 ? -2.462 -4.601 10.810 1.00 95.31 375 TYR A O 1
ATOM 2891 N N . LEU A 1 376 ? -4.123 -4.614 12.337 1.00 93.75 376 LEU A N 1
ATOM 2892 C CA . LEU A 1 376 ? -4.223 -6.070 12.475 1.00 93.75 376 LEU A CA 1
ATOM 2893 C C . LEU A 1 376 ? -4.651 -6.759 11.175 1.00 93.75 376 LEU A C 1
ATOM 2895 O O . LEU A 1 376 ? -4.195 -7.867 10.905 1.00 93.75 376 LEU A O 1
ATOM 2899 N N . SER A 1 377 ? -5.441 -6.109 10.316 1.00 91.38 377 SER A N 1
ATOM 2900 C CA . SER A 1 377 ? -5.819 -6.677 9.013 1.00 91.38 377 SER A CA 1
ATOM 2901 C C . SER A 1 377 ? -4.614 -6.926 8.094 1.00 91.38 377 SER A C 1
ATOM 2903 O O . SER A 1 377 ? -4.674 -7.778 7.207 1.00 91.38 377 SER A O 1
ATOM 2905 N N . SER A 1 378 ? -3.502 -6.215 8.319 1.00 91.50 378 SER A N 1
ATOM 2906 C CA . SER A 1 378 ? -2.310 -6.259 7.466 1.00 91.50 378 SER A CA 1
ATOM 2907 C C . SER A 1 378 ? -1.275 -7.309 7.857 1.00 91.50 378 SER A C 1
ATOM 2909 O O . SER A 1 378 ? -0.343 -7.568 7.093 1.00 91.50 378 SER A O 1
ATOM 2911 N N . LEU A 1 379 ? -1.413 -7.917 9.034 1.00 92.31 379 LEU A N 1
ATOM 2912 C CA . LEU A 1 379 ? -0.437 -8.838 9.606 1.00 92.31 379 LEU A CA 1
ATOM 2913 C C . LEU A 1 379 ? -1.136 -9.959 10.364 1.00 92.31 379 LEU A C 1
ATOM 2915 O O . LEU A 1 379 ? -2.340 -9.928 10.606 1.00 92.31 379 LEU A O 1
ATOM 2919 N N . ARG A 1 380 ? -0.375 -10.975 10.753 1.00 90.12 380 ARG A N 1
ATOM 2920 C CA . ARG A 1 380 ? -0.872 -11.976 11.684 1.00 90.12 380 ARG A CA 1
ATOM 2921 C C . ARG A 1 380 ? 0.152 -12.259 12.759 1.00 90.12 380 ARG A C 1
ATOM 2923 O O . ARG A 1 380 ? 1.271 -12.670 12.457 1.00 90.12 380 ARG A O 1
ATOM 2930 N N . LEU A 1 381 ? -0.265 -12.053 13.999 1.00 90.06 381 LEU A N 1
ATOM 2931 C CA . LEU A 1 381 ? 0.541 -12.327 15.175 1.00 90.06 381 LEU A CA 1
ATOM 2932 C C . LEU A 1 381 ? 0.603 -13.841 15.422 1.00 90.06 381 LEU A C 1
ATOM 2934 O O . LEU A 1 381 ? -0.346 -14.573 15.128 1.00 90.06 381 LEU A O 1
ATOM 2938 N N . GLY A 1 382 ? 1.758 -14.310 15.893 1.00 85.06 382 GLY A N 1
ATOM 2939 C CA . GLY A 1 382 ? 1.933 -15.688 16.352 1.00 85.06 382 GLY A CA 1
ATOM 2940 C C . GLY A 1 382 ? 1.366 -15.891 17.759 1.00 85.06 382 GLY A C 1
ATOM 2941 O O . GLY A 1 382 ? 0.605 -15.067 18.246 1.00 85.06 382 GLY A O 1
ATOM 2942 N N . ASN A 1 383 ? 1.796 -16.964 18.424 1.00 86.62 383 ASN A N 1
ATOM 2943 C CA . ASN A 1 383 ? 1.454 -17.249 19.827 1.00 86.62 383 ASN A CA 1
ATOM 2944 C C . ASN A 1 383 ? 2.607 -16.900 20.791 1.00 86.62 383 ASN A C 1
ATOM 2946 O O . ASN A 1 383 ? 2.634 -17.370 21.923 1.00 86.62 383 ASN A O 1
ATOM 2950 N N . ASP A 1 384 ? 3.596 -16.143 20.316 1.00 90.19 384 ASP A N 1
ATOM 2951 C CA . ASP A 1 384 ? 4.768 -15.744 21.092 1.00 90.19 384 ASP A CA 1
ATOM 2952 C C . ASP A 1 384 ? 4.469 -14.426 21.817 1.00 90.19 384 ASP A C 1
ATOM 2954 O O . ASP A 1 384 ? 4.363 -13.379 21.176 1.00 90.19 384 ASP A O 1
ATOM 2958 N N . GLY A 1 385 ? 4.284 -14.496 23.139 1.00 91.62 385 GLY A N 1
ATOM 2959 C CA . GLY A 1 385 ? 3.879 -13.365 23.982 1.00 91.62 385 GLY A CA 1
ATOM 2960 C C . GLY A 1 385 ? 4.766 -12.128 23.797 1.00 91.62 385 GLY A C 1
ATOM 2961 O O . GLY A 1 385 ? 4.251 -11.092 23.384 1.00 91.62 385 GLY A O 1
ATOM 2962 N N . PRO A 1 386 ? 6.094 -12.228 24.000 1.00 92.06 386 PRO A N 1
ATOM 2963 C CA . PRO A 1 386 ? 7.030 -11.132 23.738 1.00 92.06 386 PRO A CA 1
ATOM 2964 C C . PRO A 1 386 ? 6.955 -10.545 22.320 1.00 92.06 386 PRO A C 1
ATOM 2966 O O . PRO A 1 386 ? 7.125 -9.342 22.134 1.00 92.06 386 PRO A O 1
ATOM 2969 N N . ALA A 1 387 ? 6.702 -11.366 21.297 1.00 91.00 387 ALA A N 1
ATOM 2970 C CA . ALA A 1 387 ? 6.552 -10.868 19.930 1.00 91.00 387 ALA A CA 1
ATOM 2971 C C . ALA A 1 387 ? 5.228 -10.116 19.723 1.00 91.00 387 ALA A C 1
ATOM 2973 O O . ALA A 1 387 ? 5.213 -9.096 19.035 1.00 91.00 387 ALA A O 1
ATOM 2974 N N . ILE A 1 388 ? 4.130 -10.603 20.312 1.00 93.88 388 ILE A N 1
ATOM 2975 C CA . ILE A 1 388 ? 2.835 -9.906 20.326 1.00 93.88 388 ILE A CA 1
ATOM 2976 C C . ILE A 1 388 ? 2.996 -8.543 20.998 1.00 93.88 388 ILE A C 1
ATOM 2978 O O . ILE A 1 388 ? 2.575 -7.535 20.432 1.00 93.88 388 ILE A O 1
ATOM 2982 N N . ASP A 1 389 ? 3.648 -8.521 22.161 1.00 94.19 389 ASP A N 1
ATOM 2983 C CA . ASP A 1 389 ? 3.867 -7.316 22.952 1.00 94.19 389 ASP A CA 1
ATOM 2984 C C . ASP A 1 389 ? 4.606 -6.231 22.166 1.00 94.19 389 ASP A C 1
ATOM 2986 O O . ASP A 1 389 ? 4.104 -5.114 22.043 1.00 94.19 389 ASP A O 1
ATOM 2990 N N . ARG A 1 390 ? 5.720 -6.579 21.509 1.00 95.44 390 ARG A N 1
ATOM 2991 C CA . ARG A 1 390 ? 6.468 -5.639 20.658 1.00 95.44 390 ARG A CA 1
ATOM 2992 C C . ARG A 1 390 ? 5.620 -5.033 19.543 1.00 95.44 390 ARG A C 1
ATOM 2994 O O . ARG A 1 390 ? 5.662 -3.825 19.318 1.00 95.44 390 ARG A O 1
ATOM 3001 N N . VAL A 1 391 ? 4.852 -5.859 18.830 1.00 96.56 391 VAL A N 1
ATOM 3002 C CA . VAL A 1 391 ? 4.068 -5.402 17.669 1.00 96.56 391 VAL A CA 1
ATOM 3003 C C . VAL A 1 391 ? 2.890 -4.525 18.098 1.00 96.56 391 VAL A C 1
ATOM 3005 O O . VAL A 1 391 ? 2.629 -3.496 17.473 1.00 96.56 391 VAL A O 1
ATOM 3008 N N . LEU A 1 392 ? 2.194 -4.895 19.175 1.00 96.19 392 LEU A N 1
ATOM 3009 C CA . LEU A 1 392 ? 1.085 -4.104 19.711 1.00 96.19 392 LEU A CA 1
ATOM 3010 C C . LEU A 1 392 ? 1.569 -2.806 20.368 1.00 96.19 392 LEU A C 1
ATOM 3012 O O . LEU A 1 392 ? 0.948 -1.763 20.169 1.00 96.19 392 LEU A O 1
ATOM 3016 N N . THR A 1 393 ? 2.706 -2.839 21.063 1.00 96.25 393 THR A N 1
ATOM 3017 C CA . THR A 1 393 ? 3.338 -1.647 21.644 1.00 96.25 393 THR A CA 1
ATOM 3018 C C . THR A 1 393 ? 3.792 -0.668 20.563 1.00 96.25 393 THR A C 1
ATOM 3020 O O . THR A 1 393 ? 3.565 0.536 20.699 1.00 96.25 393 THR A O 1
ATOM 3023 N N . ALA A 1 394 ? 4.362 -1.160 19.456 1.00 97.00 394 ALA A N 1
ATOM 3024 C CA . ALA A 1 394 ? 4.706 -0.320 18.310 1.00 97.00 394 ALA A CA 1
ATOM 3025 C C . ALA A 1 394 ? 3.467 0.405 17.757 1.00 97.00 394 ALA A C 1
ATOM 3027 O O . ALA A 1 394 ? 3.496 1.621 17.581 1.00 97.00 394 ALA A O 1
ATOM 3028 N N . PHE A 1 395 ? 2.348 -0.308 17.569 1.00 97.56 395 PHE A N 1
ATOM 3029 C CA . PHE A 1 395 ? 1.080 0.317 17.181 1.00 97.56 395 PHE A CA 1
ATOM 3030 C C . PHE A 1 395 ? 0.605 1.362 18.199 1.00 97.56 395 PHE A C 1
ATOM 3032 O O . PHE A 1 395 ? 0.313 2.492 17.808 1.00 97.56 395 PHE A O 1
ATOM 3039 N N . ALA A 1 396 ? 0.551 1.004 19.486 1.00 96.44 396 ALA A N 1
ATOM 3040 C CA . ALA A 1 396 ? 0.062 1.871 20.555 1.00 96.44 396 ALA A CA 1
ATOM 3041 C C . ALA A 1 396 ? 0.817 3.204 20.597 1.00 96.44 396 ALA A C 1
ATOM 3043 O O . ALA A 1 396 ? 0.211 4.276 20.562 1.00 96.44 396 ALA A O 1
ATOM 3044 N N . ARG A 1 397 ? 2.153 3.134 20.603 1.00 95.62 397 ARG A N 1
ATOM 3045 C CA . ARG A 1 397 ? 3.033 4.306 20.655 1.00 95.62 397 ARG A CA 1
ATOM 3046 C C . ARG A 1 397 ? 2.918 5.159 19.398 1.00 95.62 397 ARG A C 1
ATOM 3048 O O . ARG A 1 397 ? 2.834 6.381 19.501 1.00 95.62 397 ARG A O 1
ATOM 3055 N N . THR A 1 398 ? 2.852 4.547 18.214 1.00 95.69 398 THR A N 1
ATOM 3056 C CA . THR A 1 398 ? 2.632 5.292 16.967 1.00 95.69 398 THR A CA 1
ATOM 3057 C C . THR A 1 398 ? 1.264 5.980 16.955 1.00 95.69 398 THR A C 1
ATOM 3059 O O . THR A 1 398 ? 1.167 7.138 16.552 1.00 95.69 398 THR A O 1
ATOM 3062 N N . TYR A 1 399 ? 0.206 5.312 17.420 1.00 95.69 399 TYR A N 1
ATOM 3063 C CA . TYR A 1 399 ? -1.129 5.902 17.480 1.00 95.69 399 TYR A CA 1
ATOM 3064 C C . TYR A 1 399 ? -1.196 7.071 18.471 1.00 95.69 399 TYR A C 1
ATOM 3066 O O . TYR A 1 399 ? -1.755 8.118 18.135 1.00 95.69 399 TYR A O 1
ATOM 3074 N N . ALA A 1 400 ? -0.588 6.923 19.652 1.00 94.75 400 ALA A N 1
ATOM 3075 C CA . ALA A 1 400 ? -0.490 7.973 20.664 1.00 94.75 400 ALA A CA 1
ATOM 3076 C C . ALA A 1 400 ? 0.315 9.182 20.170 1.00 94.75 400 ALA A C 1
ATOM 3078 O O . ALA A 1 400 ? -0.126 10.314 20.343 1.00 94.75 400 ALA A O 1
ATOM 3079 N N . LYS A 1 401 ? 1.432 8.955 19.463 1.00 94.56 401 LYS A N 1
ATOM 3080 C CA . LYS A 1 401 ? 2.244 10.017 18.840 1.00 94.56 401 LYS A CA 1
ATOM 3081 C C . LYS A 1 401 ? 1.432 10.878 17.865 1.00 94.56 401 LYS A C 1
ATOM 3083 O O . LYS A 1 401 ? 1.642 12.084 17.795 1.00 94.56 401 LYS A O 1
ATOM 3088 N N . VAL A 1 402 ? 0.505 10.272 17.120 1.00 94.12 402 VAL A N 1
ATOM 3089 C CA . VAL A 1 402 ? -0.384 10.983 16.179 1.00 94.12 402 VAL A CA 1
ATOM 3090 C C . VAL A 1 402 ? -1.599 11.606 16.883 1.00 94.12 402 VAL A C 1
ATOM 3092 O O . VAL A 1 402 ? -2.145 12.595 16.400 1.00 94.12 402 VAL A O 1
ATOM 3095 N N . ASN A 1 403 ? -2.020 11.056 18.025 1.00 93.31 403 ASN A N 1
ATOM 3096 C CA . ASN A 1 403 ? -3.213 11.471 18.768 1.00 93.31 403 ASN A CA 1
ATOM 3097 C C . ASN A 1 403 ? -2.908 11.773 20.251 1.00 93.31 403 ASN A C 1
ATOM 3099 O O . ASN A 1 403 ? -3.542 11.172 21.126 1.00 93.31 403 ASN A O 1
ATOM 3103 N N . PRO A 1 404 ? -1.979 12.694 20.569 1.00 91.12 404 PRO A N 1
ATOM 3104 C CA . PRO A 1 404 ? -1.537 12.925 21.947 1.00 91.12 404 PRO A CA 1
ATOM 3105 C C . PRO A 1 404 ? -2.682 13.371 22.865 1.00 91.12 404 PRO A C 1
ATOM 3107 O O . PRO A 1 404 ? -2.744 12.981 24.021 1.00 91.12 404 PRO A O 1
ATOM 3110 N N . GLN A 1 405 ? -3.660 14.107 22.335 1.00 91.25 405 GLN A N 1
ATOM 3111 C CA . GLN A 1 405 ? -4.829 14.585 23.076 1.00 91.25 405 GLN A CA 1
ATOM 3112 C C . GLN A 1 405 ? -5.780 13.481 23.573 1.00 91.25 405 GLN A C 1
ATOM 3114 O O . GLN A 1 405 ? -6.725 13.786 24.298 1.00 91.25 405 GLN A O 1
ATOM 3119 N N . ARG A 1 406 ? -5.608 12.225 23.135 1.00 89.06 406 ARG A N 1
ATOM 3120 C CA . ARG A 1 406 ? -6.486 11.102 23.514 1.00 89.06 406 ARG A CA 1
ATOM 3121 C C . ARG A 1 406 ? -6.000 10.310 24.726 1.00 89.06 406 ARG A C 1
ATOM 3123 O O . ARG A 1 406 ? -6.745 9.461 25.211 1.00 89.06 406 ARG A O 1
ATOM 3130 N N . PHE A 1 407 ? -4.793 10.583 25.210 1.00 90.25 407 PHE A N 1
ATOM 3131 C CA . PHE A 1 407 ? -4.167 9.845 26.302 1.00 90.25 407 PHE A CA 1
ATOM 3132 C C . PHE A 1 407 ? -3.619 10.829 27.331 1.00 90.25 407 PHE A C 1
ATOM 3134 O O . PHE A 1 407 ? -3.022 11.838 26.964 1.00 90.25 407 PHE A O 1
ATOM 3141 N N . THR A 1 408 ? -3.840 10.557 28.616 1.00 85.88 408 THR A N 1
ATOM 3142 C CA . THR A 1 408 ? -3.333 11.418 29.699 1.00 85.88 408 THR A CA 1
ATOM 3143 C C . THR A 1 408 ? -1.989 10.954 30.251 1.00 85.88 408 THR A C 1
ATOM 3145 O O . THR A 1 408 ? -1.285 11.748 30.865 1.00 85.88 408 THR A O 1
ATOM 3148 N N . GLU A 1 409 ? -1.635 9.685 30.043 1.00 84.62 409 GLU A N 1
ATOM 3149 C CA . GLU A 1 409 ? -0.409 9.056 30.537 1.00 84.62 409 GLU A CA 1
ATOM 3150 C C . GLU A 1 409 ? 0.328 8.349 29.394 1.00 84.62 409 GLU A C 1
ATOM 3152 O O . GLU A 1 409 ? -0.303 7.816 28.477 1.00 84.62 409 GLU A O 1
ATOM 3157 N N . ASP A 1 410 ? 1.657 8.285 29.482 1.00 75.75 410 ASP A N 1
ATOM 3158 C CA . ASP A 1 410 ? 2.525 7.743 28.426 1.00 75.75 410 ASP A CA 1
ATOM 3159 C C . ASP A 1 410 ? 2.209 6.279 28.071 1.00 75.75 410 ASP A C 1
ATOM 3161 O O . ASP A 1 410 ? 2.293 5.879 26.907 1.00 75.75 410 ASP A O 1
ATOM 3165 N N . ASN A 1 411 ? 1.804 5.480 29.063 1.00 88.31 411 ASN A N 1
ATOM 3166 C CA . ASN A 1 411 ? 1.506 4.056 28.886 1.00 88.31 411 ASN A CA 1
ATOM 3167 C C . ASN A 1 411 ? 0.021 3.761 28.624 1.00 88.31 411 ASN A C 1
ATOM 3169 O O . ASN A 1 411 ? -0.302 2.649 28.204 1.00 88.31 411 ASN A O 1
ATOM 3173 N N . ALA A 1 412 ? -0.875 4.746 28.761 1.00 92.00 412 ALA A N 1
ATOM 3174 C CA . ALA A 1 412 ? -2.319 4.527 28.639 1.00 92.00 412 ALA A CA 1
ATOM 3175 C C . ALA A 1 412 ? -2.724 3.952 27.271 1.00 92.00 412 ALA A C 1
ATOM 3177 O O . ALA A 1 412 ? -3.671 3.174 27.170 1.00 92.00 412 ALA A O 1
ATOM 3178 N N . ALA A 1 413 ? -2.000 4.302 26.203 1.00 92.94 413 ALA A N 1
ATOM 3179 C CA . ALA A 1 413 ? -2.249 3.756 24.872 1.00 92.94 413 ALA A CA 1
ATOM 3180 C C . ALA A 1 413 ? -1.886 2.269 24.758 1.00 92.94 413 ALA A C 1
ATOM 3182 O O . ALA A 1 413 ? -2.580 1.526 24.065 1.00 92.94 413 ALA A O 1
ATOM 3183 N N . VAL A 1 414 ? -0.807 1.839 25.418 1.00 93.62 414 VAL A N 1
ATOM 3184 C CA . VAL A 1 414 ? -0.374 0.435 25.429 1.00 93.62 414 VAL A CA 1
ATOM 3185 C C . VAL A 1 414 ? -1.398 -0.391 26.198 1.00 93.62 414 VAL A C 1
ATOM 3187 O O . VAL A 1 414 ? -1.927 -1.361 25.653 1.00 93.62 414 VAL A O 1
ATOM 3190 N N . ASP A 1 415 ? -1.764 0.066 27.397 1.00 92.44 415 ASP A N 1
ATOM 3191 C CA . ASP A 1 415 ? -2.786 -0.569 28.231 1.00 92.44 415 ASP A CA 1
ATOM 3192 C C . ASP A 1 415 ? -4.117 -0.689 27.479 1.00 92.44 415 ASP A C 1
ATOM 3194 O O . ASP A 1 415 ? -4.722 -1.762 27.445 1.00 92.44 415 ASP A O 1
ATOM 3198 N N . LEU A 1 416 ? -4.533 0.372 26.775 1.00 94.50 416 LEU A N 1
ATOM 3199 C CA . LEU A 1 416 ? -5.756 0.370 25.975 1.00 94.50 416 LEU A CA 1
ATOM 3200 C C . LEU A 1 416 ? -5.736 -0.683 24.858 1.00 94.50 416 LEU A C 1
ATOM 3202 O O . LEU A 1 416 ? -6.754 -1.336 24.617 1.00 94.50 416 LEU A O 1
ATOM 3206 N N . VAL A 1 417 ? -4.610 -0.865 24.159 1.00 95.44 417 VAL A N 1
ATOM 3207 C CA . VAL A 1 417 ? -4.496 -1.885 23.100 1.00 95.44 417 VAL A CA 1
ATOM 3208 C C . VAL A 1 417 ? -4.688 -3.280 23.678 1.00 95.44 417 VAL A C 1
ATOM 3210 O O . VAL A 1 417 ? -5.502 -4.040 23.151 1.00 95.44 417 VAL A O 1
ATOM 3213 N N . PHE A 1 418 ? -4.001 -3.608 24.774 1.00 93.00 418 PHE A N 1
ATOM 3214 C CA . PHE A 1 418 ? -4.148 -4.915 25.416 1.00 93.00 418 PHE A CA 1
ATOM 3215 C C . PHE A 1 418 ? -5.553 -5.131 25.965 1.00 93.00 418 PHE A C 1
ATOM 3217 O O . PHE A 1 418 ? -6.149 -6.177 25.710 1.00 93.00 418 PHE A O 1
ATOM 3224 N N . ALA A 1 419 ? -6.122 -4.125 26.626 1.00 92.50 419 ALA A N 1
ATOM 3225 C CA . ALA A 1 419 ? -7.489 -4.165 27.121 1.00 92.50 419 ALA A CA 1
ATOM 3226 C C . ALA A 1 419 ? -8.502 -4.413 25.998 1.00 92.50 419 ALA A C 1
ATOM 3228 O O . ALA A 1 419 ? -9.418 -5.216 26.149 1.00 92.50 419 ALA A O 1
ATOM 3229 N N . THR A 1 420 ? -8.314 -3.775 24.841 1.00 93.94 420 THR A N 1
ATOM 3230 C CA . THR A 1 420 ? -9.196 -3.938 23.677 1.00 93.94 420 THR A CA 1
ATOM 3231 C C . THR A 1 420 ? -9.053 -5.327 23.046 1.00 93.94 420 THR A C 1
ATOM 3233 O O . THR A 1 420 ? -10.046 -5.926 22.633 1.00 93.94 420 THR A O 1
ATOM 3236 N N . VAL A 1 421 ? -7.833 -5.875 22.986 1.00 91.94 421 VAL A N 1
ATOM 3237 C CA . VAL A 1 421 ? -7.589 -7.245 22.502 1.00 91.94 421 VAL A CA 1
ATOM 3238 C C . VAL A 1 421 ? -8.213 -8.284 23.439 1.00 91.94 421 VAL A C 1
ATOM 3240 O O . VAL A 1 421 ? -8.850 -9.220 22.952 1.00 91.94 421 VAL A O 1
ATOM 3243 N N . LEU A 1 422 ? -8.083 -8.104 24.758 1.00 89.69 422 LEU A N 1
ATOM 3244 C CA . LEU A 1 422 ? -8.714 -8.964 25.766 1.00 89.69 422 LEU A CA 1
ATOM 3245 C C . LEU A 1 422 ? -10.240 -8.868 25.706 1.00 89.69 422 LEU A C 1
ATOM 3247 O O . LEU A 1 422 ? -10.907 -9.893 25.625 1.00 89.69 422 LEU A O 1
ATOM 3251 N N . LEU A 1 423 ? -10.792 -7.655 25.613 1.00 91.44 423 LEU A N 1
ATOM 3252 C CA . LEU A 1 423 ? -12.228 -7.442 25.440 1.00 91.44 423 LEU A CA 1
ATOM 3253 C C . LEU A 1 423 ? -12.764 -8.162 24.195 1.00 91.44 423 LEU A C 1
ATOM 3255 O O . LEU A 1 423 ? -13.821 -8.788 24.231 1.00 91.44 423 LEU A O 1
ATOM 3259 N N . ASN A 1 424 ? -12.024 -8.103 23.086 1.00 91.50 424 ASN A N 1
ATOM 3260 C CA . ASN A 1 424 ? -12.386 -8.823 21.873 1.00 91.50 424 ASN A CA 1
ATOM 3261 C C . ASN A 1 424 ? -12.370 -10.348 22.073 1.00 91.50 424 ASN A C 1
ATOM 3263 O O . ASN A 1 424 ? -13.229 -11.034 21.521 1.00 91.50 424 ASN A O 1
ATOM 3267 N N . ALA A 1 425 ? -11.413 -10.881 22.840 1.00 88.06 425 ALA A N 1
ATOM 3268 C CA . ALA A 1 425 ? -11.372 -12.300 23.183 1.00 88.06 425 ALA A CA 1
ATOM 3269 C C . ALA A 1 425 ? -12.554 -12.705 24.081 1.00 88.06 425 ALA A C 1
ATOM 3271 O O . ALA A 1 425 ? -13.163 -13.739 23.826 1.00 88.06 425 ALA A O 1
ATOM 3272 N N . ASP A 1 426 ? -12.935 -11.870 25.048 1.00 86.94 426 ASP A N 1
ATOM 3273 C CA . ASP A 1 426 ? -14.092 -12.112 25.919 1.00 86.94 426 ASP A CA 1
ATOM 3274 C C . ASP A 1 426 ? -15.420 -12.087 25.144 1.00 86.94 426 ASP A C 1
ATOM 3276 O O . ASP A 1 426 ? -16.318 -12.886 25.409 1.00 86.94 426 ASP A O 1
ATOM 3280 N N . MET A 1 427 ? -15.560 -11.173 24.177 1.00 88.31 427 MET A N 1
ATOM 3281 C CA . MET A 1 427 ? -16.794 -11.005 23.397 1.00 88.31 427 MET A CA 1
ATOM 3282 C C . MET A 1 427 ? -16.950 -12.016 22.257 1.00 88.31 427 MET A C 1
ATOM 3284 O O . MET A 1 427 ? -18.064 -12.456 21.979 1.00 88.31 427 MET A O 1
ATOM 3288 N N . HIS A 1 428 ? -15.856 -12.352 21.567 1.00 86.12 428 HIS A N 1
ATOM 3289 C CA . HIS A 1 428 ? -15.883 -13.124 20.312 1.00 86.12 428 HIS A CA 1
ATOM 3290 C C . HIS A 1 428 ? -15.084 -14.431 20.370 1.00 86.12 428 HIS A C 1
ATOM 3292 O O . HIS A 1 428 ? -14.970 -15.127 19.357 1.00 86.12 428 HIS A O 1
ATOM 3298 N N . GLY A 1 429 ? -14.487 -14.753 21.518 1.00 78.81 429 GLY A N 1
ATOM 3299 C CA . GLY A 1 429 ? -13.754 -15.994 21.741 1.00 78.81 429 GLY A CA 1
ATOM 3300 C C . GLY A 1 429 ? -14.662 -17.228 21.833 1.00 78.81 429 GLY A C 1
ATOM 3301 O O . GLY A 1 429 ? -15.888 -17.114 21.896 1.00 78.81 429 GLY A O 1
ATOM 3302 N N . PRO A 1 430 ? -14.076 -18.439 21.816 1.00 66.81 430 PRO A N 1
ATOM 3303 C CA . PRO A 1 430 ? -14.828 -19.673 22.016 1.00 66.81 430 PRO A CA 1
ATOM 3304 C C . PRO A 1 430 ? -15.480 -19.670 23.405 1.00 66.81 430 PRO A C 1
ATOM 3306 O O . PRO A 1 430 ? -14.808 -19.449 24.410 1.00 66.81 430 PRO A O 1
ATOM 3309 N N . THR A 1 431 ? -16.792 -19.899 23.448 1.00 56.50 431 THR A N 1
ATOM 3310 C CA . THR A 1 431 ? -17.603 -19.875 24.672 1.00 56.50 431 THR A CA 1
ATOM 3311 C C . THR A 1 431 ? -17.052 -20.850 25.717 1.00 56.50 431 THR A C 1
ATOM 3313 O O . THR A 1 431 ? -16.660 -21.970 25.383 1.00 56.50 431 THR A O 1
ATOM 3316 N N . THR A 1 432 ? -17.026 -20.438 26.985 1.00 53.12 432 THR A N 1
ATOM 3317 C CA . THR A 1 432 ? -16.718 -21.318 28.121 1.00 53.12 432 THR A CA 1
ATOM 3318 C C . THR A 1 432 ? -17.713 -22.484 28.204 1.00 53.12 432 THR A C 1
ATOM 3320 O O . THR A 1 432 ? -18.814 -22.421 27.655 1.00 53.12 432 THR A O 1
ATOM 3323 N N . LEU A 1 433 ? -17.316 -23.559 28.897 1.00 51.44 433 LEU A N 1
ATOM 3324 C CA . LEU A 1 433 ? -18.053 -24.829 29.029 1.00 51.44 433 LEU A CA 1
ATOM 3325 C C . LEU A 1 433 ? -19.524 -24.681 29.481 1.00 51.44 433 LEU A C 1
ATOM 3327 O O . LEU A 1 433 ? -20.326 -25.563 29.187 1.00 51.44 433 LEU A O 1
ATOM 3331 N N . ASP A 1 434 ? -19.888 -23.559 30.108 1.00 55.75 434 ASP A N 1
ATOM 3332 C CA . ASP A 1 434 ? -21.234 -23.284 30.629 1.00 55.75 434 ASP A CA 1
ATOM 3333 C C . ASP A 1 434 ? -22.132 -22.479 29.664 1.00 55.75 434 ASP A C 1
ATOM 3335 O O . ASP A 1 434 ? -23.257 -22.118 30.002 1.00 55.75 434 ASP A O 1
ATOM 3339 N N . GLY A 1 435 ? -21.667 -22.181 28.445 1.00 52.16 435 GLY A N 1
ATOM 3340 C CA . GLY A 1 435 ? -22.498 -21.613 27.376 1.00 52.16 435 GLY A CA 1
ATOM 3341 C C . GLY A 1 435 ? -22.921 -20.146 27.549 1.00 52.16 435 GLY A C 1
ATOM 3342 O O . GLY A 1 435 ? -23.500 -19.581 26.622 1.00 52.16 435 GLY A O 1
ATOM 3343 N N . THR A 1 436 ? -22.620 -19.499 28.678 1.00 50.12 436 THR A N 1
ATOM 3344 C CA . THR A 1 436 ? -22.878 -18.068 28.901 1.00 50.12 436 THR A CA 1
ATOM 3345 C C . THR A 1 436 ? -21.621 -17.234 28.642 1.00 50.12 436 THR A C 1
ATOM 3347 O O . THR A 1 436 ? -20.675 -17.311 29.430 1.00 50.12 436 THR A O 1
ATOM 3350 N N . PRO A 1 437 ? -21.590 -16.385 27.597 1.00 52.25 437 PRO A N 1
ATOM 3351 C CA . PRO A 1 437 ? -20.623 -15.301 27.528 1.00 52.25 437 PRO A CA 1
ATOM 3352 C C . PRO A 1 437 ? -20.911 -14.358 28.701 1.00 52.25 437 PRO A C 1
ATOM 3354 O O . PRO A 1 437 ? -22.000 -13.792 28.779 1.00 52.25 437 PRO A O 1
ATOM 3357 N N . SER A 1 438 ? -19.956 -14.184 29.611 1.00 63.31 438 SER A N 1
ATOM 3358 C CA . SER A 1 438 ? -19.978 -13.086 30.582 1.00 63.31 438 SER A CA 1
ATOM 3359 C C . SER A 1 438 ? -18.945 -12.052 30.140 1.00 63.31 438 SER A C 1
ATOM 3361 O O . SER A 1 438 ? -17.877 -11.978 30.751 1.00 63.31 438 SER A O 1
ATOM 3363 N N . PRO A 1 439 ? -19.199 -11.302 29.048 1.00 68.69 439 PRO A N 1
ATOM 3364 C CA . PRO A 1 439 ? -18.271 -10.275 28.606 1.00 68.69 439 PRO A CA 1
ATOM 3365 C C . PRO A 1 439 ? -18.075 -9.275 29.744 1.00 68.69 439 PRO A C 1
ATOM 3367 O O . PRO A 1 439 ? -19.029 -8.960 30.464 1.00 68.69 439 PRO A O 1
ATOM 3370 N N . LEU A 1 440 ? -16.847 -8.775 29.898 1.00 80.19 440 LEU A N 1
ATOM 3371 C CA . LEU A 1 440 ? -16.536 -7.722 30.859 1.00 80.19 440 LEU A CA 1
ATOM 3372 C C . LEU A 1 440 ? -17.598 -6.619 30.768 1.00 80.19 440 LEU A C 1
ATOM 3374 O O . LEU A 1 440 ? -17.886 -6.113 29.679 1.00 80.19 440 LEU A O 1
ATOM 3378 N N . ALA A 1 441 ? -18.227 -6.270 31.890 1.00 86.06 441 ALA A N 1
ATOM 3379 C CA . ALA A 1 441 ? -19.279 -5.265 31.883 1.00 86.06 441 ALA A CA 1
ATOM 3380 C C . ALA A 1 441 ? -18.700 -3.910 31.451 1.00 86.06 441 ALA A C 1
ATOM 3382 O O . ALA A 1 441 ? -17.616 -3.527 31.891 1.00 86.06 441 ALA A O 1
ATOM 3383 N N . LEU A 1 442 ? -19.442 -3.151 30.635 1.00 87.06 442 LEU A N 1
ATOM 3384 C CA . LEU A 1 442 ? -19.013 -1.834 30.140 1.00 87.06 442 LEU A CA 1
ATOM 3385 C C . LEU A 1 442 ? -18.498 -0.925 31.267 1.00 87.06 442 LEU A C 1
ATOM 3387 O O . LEU A 1 442 ? -17.468 -0.275 31.118 1.00 87.06 442 LEU A O 1
ATOM 3391 N N . ARG A 1 443 ? -19.201 -0.899 32.406 1.00 87.56 443 ARG A N 1
ATOM 3392 C CA . ARG A 1 443 ? -18.812 -0.098 33.573 1.00 87.56 443 ARG A CA 1
ATOM 3393 C C . ARG A 1 443 ? -17.420 -0.475 34.081 1.00 87.56 443 ARG A C 1
ATOM 3395 O O . ARG A 1 443 ? -16.624 0.406 34.386 1.00 87.56 443 ARG A O 1
ATOM 3402 N N . ASP A 1 444 ? -17.138 -1.767 34.165 1.00 88.25 444 ASP A N 1
ATOM 3403 C CA . ASP A 1 444 ? -15.883 -2.269 34.715 1.00 88.25 444 ASP A CA 1
ATOM 3404 C C . ASP A 1 444 ? -14.738 -2.066 33.705 1.00 88.25 444 ASP A C 1
ATOM 3406 O O . ASP A 1 444 ? -13.638 -1.682 34.096 1.00 88.25 444 ASP A O 1
ATOM 3410 N N . PHE A 1 445 ? -15.019 -2.180 32.400 1.00 89.12 445 PHE A N 1
ATOM 3411 C CA . PHE A 1 445 ? -14.077 -1.812 31.336 1.00 89.12 445 PHE A CA 1
ATOM 3412 C C . PHE A 1 445 ? -13.697 -0.323 31.379 1.00 89.12 445 PHE A C 1
ATOM 3414 O O . PHE A 1 445 ? -12.514 0.008 31.307 1.00 89.12 445 PHE A O 1
ATOM 3421 N N . VAL A 1 446 ? -14.679 0.574 31.539 1.00 89.06 446 VAL A N 1
ATOM 3422 C CA . VAL A 1 446 ? -14.453 2.028 31.637 1.00 89.06 446 VAL A CA 1
ATOM 3423 C C . VAL A 1 446 ? -13.677 2.386 32.908 1.00 89.06 446 VAL A C 1
ATOM 3425 O O . VAL A 1 446 ? -12.718 3.148 32.840 1.00 89.06 446 VAL A O 1
ATOM 3428 N N . ASN A 1 447 ? -14.051 1.818 34.057 1.00 88.06 447 ASN A N 1
ATOM 3429 C CA . ASN A 1 447 ? -13.406 2.120 35.339 1.00 88.06 447 ASN A CA 1
ATOM 3430 C C . ASN A 1 447 ? -11.975 1.567 35.446 1.00 88.06 447 ASN A C 1
ATOM 3432 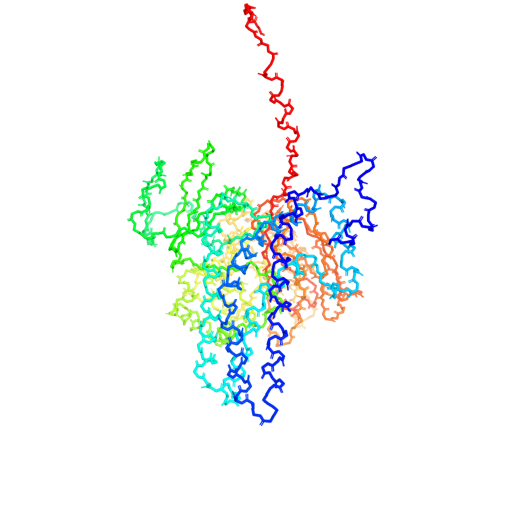O O . ASN A 1 447 ? -11.180 2.099 36.216 1.00 88.06 447 ASN A O 1
ATOM 3436 N N . GLY A 1 448 ? -11.645 0.513 34.694 1.00 86.38 448 GLY A N 1
ATOM 3437 C CA . GLY A 1 448 ? -10.320 -0.108 34.711 1.00 86.38 448 GLY A CA 1
ATOM 3438 C C . GLY A 1 448 ? -9.213 0.700 34.026 1.00 86.38 448 GLY A C 1
ATOM 3439 O O . GLY A 1 448 ? -8.046 0.385 34.227 1.00 86.38 448 GLY A O 1
ATOM 3440 N N . HIS A 1 449 ? -9.548 1.731 33.239 1.00 86.38 449 HIS A N 1
ATOM 3441 C CA . HIS A 1 449 ? -8.577 2.460 32.409 1.00 86.38 449 HIS A CA 1
ATOM 3442 C C . HIS A 1 449 ? -8.749 3.984 32.542 1.00 86.38 449 HIS A C 1
ATOM 3444 O O . HIS A 1 449 ? -9.195 4.645 31.600 1.00 86.38 449 HIS A O 1
ATOM 3450 N N . PRO A 1 450 ? -8.401 4.576 33.702 1.00 82.38 450 PRO A N 1
ATOM 3451 C CA . PRO A 1 450 ? -8.606 6.003 33.965 1.00 82.38 450 PRO A CA 1
ATOM 3452 C C . PRO A 1 450 ? -7.768 6.929 33.066 1.00 82.38 450 PRO A C 1
ATOM 3454 O O . PRO A 1 450 ? -8.125 8.093 32.904 1.00 82.38 450 PRO A O 1
ATOM 3457 N N . GLY A 1 451 ? -6.694 6.419 32.447 1.00 84.25 451 GLY A N 1
ATOM 3458 C CA . GLY A 1 451 ? -5.827 7.171 31.530 1.00 84.25 451 GLY A CA 1
ATOM 3459 C C . GLY A 1 451 ? -6.444 7.499 30.158 1.00 84.25 451 GLY A C 1
ATOM 3460 O O . GLY A 1 451 ? -5.786 8.100 29.303 1.00 84.25 451 GLY A O 1
ATOM 3461 N N . VAL A 1 452 ? -7.694 7.082 29.922 1.00 89.19 452 VAL A N 1
ATOM 3462 C CA . VAL A 1 452 ? -8.449 7.292 28.679 1.00 89.19 452 VAL A CA 1
ATOM 3463 C C . VAL A 1 452 ? -9.834 7.841 29.019 1.00 89.19 452 VAL A C 1
ATOM 3465 O O . VAL A 1 452 ? -10.502 7.376 29.940 1.00 89.19 452 VAL A O 1
ATOM 3468 N N . ALA A 1 453 ? -10.307 8.828 28.255 1.00 90.38 453 ALA A N 1
ATOM 3469 C CA . ALA A 1 453 ? -11.619 9.426 28.490 1.00 90.38 453 ALA A CA 1
ATOM 3470 C C . ALA A 1 453 ? -12.751 8.380 28.412 1.00 90.38 453 ALA A C 1
ATOM 3472 O O . ALA A 1 453 ? -12.843 7.614 27.449 1.00 90.38 453 ALA A O 1
ATOM 3473 N N . ALA A 1 454 ? -13.678 8.407 29.376 1.00 90.56 454 ALA A N 1
ATOM 3474 C CA . ALA A 1 454 ? -14.772 7.434 29.479 1.00 90.56 454 ALA A CA 1
ATOM 3475 C C . ALA A 1 454 ? -15.617 7.311 28.195 1.00 90.56 454 ALA A C 1
ATOM 3477 O O . ALA A 1 454 ? -15.999 6.210 27.803 1.00 90.56 454 ALA A O 1
ATOM 3478 N N . GLY A 1 455 ? -15.859 8.428 27.497 1.00 91.81 455 GLY A N 1
ATOM 3479 C CA . GLY A 1 455 ? -16.582 8.423 26.221 1.00 91.81 455 GLY A CA 1
ATOM 3480 C C . GLY A 1 455 ? -15.858 7.646 25.115 1.00 91.81 455 GLY A C 1
ATOM 3481 O O . GLY A 1 455 ? -16.500 6.944 24.337 1.00 91.81 455 GLY A O 1
ATOM 3482 N N . GLN A 1 456 ? -14.522 7.708 25.073 1.00 91.38 456 GLN A N 1
ATOM 3483 C CA . GLN A 1 456 ? -13.716 6.929 24.129 1.00 91.38 456 GLN A CA 1
ATOM 3484 C C . GLN A 1 456 ? -13.748 5.436 24.478 1.00 91.38 456 GLN A C 1
ATOM 3486 O O . GLN A 1 456 ? -13.948 4.612 23.590 1.00 91.38 456 GLN A O 1
ATOM 3491 N N . MET A 1 457 ? -13.626 5.086 25.761 1.00 92.75 457 MET A N 1
ATOM 3492 C CA . MET A 1 457 ? -13.743 3.698 26.233 1.00 92.75 457 MET A CA 1
ATOM 3493 C C . MET A 1 457 ? -15.100 3.080 25.876 1.00 92.75 457 MET A C 1
ATOM 3495 O O . MET A 1 457 ? -15.169 1.948 25.396 1.00 92.75 457 MET A O 1
ATOM 3499 N N . GLN A 1 458 ? -16.183 3.840 26.054 1.00 94.00 458 GLN A N 1
ATOM 3500 C CA . GLN A 1 458 ? -17.528 3.406 25.688 1.00 94.00 458 GLN A CA 1
ATOM 3501 C C . GLN A 1 458 ? -17.682 3.187 24.177 1.00 94.00 458 GLN A C 1
ATOM 3503 O O . GLN A 1 458 ? -18.274 2.186 23.770 1.00 94.00 458 GLN A O 1
ATOM 3508 N N . ALA A 1 459 ? -17.133 4.084 23.353 1.00 94.56 459 ALA A N 1
ATOM 3509 C CA . ALA A 1 459 ? -17.157 3.941 21.898 1.00 94.56 459 ALA A CA 1
ATOM 3510 C C . ALA A 1 459 ? -16.397 2.686 21.438 1.00 94.56 459 ALA A C 1
ATOM 3512 O O . ALA A 1 459 ? -16.928 1.904 20.649 1.00 94.56 459 ALA A O 1
ATOM 3513 N N . ILE A 1 460 ? -15.206 2.443 22.000 1.00 95.38 460 ILE A N 1
ATOM 3514 C CA . ILE A 1 460 ? -14.416 1.234 21.728 1.00 95.38 460 ILE A CA 1
ATOM 3515 C C . ILE A 1 460 ? -15.218 -0.012 22.105 1.00 95.38 460 ILE A C 1
ATOM 3517 O O . ILE A 1 460 ? -15.361 -0.909 21.280 1.00 95.38 460 ILE A O 1
ATOM 3521 N N . TYR A 1 461 ? -15.806 -0.057 23.304 1.00 94.75 461 TYR A N 1
ATOM 3522 C CA . TYR A 1 461 ? -16.591 -1.207 23.758 1.00 94.75 461 TYR A CA 1
ATOM 3523 C C . TYR A 1 461 ? -17.738 -1.549 22.799 1.00 94.75 461 TYR A C 1
ATOM 3525 O O . TYR A 1 461 ? -17.876 -2.693 22.371 1.00 94.75 461 TYR A O 1
ATOM 3533 N N . GLN A 1 462 ? -18.539 -0.548 22.423 1.00 94.75 462 GLN A N 1
ATOM 3534 C CA . GLN A 1 462 ? -19.671 -0.724 21.507 1.00 94.75 462 GLN A CA 1
ATOM 3535 C C . GLN A 1 462 ? -19.213 -1.146 20.108 1.00 94.75 462 GLN A C 1
ATOM 3537 O O . GLN A 1 462 ? -19.826 -2.006 19.475 1.00 94.75 462 GLN A O 1
ATOM 3542 N N . SER A 1 463 ? -18.114 -0.563 19.631 1.00 94.69 463 SER A N 1
ATOM 3543 C CA . SER A 1 463 ? -17.548 -0.885 18.328 1.00 94.69 463 SER A CA 1
ATOM 3544 C C . SER A 1 463 ? -17.022 -2.320 18.289 1.00 94.69 463 SER A C 1
ATOM 3546 O O . SER A 1 463 ? -17.309 -3.043 17.337 1.00 94.69 463 SER A O 1
ATOM 3548 N N . ILE A 1 464 ? -16.306 -2.775 19.324 1.00 94.00 464 ILE A N 1
ATOM 3549 C CA . ILE A 1 464 ? -15.821 -4.161 19.427 1.00 94.00 464 ILE A CA 1
ATOM 3550 C C . ILE A 1 464 ? -16.989 -5.135 19.568 1.00 94.00 464 ILE A C 1
ATOM 3552 O O . ILE A 1 464 ? -16.975 -6.179 18.923 1.00 94.00 464 ILE A O 1
ATOM 3556 N N . GLN A 1 465 ? -18.029 -4.785 20.328 1.00 91.62 465 GLN A N 1
ATOM 3557 C CA . GLN A 1 465 ? -19.243 -5.594 20.442 1.00 91.62 465 GLN A CA 1
ATOM 3558 C C . GLN A 1 465 ? -19.920 -5.809 19.078 1.00 91.62 465 GLN A C 1
ATOM 3560 O O . GLN A 1 465 ? -20.348 -6.922 18.774 1.00 91.62 465 GLN A O 1
ATOM 3565 N N . GLY A 1 466 ? -20.001 -4.762 18.250 1.00 89.75 466 GLY A N 1
ATOM 3566 C CA . GLY A 1 466 ? -20.596 -4.838 16.913 1.00 89.75 466 GLY A CA 1
ATOM 3567 C C . GLY A 1 466 ? -19.705 -5.512 15.866 1.00 89.75 466 GLY A C 1
ATOM 3568 O O . GLY A 1 466 ? -20.210 -6.181 14.965 1.00 89.75 466 GLY A O 1
ATOM 3569 N N . GLU A 1 467 ? -18.384 -5.355 15.968 1.00 89.69 467 GLU A N 1
ATOM 3570 C CA . GLU A 1 467 ? -17.433 -5.873 14.987 1.00 89.69 467 GLU A CA 1
ATOM 3571 C C . GLU A 1 467 ? -16.117 -6.329 15.632 1.00 89.69 467 GLU A C 1
ATOM 3573 O O . GLU A 1 467 ? -15.340 -5.527 16.160 1.00 89.69 467 GLU A O 1
ATOM 3578 N N . LYS A 1 468 ? -15.820 -7.625 15.491 1.00 90.44 468 LYS A N 1
ATOM 3579 C CA . LYS A 1 468 ? -14.593 -8.247 16.002 1.00 90.44 468 LYS A CA 1
ATOM 3580 C C . LYS A 1 468 ? -13.313 -7.626 15.432 1.00 90.44 468 LYS A C 1
ATOM 3582 O O . LYS A 1 468 ? -13.247 -7.241 14.262 1.00 90.44 468 LYS A O 1
ATOM 3587 N N . LEU A 1 469 ? -12.242 -7.655 16.219 1.00 90.56 469 LEU A N 1
ATOM 3588 C CA . LEU A 1 469 ? -10.880 -7.505 15.716 1.00 90.56 469 LEU A CA 1
ATOM 3589 C C . LEU A 1 469 ? -10.493 -8.770 14.947 1.00 90.56 469 LEU A C 1
ATOM 3591 O O . LEU A 1 469 ? -10.438 -9.869 15.503 1.00 90.56 469 LEU A O 1
ATOM 3595 N N . ALA A 1 470 ? -10.209 -8.614 13.657 1.00 86.75 470 ALA A N 1
ATOM 3596 C CA . ALA A 1 470 ? -9.739 -9.695 12.805 1.00 86.75 470 ALA A CA 1
ATOM 3597 C C . ALA A 1 470 ? -8.312 -9.411 12.331 1.00 86.75 470 ALA A C 1
ATOM 3599 O O . ALA A 1 470 ? -8.024 -8.359 11.765 1.00 86.75 470 ALA A O 1
ATOM 3600 N N . MET A 1 471 ? -7.422 -10.379 12.545 1.00 89.12 471 MET A N 1
ATOM 3601 C CA . MET A 1 471 ? -6.103 -10.388 11.914 1.00 89.12 471 MET A CA 1
ATOM 3602 C C . MET A 1 471 ? -6.194 -10.887 10.471 1.00 89.12 471 MET A C 1
ATOM 3604 O O . MET A 1 471 ? -7.181 -11.522 10.084 1.00 89.12 471 MET A O 1
ATOM 3608 N N . ALA A 1 472 ? -5.130 -10.685 9.693 1.00 85.25 472 ALA A N 1
ATOM 3609 C CA . ALA A 1 472 ? -5.010 -11.324 8.389 1.00 85.25 472 ALA A CA 1
ATOM 3610 C C . ALA A 1 472 ? -5.204 -12.852 8.500 1.00 85.25 472 ALA A C 1
ATOM 3612 O O . ALA A 1 472 ? -4.671 -13.499 9.405 1.00 85.25 472 ALA A O 1
ATOM 3613 N N . SER A 1 473 ? -5.950 -13.441 7.563 1.00 74.69 473 SER A N 1
ATOM 3614 C CA . SER A 1 473 ? -6.223 -14.888 7.516 1.00 74.69 473 SER A CA 1
ATOM 3615 C C . SER A 1 473 ? -4.936 -15.724 7.360 1.00 74.69 473 SER A C 1
ATOM 3617 O O . SER A 1 473 ? -3.894 -15.173 7.006 1.00 74.69 473 SER A O 1
ATOM 3619 N N . ASP A 1 474 ? -4.983 -17.052 7.578 1.00 66.44 474 ASP A N 1
ATOM 3620 C CA . ASP A 1 474 ? -3.940 -18.018 7.118 1.00 66.44 474 ASP A CA 1
ATOM 3621 C C . ASP A 1 474 ? -4.357 -18.814 5.889 1.00 66.44 474 ASP A C 1
ATOM 3623 O O . ASP A 1 474 ? -3.540 -19.542 5.335 1.00 66.44 474 ASP A O 1
ATOM 3627 N N . ARG A 1 475 ? -5.637 -18.775 5.507 1.00 65.44 475 ARG A N 1
ATOM 3628 C CA . ARG A 1 475 ? -6.190 -19.809 4.623 1.00 65.44 475 ARG A CA 1
ATOM 3629 C C . ARG A 1 475 ? -5.481 -19.813 3.266 1.00 65.44 475 ARG A C 1
ATOM 3631 O O . ARG A 1 475 ? -5.156 -18.749 2.746 1.00 65.44 475 ARG A O 1
ATOM 3638 N N . SER A 1 476 ? -5.253 -21.005 2.716 1.00 55.25 476 SER A N 1
ATOM 3639 C CA . SER A 1 476 ? -4.543 -21.244 1.450 1.00 55.25 476 SER A CA 1
ATOM 3640 C C . SER A 1 476 ? -5.368 -20.900 0.203 1.00 55.25 476 SER A C 1
ATOM 3642 O O . SER A 1 476 ? -4.808 -20.763 -0.880 1.00 55.25 476 SER A O 1
ATOM 3644 N N . HIS A 1 477 ? -6.683 -20.715 0.353 1.00 59.41 477 HIS A N 1
ATOM 3645 C CA . HIS A 1 477 ? -7.603 -20.330 -0.717 1.00 59.41 477 HIS A CA 1
ATOM 3646 C C . HIS A 1 477 ? -8.397 -19.110 -0.274 1.00 59.41 477 HIS A C 1
ATOM 3648 O O . HIS A 1 477 ? -9.368 -19.230 0.474 1.00 59.41 477 HIS A O 1
ATOM 3654 N N . ARG A 1 478 ? -7.936 -17.933 -0.683 1.00 67.75 478 ARG A N 1
ATOM 3655 C CA . ARG A 1 478 ? -8.562 -16.665 -0.328 1.00 67.75 478 ARG A CA 1
ATOM 3656 C C . ARG A 1 478 ? -9.153 -16.000 -1.541 1.00 67.75 478 ARG A C 1
ATOM 3658 O O . ARG A 1 478 ? -8.723 -16.202 -2.677 1.00 67.75 478 ARG A O 1
ATOM 3665 N N . VAL A 1 479 ? -10.169 -15.213 -1.248 1.00 79.44 479 VAL A N 1
ATOM 3666 C CA . VAL A 1 479 ? -10.913 -14.459 -2.234 1.00 79.44 479 VAL A CA 1
ATOM 3667 C C . VAL A 1 479 ? -10.272 -13.081 -2.361 1.00 79.44 479 VAL A C 1
ATOM 3669 O O . VAL A 1 479 ? -10.198 -12.329 -1.391 1.00 79.44 479 VAL A O 1
ATOM 3672 N N . SER A 1 480 ? -9.782 -12.752 -3.555 1.00 81.75 480 SER A N 1
ATOM 3673 C CA . SER A 1 480 ? -9.234 -11.424 -3.834 1.00 81.75 480 SER A CA 1
ATOM 3674 C C . SER A 1 480 ? -10.357 -10.441 -4.157 1.00 81.75 480 SER A C 1
ATOM 3676 O O . SER A 1 480 ? -11.299 -10.781 -4.876 1.00 81.75 480 SER A O 1
ATOM 3678 N N . VAL A 1 481 ? -10.229 -9.217 -3.650 1.00 84.56 481 VAL A N 1
ATOM 3679 C CA . VAL A 1 481 ? -11.062 -8.082 -4.051 1.00 84.56 481 VAL A CA 1
ATOM 3680 C C . VAL A 1 481 ? -10.357 -7.354 -5.189 1.00 84.56 481 VAL A C 1
ATOM 3682 O O . VAL A 1 481 ? -9.214 -6.916 -5.045 1.00 84.56 481 VAL A O 1
ATOM 3685 N N . ASP A 1 482 ? -11.036 -7.208 -6.322 1.00 82.56 482 ASP A N 1
ATOM 3686 C CA . ASP A 1 482 ? -10.509 -6.465 -7.458 1.00 82.56 482 ASP A CA 1
ATOM 3687 C C . ASP A 1 482 ? -10.703 -4.959 -7.251 1.00 82.56 482 ASP A C 1
ATOM 3689 O O . ASP A 1 482 ? -11.815 -4.434 -7.333 1.00 82.56 482 ASP A O 1
ATOM 3693 N N . VAL A 1 483 ? -9.589 -4.277 -6.982 1.00 82.56 483 VAL A N 1
ATOM 3694 C CA . VAL A 1 483 ? -9.487 -2.817 -6.848 1.00 82.56 483 VAL A CA 1
ATOM 3695 C C . VAL A 1 483 ? -8.679 -2.185 -7.990 1.00 82.56 483 VAL A C 1
ATOM 3697 O O . VAL A 1 483 ? -8.263 -1.028 -7.903 1.00 82.56 483 VAL A O 1
ATOM 3700 N N . LEU A 1 484 ? -8.411 -2.932 -9.069 1.00 72.56 484 LEU A N 1
ATOM 3701 C CA . LEU A 1 484 ? -7.523 -2.489 -10.149 1.00 72.56 484 LEU A CA 1
ATOM 3702 C C . LEU A 1 484 ? -8.097 -1.318 -10.951 1.00 72.56 484 LEU A C 1
ATOM 3704 O O . LEU A 1 484 ? -7.316 -0.561 -11.526 1.00 72.56 484 LEU A O 1
ATOM 3708 N N . ALA A 1 485 ? -9.422 -1.145 -10.940 1.00 73.56 485 ALA A N 1
ATOM 3709 C CA . ALA A 1 485 ? -10.104 -0.026 -11.583 1.00 73.56 485 ALA A CA 1
ATOM 3710 C C . ALA A 1 485 ? -9.720 1.342 -10.992 1.00 73.56 485 ALA A C 1
ATOM 3712 O O . ALA A 1 485 ? -9.916 2.356 -11.652 1.00 73.56 485 ALA A O 1
ATOM 3713 N N . ILE A 1 486 ? -9.171 1.396 -9.770 1.00 78.81 486 ILE A N 1
ATOM 3714 C CA . ILE A 1 486 ? -8.812 2.661 -9.121 1.00 78.81 486 ILE A CA 1
ATOM 3715 C C . ILE A 1 486 ? -7.626 3.316 -9.847 1.00 78.81 486 ILE A C 1
ATOM 3717 O O . ILE A 1 486 ? -6.541 2.722 -9.865 1.00 78.81 486 ILE A O 1
ATOM 3721 N N . PRO A 1 487 ? -7.776 4.535 -10.402 1.00 72.44 487 PRO A N 1
ATOM 3722 C CA . PRO A 1 487 ? -6.715 5.189 -11.162 1.00 72.44 487 PRO A CA 1
ATOM 3723 C C . PRO A 1 487 ? -5.537 5.560 -10.255 1.00 72.44 487 PRO A C 1
ATOM 3725 O O . PRO A 1 487 ? -5.706 5.778 -9.052 1.00 72.44 487 PRO A O 1
ATOM 3728 N N . THR A 1 488 ? -4.323 5.633 -10.810 1.00 69.69 488 THR A N 1
ATOM 3729 C CA . THR A 1 488 ? -3.167 6.121 -10.035 1.00 69.69 488 THR A CA 1
ATOM 3730 C C . THR A 1 488 ? -3.053 7.641 -10.025 1.00 69.69 488 THR A C 1
ATOM 3732 O O . THR A 1 488 ? -2.379 8.168 -9.144 1.00 69.69 488 THR A O 1
ATOM 3735 N N . HIS A 1 489 ? -3.757 8.332 -10.924 1.00 72.12 489 HIS A N 1
ATOM 3736 C CA . HIS A 1 489 ? -3.810 9.788 -11.011 1.00 72.12 489 HIS A CA 1
ATOM 3737 C C . HIS A 1 489 ? -5.255 10.287 -10.917 1.00 72.12 489 HIS A C 1
ATOM 3739 O O . HIS A 1 489 ? -6.163 9.707 -11.511 1.00 72.12 489 HIS A O 1
ATOM 3745 N N . LEU A 1 490 ? -5.457 11.369 -10.173 1.00 75.19 490 LEU A N 1
ATOM 3746 C CA . LEU A 1 490 ? -6.709 12.113 -10.086 1.00 75.19 490 LEU A CA 1
ATOM 3747 C C . LEU A 1 490 ? -6.426 13.596 -10.283 1.00 75.19 490 LEU A C 1
ATOM 3749 O O . LEU A 1 490 ? -5.353 14.089 -9.936 1.00 75.19 490 LEU A O 1
ATOM 3753 N N . THR A 1 491 ? -7.420 14.320 -10.770 1.00 79.88 491 THR A N 1
ATOM 3754 C CA . THR A 1 491 ? -7.348 15.771 -10.897 1.00 79.88 491 THR A CA 1
ATOM 3755 C C . THR A 1 491 ? -8.007 16.430 -9.684 1.00 79.88 491 THR A C 1
ATOM 3757 O O . THR A 1 491 ? -9.029 15.969 -9.174 1.00 79.88 491 THR A O 1
ATOM 3760 N N . LEU A 1 492 ? -7.384 17.486 -9.160 1.00 83.94 492 LEU A N 1
ATOM 3761 C CA . LEU A 1 492 ? -7.829 18.191 -7.961 1.00 83.94 492 LEU A CA 1
ATOM 3762 C C . LEU A 1 492 ? -9.259 18.707 -8.137 1.00 83.94 492 LEU A C 1
ATOM 3764 O O . LEU A 1 492 ? -9.544 19.450 -9.073 1.00 83.94 492 LEU A O 1
ATOM 3768 N N . ASN A 1 493 ? -10.124 18.365 -7.185 1.00 86.88 493 ASN A N 1
ATOM 3769 C CA . ASN A 1 493 ? -11.555 18.669 -7.154 1.00 86.88 493 ASN A CA 1
ATOM 3770 C C . ASN A 1 493 ? -12.353 18.119 -8.344 1.00 86.88 493 ASN A C 1
ATOM 3772 O O . ASN A 1 493 ? -13.536 18.430 -8.479 1.00 86.88 493 ASN A O 1
ATOM 3776 N N . GLU A 1 494 ? -11.742 17.268 -9.166 1.00 86.75 494 GLU A N 1
ATOM 3777 C CA . GLU A 1 494 ? -12.424 16.555 -10.228 1.00 86.75 494 GLU A CA 1
ATOM 3778 C C . GLU A 1 494 ? -12.682 15.118 -9.775 1.00 86.75 494 GLU A C 1
ATOM 3780 O O . GLU A 1 494 ? -11.759 14.367 -9.439 1.00 86.75 494 GLU A O 1
ATOM 3785 N N . PRO A 1 495 ? -13.954 14.726 -9.693 1.00 86.81 495 PRO A N 1
ATOM 3786 C CA . PRO A 1 495 ? -14.305 13.388 -9.270 1.00 86.81 495 PRO A CA 1
ATOM 3787 C C . PRO A 1 495 ? -14.033 12.377 -10.391 1.00 86.81 495 PRO A C 1
ATOM 3789 O O . PRO A 1 495 ? -14.325 12.643 -11.557 1.00 86.81 495 PRO A O 1
ATOM 3792 N N . SER A 1 496 ? -13.541 11.190 -10.033 1.00 85.06 496 SER A N 1
ATOM 3793 C CA . SER A 1 496 ? -13.327 10.099 -10.986 1.00 85.06 496 SER A CA 1
ATOM 3794 C C . SER A 1 496 ? -14.626 9.669 -11.683 1.00 85.06 496 SER A C 1
ATOM 3796 O O . SER A 1 496 ? -15.741 9.970 -11.230 1.00 85.06 496 SER A O 1
ATOM 3798 N N . GLU A 1 497 ? -14.488 8.882 -12.752 1.00 82.06 497 GLU A N 1
ATOM 3799 C CA . GLU A 1 497 ? -15.581 8.028 -13.223 1.00 82.06 497 GLU A CA 1
ATOM 3800 C C . GLU A 1 497 ? -15.992 7.030 -12.128 1.00 82.06 497 GLU A C 1
ATOM 3802 O O . GLU A 1 497 ? -15.277 6.837 -11.139 1.00 82.06 497 GLU A O 1
ATOM 3807 N N . TRP A 1 498 ? -17.153 6.395 -12.291 1.00 84.25 498 TRP A N 1
ATOM 3808 C CA . TRP A 1 498 ? -17.588 5.331 -11.390 1.00 84.25 498 TRP A CA 1
ATOM 3809 C C . TRP A 1 498 ? -16.694 4.101 -11.558 1.00 84.25 498 TRP A C 1
ATOM 3811 O O . TRP A 1 498 ? -16.714 3.423 -12.584 1.00 84.25 498 TRP A O 1
ATOM 3821 N N . LEU A 1 499 ? -15.908 3.814 -10.526 1.00 85.44 499 LEU A N 1
ATOM 3822 C CA . LEU A 1 499 ? -14.915 2.751 -10.492 1.00 85.44 499 LEU A CA 1
ATOM 3823 C C . LEU A 1 499 ? -15.580 1.472 -9.995 1.00 85.44 499 LEU A C 1
ATOM 3825 O O . LEU A 1 499 ? -16.113 1.428 -8.885 1.00 85.44 499 LEU A O 1
ATOM 3829 N N . LYS A 1 500 ? -15.545 0.421 -10.811 1.00 86.12 500 LYS A N 1
ATOM 3830 C CA . LYS A 1 500 ? -16.089 -0.884 -10.437 1.00 86.12 500 LYS A CA 1
ATOM 3831 C C . LYS A 1 500 ? -15.115 -1.620 -9.518 1.00 86.12 500 LYS A C 1
ATOM 3833 O O . LYS A 1 500 ? -13.973 -1.859 -9.894 1.00 86.12 500 LYS A O 1
ATOM 3838 N N . ILE A 1 501 ? -15.602 -2.030 -8.356 1.00 90.69 501 ILE A N 1
ATOM 3839 C CA . ILE A 1 501 ? -14.919 -2.914 -7.411 1.00 90.69 501 ILE A CA 1
ATOM 3840 C C . ILE A 1 501 ? -15.679 -4.230 -7.399 1.00 90.69 501 ILE A C 1
ATOM 3842 O O . ILE A 1 501 ? -16.905 -4.225 -7.279 1.00 90.69 501 ILE A O 1
ATOM 3846 N N . SER A 1 502 ? -14.987 -5.357 -7.547 1.00 87.69 502 SER A N 1
ATOM 3847 C CA . SER A 1 502 ? -15.651 -6.661 -7.633 1.00 87.69 502 SER A CA 1
ATOM 3848 C C . SER A 1 502 ? -15.010 -7.733 -6.776 1.00 87.69 502 SER A C 1
ATOM 3850 O O . SER A 1 502 ? -13.796 -7.777 -6.597 1.00 87.69 502 SER A O 1
ATOM 3852 N N . ILE A 1 503 ? -15.857 -8.636 -6.306 1.00 89.31 503 ILE A N 1
ATOM 3853 C CA . ILE A 1 503 ? -15.503 -9.905 -5.685 1.00 89.31 503 ILE A CA 1
ATOM 3854 C C . ILE A 1 503 ? -15.987 -11.057 -6.589 1.00 89.31 503 ILE A C 1
ATOM 3856 O O . ILE A 1 503 ? -16.839 -10.841 -7.453 1.00 89.31 503 ILE A O 1
ATOM 3860 N N . PRO A 1 504 ? -15.468 -12.289 -6.449 1.00 86.94 504 PRO A N 1
ATOM 3861 C CA . PRO A 1 504 ? -15.833 -13.407 -7.325 1.00 86.94 504 PRO A CA 1
ATOM 3862 C C . PRO A 1 504 ? -17.310 -13.810 -7.271 1.00 86.94 504 PRO A C 1
ATOM 3864 O O . PRO A 1 504 ? -17.884 -14.139 -8.307 1.00 86.94 504 PRO A O 1
ATOM 3867 N N . ALA A 1 505 ? -17.940 -13.754 -6.097 1.00 88.38 505 ALA A N 1
ATOM 3868 C CA . ALA A 1 505 ? -19.352 -14.082 -5.898 1.00 88.38 505 ALA A CA 1
ATOM 3869 C C . ALA A 1 505 ? -19.986 -13.120 -4.877 1.00 88.38 505 ALA A C 1
ATOM 3871 O O . ALA A 1 505 ? -19.253 -12.634 -4.018 1.00 88.38 505 ALA A O 1
ATOM 3872 N N . PRO A 1 506 ? -21.301 -12.828 -4.954 1.00 91.44 506 PRO A N 1
ATOM 3873 C CA . PRO A 1 506 ? -21.980 -11.984 -3.970 1.00 91.44 506 PRO A CA 1
ATOM 3874 C C . PRO A 1 506 ? -21.852 -12.564 -2.557 1.00 91.44 506 PRO A C 1
ATOM 3876 O O . PRO A 1 506 ? -21.954 -13.778 -2.373 1.00 91.44 506 PRO A O 1
ATOM 3879 N N . ASP A 1 507 ? -21.654 -11.698 -1.567 1.00 91.62 507 ASP A N 1
ATOM 3880 C CA . ASP A 1 507 ? -21.492 -12.078 -0.165 1.00 91.62 507 ASP A CA 1
ATOM 3881 C C . ASP A 1 507 ? -22.174 -11.032 0.744 1.00 91.62 507 ASP A C 1
ATOM 3883 O O . ASP A 1 507 ? -21.719 -9.887 0.825 1.00 91.62 507 ASP A O 1
ATOM 3887 N N . PRO A 1 508 ? -23.280 -11.390 1.429 1.00 90.44 508 PRO A N 1
ATOM 3888 C CA . PRO A 1 508 ? -24.025 -10.475 2.298 1.00 90.44 508 PRO A CA 1
ATOM 3889 C C . PRO A 1 508 ? -23.318 -10.132 3.598 1.00 90.44 508 PRO A C 1
ATOM 3891 O O . PRO A 1 508 ? -23.700 -9.174 4.264 1.00 90.44 508 PRO A O 1
ATOM 3894 N N . ASN A 1 509 ? -22.283 -10.886 3.946 1.00 90.50 509 ASN A N 1
ATOM 3895 C CA . ASN A 1 509 ? -21.584 -10.762 5.208 1.00 90.50 509 ASN A CA 1
ATOM 3896 C C . ASN A 1 509 ? -20.233 -10.057 5.074 1.00 90.50 509 ASN A C 1
ATOM 3898 O O . ASN A 1 509 ? -19.485 -10.023 6.052 1.00 90.50 509 ASN A O 1
ATOM 3902 N N . VAL A 1 510 ? -19.920 -9.504 3.895 1.00 91.50 510 VAL A N 1
ATOM 3903 C CA . VAL A 1 510 ? -18.699 -8.732 3.663 1.00 91.50 510 VAL A CA 1
ATOM 3904 C C . VAL A 1 510 ? -19.018 -7.295 3.272 1.00 91.50 510 VAL A C 1
ATOM 3906 O O . VAL A 1 510 ? -19.852 -7.007 2.406 1.00 91.50 510 VAL A O 1
ATOM 3909 N N . THR A 1 511 ? -18.298 -6.376 3.898 1.00 93.25 511 THR A N 1
ATOM 3910 C CA . THR A 1 511 ? -18.261 -4.969 3.518 1.00 93.25 511 THR A CA 1
ATOM 3911 C C . THR A 1 511 ? -16.823 -4.542 3.267 1.00 93.25 511 THR A C 1
ATOM 3913 O O . THR A 1 511 ? -15.884 -5.064 3.865 1.00 93.25 511 THR A O 1
ATOM 3916 N N . LEU A 1 512 ? -16.634 -3.593 2.358 1.00 94.25 512 LEU A N 1
ATOM 3917 C CA . LEU A 1 512 ? -15.344 -2.982 2.072 1.00 94.25 512 LEU A CA 1
ATOM 3918 C C . LEU A 1 512 ? -15.426 -1.500 2.415 1.00 94.25 512 LEU A C 1
ATOM 3920 O O . LEU A 1 512 ? -16.103 -0.737 1.724 1.00 94.25 512 LEU A O 1
ATOM 3924 N N . ARG A 1 513 ? -14.738 -1.096 3.482 1.00 94.12 513 ARG A N 1
ATOM 3925 C CA . ARG A 1 513 ? -14.586 0.307 3.870 1.00 94.12 513 ARG A CA 1
ATOM 3926 C C . ARG A 1 513 ? -13.342 0.890 3.223 1.00 94.12 513 ARG A C 1
ATOM 3928 O O . ARG A 1 513 ? -12.273 0.276 3.254 1.00 94.12 513 ARG A O 1
ATOM 3935 N N . PHE A 1 514 ? -13.480 2.087 2.673 1.00 93.31 514 PHE A N 1
ATOM 3936 C CA . PHE A 1 514 ? -12.374 2.844 2.113 1.00 93.31 514 PHE A CA 1
ATOM 3937 C C . PHE A 1 514 ? -11.878 3.836 3.154 1.00 93.31 514 PHE A C 1
ATOM 3939 O O . PHE A 1 514 ? -12.655 4.612 3.706 1.00 93.31 514 PHE A O 1
ATOM 3946 N N . ILE A 1 515 ? -10.579 3.805 3.420 1.00 91.06 515 ILE A N 1
ATOM 3947 C CA . ILE A 1 515 ? -9.943 4.635 4.435 1.00 91.06 515 ILE A CA 1
ATOM 3948 C C . ILE A 1 515 ? -8.890 5.496 3.755 1.00 91.06 515 ILE A C 1
ATOM 3950 O O . ILE A 1 515 ? -7.962 4.995 3.122 1.00 91.06 515 ILE A O 1
ATOM 3954 N N . SER A 1 516 ? -8.993 6.803 3.925 1.00 87.88 516 SER A N 1
ATOM 3955 C CA . SER A 1 516 ? -7.999 7.759 3.454 1.00 87.88 516 SER A CA 1
ATOM 3956 C C . SER A 1 516 ? -7.815 8.862 4.482 1.00 87.88 516 SER A C 1
ATOM 3958 O O . SER A 1 516 ? -8.663 9.073 5.349 1.00 87.88 516 SER A O 1
ATOM 3960 N N . ALA A 1 517 ? -6.710 9.595 4.365 1.00 75.88 517 ALA A N 1
ATOM 3961 C CA . ALA A 1 517 ? -6.607 10.887 5.026 1.00 75.88 517 ALA A CA 1
ATOM 3962 C C . ALA A 1 517 ? -7.655 11.854 4.437 1.00 75.88 517 ALA A C 1
ATOM 3964 O O . ALA A 1 517 ? -8.279 11.559 3.410 1.00 75.88 517 ALA A O 1
ATOM 3965 N N . SER A 1 518 ? -7.829 13.026 5.049 1.00 75.19 518 SER A N 1
ATOM 3966 C CA . SER A 1 518 ? -8.796 14.064 4.634 1.00 75.19 518 SER A CA 1
ATOM 3967 C C . SER A 1 518 ? -8.603 14.625 3.206 1.00 75.19 518 SER A C 1
ATOM 3969 O O . SER A 1 518 ? -9.332 15.521 2.778 1.00 75.19 518 SER A O 1
ATOM 3971 N N . SER A 1 519 ? -7.651 14.082 2.447 1.00 77.06 519 SER A N 1
ATOM 3972 C CA . SER A 1 519 ? -7.282 14.455 1.086 1.00 77.06 519 SER A CA 1
ATOM 3973 C C . SER A 1 519 ? -8.035 13.726 -0.034 1.00 77.06 519 SER A C 1
ATOM 3975 O O . SER A 1 519 ? -7.984 14.174 -1.182 1.00 77.06 519 SER A O 1
ATOM 3977 N N . LEU A 1 520 ? -8.719 12.613 0.255 1.00 88.44 520 LEU A N 1
ATOM 3978 C CA . LEU A 1 520 ? -9.544 11.887 -0.719 1.00 88.44 520 LEU A CA 1
ATOM 3979 C C . LEU A 1 520 ? -10.985 11.785 -0.212 1.00 88.44 520 LEU A C 1
ATOM 3981 O O . LEU A 1 520 ? -11.240 11.274 0.875 1.00 88.44 520 LEU A O 1
ATOM 3985 N N . LYS A 1 521 ? -11.939 12.245 -1.023 1.00 90.88 521 LYS A N 1
ATOM 3986 C CA . LYS A 1 521 ? -13.375 12.061 -0.787 1.00 90.88 521 LYS A CA 1
ATOM 3987 C C . LYS A 1 521 ? -13.866 10.848 -1.572 1.00 90.88 521 LYS A C 1
ATOM 3989 O O . LYS A 1 521 ? -13.614 10.758 -2.773 1.00 90.88 521 LYS A O 1
ATOM 3994 N N . ILE A 1 522 ? -14.579 9.946 -0.903 1.00 92.88 522 ILE A N 1
ATOM 3995 C CA . ILE A 1 522 ? -14.966 8.639 -1.444 1.00 92.88 522 ILE A CA 1
ATOM 3996 C C . ILE A 1 522 ? -16.477 8.458 -1.320 1.00 92.88 522 ILE A C 1
ATOM 3998 O O . ILE A 1 522 ? -17.042 8.664 -0.246 1.00 92.88 522 ILE A O 1
ATOM 4002 N N . GLU A 1 523 ? -17.129 8.091 -2.421 1.00 92.62 523 GLU A N 1
ATOM 4003 C CA . GLU A 1 523 ? -18.582 7.978 -2.509 1.00 92.62 523 GLU A CA 1
ATOM 4004 C C . GLU A 1 523 ? -18.999 6.682 -3.233 1.00 92.62 523 GLU A C 1
ATOM 4006 O O . GLU A 1 523 ? -18.686 6.531 -4.415 1.00 92.62 523 GLU A O 1
ATOM 4011 N N . PRO A 1 524 ? -19.707 5.751 -2.564 1.00 94.00 524 PRO A N 1
ATOM 4012 C CA . PRO A 1 524 ? -19.931 5.687 -1.116 1.00 94.00 524 PRO A CA 1
ATOM 4013 C C . PRO A 1 524 ? -18.644 5.293 -0.348 1.00 94.00 524 PRO A C 1
ATOM 4015 O O . PRO A 1 524 ? -17.773 4.630 -0.912 1.00 94.00 524 PRO A O 1
ATOM 4018 N N . PRO A 1 525 ? -18.513 5.639 0.949 1.00 91.38 525 PRO A N 1
ATOM 4019 C CA . PRO A 1 525 ? -17.336 5.294 1.761 1.00 91.38 525 PRO A CA 1
ATOM 4020 C C . PRO A 1 525 ? -17.254 3.802 2.127 1.00 91.38 525 PRO A C 1
ATOM 4022 O O . PRO A 1 525 ? -16.200 3.318 2.546 1.00 91.38 525 PRO A O 1
ATOM 4025 N N . VAL A 1 526 ? -18.363 3.069 1.985 1.00 93.88 526 VAL A N 1
ATOM 4026 C CA . VAL A 1 526 ? -18.469 1.634 2.262 1.00 93.88 526 VAL A CA 1
ATOM 4027 C C . VAL A 1 526 ? -19.238 0.961 1.134 1.00 93.88 526 VAL A C 1
ATOM 4029 O O . VAL A 1 526 ? -20.300 1.438 0.737 1.00 93.88 526 VAL A O 1
ATOM 4032 N N . LEU A 1 527 ? -18.720 -0.162 0.643 1.00 94.19 527 LEU A N 1
ATOM 4033 C CA . LEU A 1 527 ? -19.416 -1.038 -0.295 1.00 94.19 527 LEU A CA 1
ATOM 4034 C C . LEU A 1 527 ? -19.868 -2.314 0.413 1.00 94.19 527 LEU A C 1
ATOM 4036 O O . LEU A 1 527 ? -19.077 -2.956 1.099 1.00 94.19 527 LEU A O 1
ATOM 4040 N N . ALA A 1 528 ? -21.128 -2.690 0.212 1.00 93.00 528 ALA A N 1
ATOM 4041 C CA . ALA A 1 528 ? -21.675 -3.980 0.617 1.00 93.00 528 ALA A CA 1
ATOM 4042 C C . ALA A 1 528 ? -21.940 -4.830 -0.631 1.00 93.00 528 ALA A C 1
ATOM 4044 O O . ALA A 1 528 ? -22.420 -4.312 -1.640 1.00 93.00 528 ALA A O 1
ATOM 4045 N N . PHE A 1 529 ? -21.659 -6.130 -0.555 1.00 92.50 529 PHE A N 1
ATOM 4046 C CA . PHE A 1 529 ? -21.773 -7.051 -1.694 1.00 92.50 529 PHE A CA 1
ATOM 4047 C C . PHE A 1 529 ? -22.927 -8.051 -1.540 1.00 92.50 529 PHE A C 1
ATOM 4049 O O . PHE A 1 529 ? -22.892 -9.155 -2.081 1.00 92.50 529 PHE A O 1
ATOM 4056 N N . ALA A 1 530 ? -23.973 -7.662 -0.804 1.00 88.69 530 ALA A N 1
ATOM 4057 C CA . ALA A 1 530 ? -25.058 -8.564 -0.425 1.00 88.69 530 ALA A CA 1
ATOM 4058 C C . ALA A 1 530 ? -25.902 -9.074 -1.591 1.00 88.69 530 ALA A C 1
ATOM 4060 O O . ALA A 1 530 ? -26.284 -10.240 -1.611 1.00 88.69 530 ALA A O 1
ATOM 4061 N N . THR A 1 531 ? -26.185 -8.211 -2.563 1.00 87.19 531 THR A N 1
ATOM 4062 C CA . THR A 1 531 ? -27.029 -8.539 -3.720 1.00 87.19 531 THR A CA 1
ATOM 4063 C C . THR A 1 531 ? -26.231 -8.694 -5.011 1.00 87.19 531 THR A C 1
ATOM 4065 O O . THR A 1 531 ? -26.692 -9.338 -5.948 1.00 87.19 531 THR A O 1
ATOM 4068 N N . SER A 1 532 ? -25.031 -8.114 -5.071 1.00 89.31 532 SER A N 1
ATOM 4069 C CA . SER A 1 532 ? -24.183 -8.057 -6.259 1.00 89.31 532 SER A CA 1
ATOM 4070 C C . SER A 1 532 ? -22.739 -8.360 -5.885 1.00 89.31 532 SER A C 1
ATOM 4072 O O . SER A 1 532 ? -22.242 -7.910 -4.857 1.00 89.31 532 SER A O 1
ATOM 4074 N N . ASN A 1 533 ? -22.032 -9.059 -6.771 1.00 88.00 533 ASN A N 1
ATOM 4075 C CA . ASN A 1 533 ? -20.594 -9.298 -6.653 1.00 88.00 533 ASN A CA 1
ATOM 4076 C C . ASN A 1 533 ? -19.752 -8.073 -7.050 1.00 88.00 533 ASN A C 1
ATOM 4078 O O . ASN A 1 533 ? -18.527 -8.148 -7.108 1.00 88.00 533 ASN A O 1
ATOM 4082 N N . SER A 1 534 ? -20.393 -6.950 -7.374 1.00 90.44 534 SER A N 1
ATOM 4083 C CA . SER A 1 534 ? -19.719 -5.709 -7.727 1.00 90.44 534 SER A CA 1
ATOM 4084 C C . SER A 1 534 ? -20.433 -4.484 -7.175 1.00 90.44 534 SER A C 1
ATOM 4086 O O . SER A 1 534 ? -21.664 -4.422 -7.149 1.00 90.44 534 SER A O 1
ATOM 4088 N N . GLY A 1 535 ? -19.631 -3.514 -6.750 1.00 89.31 535 GLY A N 1
ATOM 4089 C CA . GLY A 1 535 ? -20.047 -2.201 -6.282 1.00 89.31 535 GLY A CA 1
ATOM 4090 C C . GLY A 1 535 ? -19.302 -1.111 -7.045 1.00 89.31 535 GLY A C 1
ATOM 4091 O O . GLY A 1 535 ? -18.242 -1.359 -7.621 1.00 89.31 535 GLY A O 1
ATOM 4092 N N . PHE A 1 536 ? -19.861 0.093 -7.065 1.00 91.25 536 PHE A N 1
ATOM 4093 C CA . PHE A 1 536 ? -19.262 1.236 -7.746 1.00 91.25 536 PHE A CA 1
ATOM 4094 C C . PHE A 1 536 ? -18.878 2.294 -6.726 1.00 91.25 536 PHE A C 1
ATOM 4096 O O . PHE A 1 536 ? -19.678 2.638 -5.860 1.00 91.25 536 PHE A O 1
ATOM 4103 N N . VAL A 1 537 ? -17.657 2.803 -6.844 1.00 93.12 537 VAL A N 1
ATOM 4104 C CA . VAL A 1 537 ? -17.125 3.860 -5.987 1.00 93.12 537 VAL A CA 1
ATOM 4105 C C . VAL A 1 537 ? -16.590 4.997 -6.838 1.00 93.12 537 VAL A C 1
ATOM 4107 O O . VAL A 1 537 ? -16.082 4.792 -7.937 1.00 93.12 537 VAL A O 1
ATOM 4110 N N . ARG A 1 538 ? -16.688 6.210 -6.322 1.00 90.62 538 ARG A N 1
ATOM 4111 C CA . ARG A 1 538 ? -16.172 7.421 -6.938 1.00 90.62 538 ARG A CA 1
ATOM 4112 C C . ARG A 1 538 ? -15.196 8.084 -5.984 1.00 90.62 538 ARG A C 1
ATOM 4114 O O . ARG A 1 538 ? -15.479 8.192 -4.793 1.00 90.62 538 ARG A O 1
ATOM 4121 N N . ILE A 1 539 ? -14.048 8.515 -6.496 1.00 92.44 539 ILE A N 1
ATOM 4122 C CA . ILE A 1 539 ? -12.977 9.100 -5.684 1.00 92.44 539 ILE A CA 1
ATOM 4123 C C . ILE A 1 539 ? -12.676 10.502 -6.207 1.00 92.44 539 ILE A C 1
ATOM 4125 O O . ILE A 1 539 ? -12.501 10.702 -7.404 1.00 92.44 539 ILE A O 1
ATOM 4129 N N . THR A 1 540 ? -12.618 11.478 -5.306 1.00 90.75 540 THR A N 1
ATOM 4130 C CA . THR A 1 540 ? -12.294 12.878 -5.613 1.00 90.75 540 THR A CA 1
ATOM 4131 C C . THR A 1 540 ? -11.095 13.307 -4.784 1.00 90.75 540 THR A C 1
ATOM 4133 O O . THR A 1 540 ? -11.132 13.204 -3.558 1.00 90.75 540 THR A O 1
ATOM 4136 N N . GLY A 1 541 ? -10.044 13.807 -5.427 1.00 88.88 541 GLY A N 1
ATOM 4137 C CA . GLY A 1 541 ? -8.902 14.378 -4.715 1.00 88.88 541 GLY A CA 1
ATOM 4138 C C . GLY A 1 541 ? -9.183 15.805 -4.259 1.00 88.88 541 GLY A C 1
ATOM 4139 O O . GLY A 1 541 ? -9.493 16.648 -5.091 1.00 88.88 541 GLY A O 1
ATOM 4140 N N . THR A 1 542 ? -9.064 16.099 -2.965 1.00 87.56 542 THR A N 1
ATOM 4141 C CA . THR A 1 542 ? -9.292 17.445 -2.397 1.00 87.56 542 THR A CA 1
ATOM 4142 C C . THR A 1 542 ? -7.997 18.204 -2.117 1.00 87.56 542 THR A C 1
ATOM 4144 O O . THR A 1 542 ? -8.018 19.420 -1.934 1.00 87.56 542 THR A O 1
ATOM 4147 N N . GLN A 1 543 ? -6.858 17.510 -2.103 1.00 83.62 543 GLN A N 1
ATOM 4148 C CA . GLN A 1 543 ? -5.535 18.092 -1.883 1.00 83.62 543 GLN A CA 1
ATOM 4149 C C . GLN A 1 543 ? -4.551 17.547 -2.911 1.00 83.62 543 GLN A C 1
ATOM 4151 O O . GLN A 1 543 ? -4.580 16.361 -3.217 1.00 83.62 543 GLN A O 1
ATOM 4156 N N . VAL A 1 544 ? -3.666 18.395 -3.435 1.00 78.81 544 VAL A N 1
ATOM 4157 C CA . VAL A 1 544 ? -2.623 17.979 -4.386 1.00 78.81 544 VAL A CA 1
ATOM 4158 C C . VAL A 1 544 ? -1.558 17.164 -3.652 1.00 78.81 544 VAL A C 1
ATOM 4160 O O . VAL A 1 544 ? -1.251 17.451 -2.499 1.00 78.81 544 VAL A O 1
ATOM 4163 N N . GLY A 1 545 ? -0.983 16.163 -4.313 1.00 72.56 545 GLY A N 1
ATOM 4164 C CA . GLY A 1 545 ? 0.132 15.382 -3.789 1.00 72.56 545 GLY A CA 1
ATOM 4165 C C . GLY A 1 545 ? -0.134 13.883 -3.810 1.00 72.56 545 GLY A C 1
ATOM 4166 O O . GLY A 1 545 ? -1.045 13.391 -4.476 1.00 72.56 545 GLY A O 1
ATOM 4167 N N . ARG A 1 546 ? 0.712 13.138 -3.098 1.00 75.25 546 ARG A N 1
ATOM 4168 C CA . ARG A 1 546 ? 0.653 11.677 -3.048 1.00 75.25 546 ARG A CA 1
ATOM 4169 C C . ARG A 1 546 ? -0.192 11.222 -1.867 1.00 75.25 546 ARG A C 1
ATOM 4171 O O . ARG A 1 546 ? 0.238 11.321 -0.722 1.00 75.25 546 ARG A O 1
ATOM 4178 N N . HIS A 1 547 ? -1.330 10.613 -2.162 1.00 81.19 547 HIS A N 1
ATOM 4179 C CA . HIS A 1 547 ? -2.285 10.147 -1.164 1.00 81.19 547 HIS A CA 1
ATOM 4180 C C . HIS A 1 547 ? -2.354 8.630 -1.136 1.00 81.19 547 HIS A C 1
ATOM 4182 O O . HIS A 1 547 ? -2.230 7.958 -2.162 1.00 81.19 547 HIS A O 1
ATOM 4188 N N . ARG A 1 548 ? -2.525 8.071 0.061 1.00 84.81 548 ARG A N 1
ATOM 4189 C CA . ARG A 1 548 ? -2.684 6.630 0.253 1.00 84.81 548 ARG A CA 1
ATOM 4190 C C . ARG A 1 548 ? -4.139 6.311 0.547 1.00 84.81 548 ARG A C 1
ATOM 4192 O O . ARG A 1 548 ? -4.759 6.945 1.396 1.00 84.81 548 ARG A O 1
ATOM 4199 N N . LEU A 1 549 ? -4.634 5.306 -0.156 1.00 88.50 549 LEU A N 1
ATOM 4200 C CA . LEU A 1 549 ? -5.947 4.726 0.023 1.00 88.50 549 LEU A CA 1
ATOM 4201 C C . LEU A 1 549 ? -5.783 3.338 0.636 1.00 88.50 549 LEU A C 1
ATOM 4203 O O . LEU A 1 549 ? -5.109 2.474 0.074 1.00 88.50 549 LEU A O 1
ATOM 4207 N N . TYR A 1 550 ? -6.395 3.146 1.791 1.00 91.19 550 TYR A N 1
ATOM 4208 C CA . TYR A 1 550 ? -6.421 1.905 2.543 1.00 91.19 550 TYR A CA 1
ATOM 4209 C C . TYR A 1 550 ? -7.805 1.275 2.441 1.00 91.19 550 TYR A C 1
ATOM 4211 O O . TYR A 1 550 ? -8.803 1.945 2.169 1.00 91.19 550 TYR A O 1
ATOM 4219 N N . PHE A 1 551 ? -7.857 -0.025 2.685 1.00 92.19 551 PHE A N 1
ATOM 4220 C CA . PHE A 1 551 ? -9.075 -0.809 2.589 1.00 92.19 551 PHE A CA 1
ATOM 4221 C C . PHE A 1 551 ? -9.218 -1.626 3.858 1.00 92.19 551 PHE A C 1
ATOM 4223 O O . PHE A 1 551 ? -8.265 -2.277 4.285 1.00 92.19 551 PHE A O 1
ATOM 4230 N N . LEU A 1 552 ? -10.407 -1.599 4.443 1.00 91.94 552 LEU A N 1
ATOM 4231 C CA . LEU A 1 552 ? -10.732 -2.393 5.613 1.00 91.94 552 LEU A CA 1
ATOM 4232 C C . LEU A 1 552 ? -11.951 -3.253 5.303 1.00 91.94 552 LEU A C 1
ATOM 4234 O O . LEU A 1 552 ? -13.056 -2.745 5.111 1.00 91.94 552 LEU A O 1
ATOM 4238 N N . LEU A 1 553 ? -11.724 -4.561 5.244 1.00 90.94 553 LEU A N 1
ATOM 4239 C CA . LEU A 1 553 ? -12.782 -5.549 5.101 1.00 90.94 553 LEU A CA 1
ATOM 4240 C C . LEU A 1 553 ? -13.484 -5.736 6.445 1.00 90.94 553 LEU A C 1
ATOM 4242 O O . LEU A 1 553 ? -12.825 -5.963 7.458 1.00 90.94 553 LEU A O 1
ATOM 4246 N N . GLY A 1 554 ? -14.808 -5.633 6.435 1.00 88.88 554 GLY A N 1
ATOM 4247 C CA . GLY A 1 554 ? -15.667 -5.819 7.596 1.00 88.88 554 GLY A CA 1
ATOM 4248 C C . GLY A 1 554 ? -16.688 -6.932 7.385 1.00 88.88 554 GLY A C 1
ATOM 4249 O O . GLY A 1 554 ? -16.924 -7.383 6.262 1.00 88.88 554 GLY A O 1
ATOM 4250 N N . GLY A 1 555 ? -17.291 -7.371 8.487 1.00 87.12 555 GLY A N 1
ATOM 4251 C CA . GLY A 1 555 ? -18.331 -8.401 8.510 1.00 87.12 555 GLY A CA 1
ATOM 4252 C C . GLY A 1 555 ? -17.832 -9.824 8.808 1.00 87.12 555 GLY A C 1
ATOM 4253 O O . GLY A 1 555 ? -16.637 -10.081 8.983 1.00 87.12 555 GLY A O 1
ATOM 4254 N N . SER A 1 556 ? -18.763 -10.771 8.952 1.00 84.56 556 SER A N 1
ATOM 4255 C CA . SER A 1 556 ? -18.465 -12.099 9.513 1.00 84.56 556 SER A CA 1
ATOM 4256 C C . SER A 1 556 ? -17.608 -12.969 8.585 1.00 84.56 556 SER A C 1
ATOM 4258 O O . SER A 1 556 ? -16.804 -13.770 9.075 1.00 84.56 556 SER A O 1
ATOM 4260 N N . THR A 1 557 ? -17.698 -12.758 7.266 1.00 86.50 557 THR A N 1
ATOM 4261 C CA . THR A 1 557 ? -16.919 -13.472 6.240 1.00 86.50 557 THR A CA 1
ATOM 4262 C C . THR A 1 557 ? -15.642 -12.747 5.814 1.00 86.50 557 THR A C 1
ATOM 4264 O O . THR A 1 557 ? -14.875 -13.311 5.035 1.00 86.50 557 THR A O 1
ATOM 4267 N N . ALA A 1 558 ? -15.332 -11.564 6.363 1.00 85.75 558 ALA A N 1
ATOM 4268 C CA . ALA A 1 558 ? -14.140 -10.781 6.005 1.00 85.75 558 ALA A CA 1
ATOM 4269 C C . ALA A 1 558 ? -12.827 -11.586 6.080 1.00 85.75 558 ALA A C 1
ATOM 4271 O O . ALA A 1 558 ? -11.945 -11.434 5.240 1.00 85.75 558 ALA A O 1
ATOM 4272 N N . ALA A 1 559 ? -12.719 -12.519 7.032 1.00 81.75 559 ALA A N 1
ATOM 4273 C CA . ALA A 1 559 ? -11.547 -13.384 7.202 1.00 81.75 559 ALA A CA 1
ATOM 4274 C C . ALA A 1 559 ? -11.323 -14.406 6.059 1.00 81.75 559 ALA A C 1
ATOM 4276 O O . ALA A 1 559 ? -10.301 -15.101 6.045 1.00 81.75 559 ALA A O 1
ATOM 4277 N N . HIS A 1 560 ? -12.265 -14.549 5.121 1.00 84.94 560 HIS A N 1
ATOM 4278 C CA . HIS A 1 560 ? -12.116 -15.371 3.913 1.00 84.94 560 HIS A CA 1
A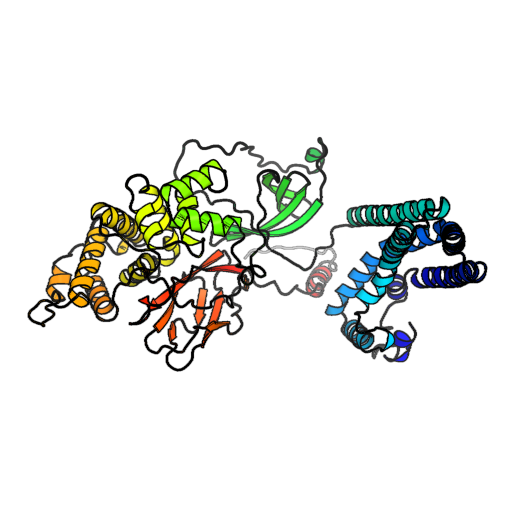TOM 4279 C C . HIS A 1 560 ? -11.426 -14.632 2.761 1.00 84.94 560 HIS A C 1
ATOM 4281 O O . HIS A 1 560 ? -10.970 -15.265 1.804 1.00 84.94 560 HIS A O 1
ATOM 4287 N N . TYR A 1 561 ? -11.338 -13.309 2.857 1.00 86.88 561 TYR A N 1
ATOM 4288 C CA . TYR A 1 561 ? -10.765 -12.460 1.829 1.00 86.88 561 TYR A CA 1
ATOM 4289 C C . TYR A 1 561 ? -9.292 -12.181 2.102 1.00 86.88 561 TYR A C 1
ATOM 4291 O O . TYR A 1 561 ? -8.802 -12.255 3.233 1.00 86.88 561 TYR A O 1
ATOM 4299 N N . ASP A 1 562 ? -8.573 -11.882 1.029 1.00 83.69 562 ASP A N 1
ATOM 4300 C CA . ASP A 1 562 ? -7.198 -11.428 1.124 1.00 83.69 562 ASP A CA 1
ATOM 4301 C C . ASP A 1 562 ? -7.099 -10.002 1.657 1.00 83.69 562 ASP A C 1
ATOM 4303 O O . ASP A 1 562 ? -7.956 -9.155 1.407 1.00 83.69 562 ASP A O 1
ATOM 4307 N N . TYR A 1 563 ? -5.994 -9.726 2.354 1.00 85.12 563 TYR A N 1
ATOM 4308 C CA . TYR A 1 563 ? -5.642 -8.355 2.695 1.00 85.12 563 TYR A CA 1
ATOM 4309 C C . TYR A 1 563 ? -5.433 -7.554 1.408 1.00 85.12 563 TYR A C 1
ATOM 4311 O O . TYR A 1 563 ? -4.525 -7.841 0.619 1.00 85.12 563 TYR A O 1
ATOM 4319 N N . VAL A 1 564 ? -6.270 -6.538 1.217 1.00 86.19 564 VAL A N 1
ATOM 4320 C CA . VAL A 1 564 ? -6.193 -5.641 0.070 1.00 86.19 564 VAL A CA 1
ATOM 4321 C C . VAL A 1 564 ? -5.073 -4.638 0.322 1.00 86.19 564 VAL A C 1
ATOM 4323 O O . VAL A 1 564 ? -5.114 -3.855 1.269 1.00 86.19 564 VAL A O 1
ATOM 4326 N N . LEU A 1 565 ? -4.050 -4.676 -0.532 1.00 83.25 565 LEU A N 1
ATOM 4327 C CA . LEU A 1 565 ? -2.902 -3.785 -0.409 1.00 83.25 565 LEU A CA 1
ATOM 4328 C C . LEU A 1 565 ? -3.319 -2.309 -0.516 1.00 83.25 565 LEU A C 1
ATOM 4330 O O . LEU A 1 565 ? -4.114 -1.972 -1.399 1.00 83.25 565 LEU A O 1
ATOM 4334 N N . PRO A 1 566 ? -2.720 -1.411 0.288 1.00 85.50 566 PRO A N 1
ATOM 4335 C CA . PRO A 1 566 ? -2.941 0.017 0.140 1.00 85.50 566 PRO A CA 1
ATOM 4336 C C . PRO A 1 566 ? -2.540 0.490 -1.258 1.00 85.50 566 PRO A C 1
ATOM 4338 O O . PRO A 1 566 ? -1.490 0.114 -1.792 1.00 85.50 566 PRO A O 1
ATOM 4341 N N . LEU A 1 567 ? -3.359 1.357 -1.842 1.00 81.75 567 LEU A N 1
ATOM 4342 C CA . LEU A 1 567 ? -3.072 1.990 -3.120 1.00 81.75 567 LEU A CA 1
ATOM 4343 C C . LEU A 1 567 ? -2.523 3.394 -2.904 1.00 81.75 567 LEU A C 1
ATOM 4345 O O . LEU A 1 567 ? -2.847 4.085 -1.945 1.00 81.75 567 LEU A O 1
ATOM 4349 N N . THR A 1 568 ? -1.662 3.820 -3.817 1.00 80.44 568 THR A N 1
ATOM 4350 C CA . THR A 1 568 ? -1.200 5.204 -3.887 1.00 80.44 568 THR A CA 1
ATOM 4351 C C . THR A 1 568 ? -1.872 5.875 -5.074 1.00 80.44 568 THR A C 1
ATOM 4353 O O . THR A 1 568 ? -1.834 5.326 -6.177 1.00 80.44 568 THR A O 1
ATOM 4356 N N . VAL A 1 569 ? -2.473 7.034 -4.822 1.00 77.94 569 VAL A N 1
ATOM 4357 C CA . VAL A 1 569 ? -3.140 7.891 -5.800 1.00 77.94 569 VAL A CA 1
ATOM 4358 C C . VAL A 1 569 ? -2.472 9.260 -5.752 1.00 77.94 569 VAL A C 1
ATOM 4360 O O . VAL A 1 569 ? -2.288 9.831 -4.678 1.00 77.94 569 VAL A O 1
ATOM 4363 N N . ILE A 1 570 ? -2.067 9.776 -6.902 1.00 75.31 570 ILE A N 1
ATOM 4364 C CA . ILE A 1 570 ? -1.470 11.099 -7.049 1.00 75.31 570 ILE A CA 1
ATOM 4365 C C . ILE A 1 570 ? -2.585 12.050 -7.469 1.00 75.31 570 ILE A C 1
ATOM 4367 O O . ILE A 1 570 ? -3.236 11.830 -8.485 1.00 75.31 570 ILE A O 1
ATOM 4371 N N . VAL A 1 571 ? -2.825 13.089 -6.677 1.00 74.44 571 VAL A N 1
ATOM 4372 C CA . VAL A 1 571 ? -3.765 14.154 -7.026 1.00 74.44 571 VAL A CA 1
ATOM 4373 C C . VAL A 1 571 ? -2.971 15.313 -7.601 1.00 74.44 571 VAL A C 1
ATOM 4375 O O . VAL A 1 571 ? -2.074 15.846 -6.946 1.00 74.44 571 VAL A O 1
ATOM 4378 N N . GLU A 1 572 ? -3.303 15.703 -8.820 1.00 75.25 572 GLU A N 1
ATOM 4379 C CA . GLU A 1 572 ? -2.621 16.751 -9.571 1.00 75.25 572 GLU A CA 1
ATOM 4380 C C . GLU A 1 572 ? -3.477 18.018 -9.611 1.00 75.25 572 GLU A C 1
ATOM 4382 O O . GLU A 1 572 ? -4.705 17.922 -9.623 1.00 75.25 572 GLU A O 1
ATOM 4387 N N . PRO A 1 573 ? -2.883 19.224 -9.638 1.00 72.69 573 PRO A N 1
ATOM 4388 C CA . PRO A 1 573 ? -3.663 20.437 -9.834 1.00 72.69 573 PRO A CA 1
ATOM 4389 C C . PRO A 1 573 ? -4.395 20.348 -11.178 1.00 72.69 573 PRO A C 1
ATOM 4391 O O . PRO A 1 573 ? -3.793 19.949 -12.175 1.00 72.69 573 PRO A O 1
ATOM 4394 N N . GLY A 1 574 ? -5.667 20.756 -11.222 1.00 59.56 574 GLY A N 1
ATOM 4395 C CA . GLY A 1 574 ? -6.382 20.927 -12.489 1.00 59.56 574 GLY A CA 1
ATOM 4396 C C . GLY A 1 574 ? -5.540 21.744 -13.461 1.00 59.56 574 GLY A C 1
ATOM 4397 O O . GLY A 1 574 ? -4.998 22.792 -13.091 1.00 59.56 574 GLY A O 1
ATOM 4398 N N . THR A 1 575 ? -5.378 21.253 -14.692 1.00 49.97 575 THR A N 1
ATOM 4399 C CA . THR A 1 575 ? -4.710 22.024 -15.740 1.00 49.97 575 THR A CA 1
ATOM 4400 C C . THR A 1 575 ? -5.422 23.364 -15.832 1.00 49.97 575 THR A C 1
ATOM 4402 O O . THR A 1 575 ? -6.629 23.396 -16.079 1.00 49.97 575 THR A O 1
ATOM 4405 N N . TRP A 1 576 ? -4.705 24.468 -15.601 1.00 34.25 576 TRP A N 1
ATOM 4406 C CA . TRP A 1 576 ? -5.264 25.799 -15.820 1.00 34.25 576 TRP A CA 1
ATOM 4407 C C . TRP A 1 576 ? -5.939 25.808 -17.196 1.00 34.25 576 TRP A C 1
ATOM 4409 O O . TRP A 1 576 ? -5.298 25.367 -18.158 1.00 34.25 576 TRP A O 1
ATOM 4419 N N . PRO A 1 577 ? -7.176 26.323 -17.346 1.00 30.81 577 PRO A N 1
ATOM 4420 C CA . PRO A 1 577 ? -7.645 26.664 -18.674 1.00 30.81 577 PRO A CA 1
ATOM 4421 C C . PRO A 1 577 ? -6.587 27.607 -19.229 1.00 30.81 577 PRO A C 1
ATOM 4423 O O . PRO A 1 577 ? -6.294 28.641 -18.620 1.00 30.81 577 PRO A O 1
ATOM 4426 N N . ILE A 1 578 ? -5.945 27.208 -20.327 1.00 30.78 578 ILE A N 1
ATOM 4427 C CA . ILE A 1 578 ? -5.007 28.058 -21.046 1.00 30.78 578 ILE A CA 1
ATOM 4428 C C . ILE A 1 578 ? -5.769 29.355 -21.282 1.00 30.78 578 ILE A C 1
ATOM 4430 O O . ILE A 1 578 ? -6.696 29.396 -22.093 1.00 30.78 578 ILE A O 1
ATOM 4434 N N . ARG A 1 579 ? -5.436 30.410 -20.524 1.00 26.64 579 ARG A N 1
ATOM 4435 C CA . ARG A 1 579 ? -5.956 31.744 -20.794 1.00 26.64 579 ARG A CA 1
ATOM 4436 C C . ARG A 1 579 ? -5.556 32.019 -22.227 1.00 26.64 579 ARG A C 1
ATOM 4438 O O . ARG A 1 579 ? -4.372 32.139 -22.541 1.00 26.64 579 ARG A O 1
ATOM 4445 N N . SER A 1 580 ? -6.551 32.039 -23.102 1.00 27.53 580 SER A N 1
ATOM 4446 C CA . SER A 1 580 ? -6.360 32.333 -24.505 1.00 27.53 580 SER A CA 1
ATOM 4447 C C . SER A 1 580 ? -5.525 33.610 -24.621 1.00 27.53 580 SER A C 1
ATOM 4449 O O . SER A 1 580 ? -5.744 34.606 -23.917 1.00 27.53 580 SER A O 1
ATOM 4451 N N . ARG A 1 581 ? -4.524 33.565 -25.508 1.00 31.44 581 ARG A N 1
ATOM 4452 C CA . ARG A 1 581 ? -3.589 34.665 -25.817 1.00 31.44 581 ARG A CA 1
ATOM 4453 C C . ARG A 1 581 ? -4.285 36.001 -26.148 1.00 31.44 581 ARG A C 1
ATOM 4455 O O . ARG A 1 581 ? -3.619 37.033 -26.205 1.00 31.44 581 ARG A O 1
ATOM 4462 N N . SER A 1 582 ? -5.604 36.017 -26.337 1.00 31.59 582 SER A N 1
ATOM 4463 C CA . SER A 1 582 ? -6.416 37.223 -26.524 1.00 31.59 582 SER A CA 1
ATOM 4464 C C . SER A 1 582 ? -6.439 38.137 -25.292 1.00 31.59 582 SER A C 1
ATOM 4466 O O . SER A 1 582 ? -6.455 39.357 -25.449 1.00 31.59 582 SER A O 1
ATOM 4468 N N . SER A 1 583 ? -6.341 37.596 -24.074 1.00 28.75 583 SER A N 1
ATOM 4469 C CA . SER A 1 583 ? -6.390 38.407 -22.844 1.00 28.75 583 SER A CA 1
ATOM 4470 C C . SER A 1 583 ? -5.076 39.132 -22.505 1.00 28.75 583 SER A C 1
ATOM 4472 O O . SER A 1 583 ? -5.094 40.125 -21.777 1.00 28.75 583 SER A O 1
ATOM 4474 N N . PHE A 1 584 ? -3.943 38.721 -23.091 1.00 29.84 584 PHE A N 1
ATOM 4475 C CA . PHE A 1 584 ? -2.654 39.410 -22.911 1.00 29.84 584 PHE A CA 1
ATOM 4476 C C . PHE A 1 584 ? -2.463 40.565 -23.911 1.00 29.84 584 PHE A C 1
ATOM 4478 O O . PHE A 1 584 ? -1.901 41.606 -23.573 1.00 29.84 584 PHE A O 1
ATOM 4485 N N . ARG A 1 585 ? -3.017 40.445 -25.129 1.00 30.41 585 ARG A N 1
ATOM 4486 C CA . ARG A 1 585 ? -2.998 41.531 -26.129 1.00 30.41 585 ARG A CA 1
ATOM 4487 C C . ARG A 1 585 ? -3.935 42.696 -25.788 1.00 30.41 585 ARG A C 1
ATOM 4489 O O . ARG A 1 585 ? -3.638 43.822 -26.180 1.00 30.41 585 ARG A O 1
ATOM 4496 N N . ALA A 1 586 ? -5.013 42.462 -25.037 1.00 32.47 586 ALA A N 1
ATOM 4497 C CA . ALA A 1 586 ? -5.944 43.522 -24.636 1.00 32.47 586 ALA A CA 1
ATOM 4498 C C . ALA A 1 586 ? -5.359 44.479 -23.576 1.00 32.47 586 ALA A C 1
ATOM 4500 O O . ALA A 1 586 ? -5.672 45.667 -23.592 1.00 32.47 586 ALA A O 1
ATOM 4501 N N . ARG A 1 587 ? -4.454 44.009 -22.701 1.00 31.06 587 ARG A N 1
ATOM 4502 C CA . ARG A 1 587 ? -3.806 44.868 -21.687 1.00 31.06 587 ARG A CA 1
ATOM 4503 C C . ARG A 1 587 ? -2.596 45.651 -22.199 1.00 31.06 587 ARG A C 1
ATOM 4505 O O . ARG A 1 587 ? -2.332 46.722 -21.672 1.00 31.06 587 ARG A O 1
ATOM 4512 N N . MET A 1 588 ? -1.919 45.199 -23.258 1.00 31.69 588 MET A N 1
ATOM 4513 C CA . MET A 1 588 ? -0.828 45.981 -23.865 1.00 31.69 588 MET A CA 1
ATOM 4514 C C . MET A 1 588 ? -1.300 47.077 -24.831 1.00 31.69 588 MET A C 1
ATOM 4516 O O . MET A 1 588 ? -0.573 48.040 -25.044 1.00 31.69 588 MET A O 1
ATOM 4520 N N . ARG A 1 589 ? -2.527 47.004 -25.372 1.00 33.59 589 ARG A N 1
ATOM 4521 C CA . ARG A 1 589 ? -3.068 48.086 -26.222 1.00 33.59 589 ARG A CA 1
ATOM 4522 C C . ARG A 1 589 ? -3.609 49.291 -25.445 1.00 33.59 589 ARG A C 1
ATOM 4524 O O . ARG A 1 589 ? -3.768 50.350 -26.036 1.00 33.59 589 ARG A O 1
ATOM 4531 N N . HIS A 1 590 ? -3.820 49.170 -24.133 1.00 33.56 590 HIS A N 1
ATOM 4532 C CA . HIS A 1 590 ? -4.210 50.295 -23.271 1.00 33.56 590 HIS A CA 1
ATOM 4533 C C . HIS A 1 590 ? -3.031 50.998 -22.577 1.00 33.56 590 HIS A C 1
ATOM 4535 O O . HIS A 1 590 ? -3.251 51.925 -21.803 1.00 33.56 590 HIS A O 1
ATOM 4541 N N . HIS A 1 591 ? -1.784 50.600 -22.849 1.00 33.50 591 HIS A N 1
ATOM 4542 C CA . HIS A 1 591 ? -0.584 51.238 -22.281 1.00 33.50 591 HIS A CA 1
ATOM 4543 C C . HIS A 1 591 ? 0.316 51.919 -23.316 1.00 33.50 591 HIS A C 1
ATOM 4545 O O . HIS A 1 591 ? 1.421 52.338 -22.994 1.00 33.50 591 HIS A O 1
ATOM 4551 N N . GLN A 1 592 ? -0.169 52.089 -24.549 1.00 34.09 592 GLN A N 1
ATOM 4552 C CA . GLN A 1 592 ? 0.601 52.728 -25.615 1.00 34.09 592 GLN A CA 1
ATOM 4553 C C . GLN A 1 592 ? -0.188 53.789 -26.390 1.00 34.09 592 GLN A C 1
ATOM 4555 O O . GLN A 1 592 ? 0.043 53.980 -27.572 1.00 34.09 592 GLN A O 1
ATOM 4560 N N . VAL A 1 593 ? -1.110 54.507 -25.739 1.00 38.31 593 VAL A N 1
ATOM 4561 C CA . VAL A 1 593 ? -1.611 55.801 -26.242 1.00 38.31 593 VAL A CA 1
ATOM 4562 C C . VAL A 1 593 ? -1.968 56.698 -25.054 1.00 38.31 593 VAL A C 1
ATOM 4564 O O . VAL A 1 593 ? -3.114 56.734 -24.620 1.00 38.31 593 VAL A O 1
ATOM 4567 N N . ARG A 1 594 ? -0.980 57.407 -24.503 1.00 30.22 594 ARG A N 1
ATOM 4568 C CA . ARG A 1 594 ? -1.142 58.735 -23.884 1.00 30.22 594 ARG A CA 1
ATOM 4569 C C . ARG A 1 594 ? 0.249 59.333 -23.670 1.00 30.22 594 ARG A C 1
ATOM 4571 O O . ARG A 1 594 ? 1.010 58.867 -22.831 1.00 30.22 594 ARG A O 1
ATOM 4578 N N . GLY A 1 595 ? 0.582 60.305 -24.518 1.00 31.80 595 GLY A N 1
ATOM 4579 C CA . GLY A 1 595 ? 1.788 61.124 -24.416 1.00 31.80 595 GLY A CA 1
ATOM 4580 C C . GLY A 1 595 ? 1.770 62.058 -23.196 1.00 31.80 595 GLY A C 1
ATOM 4581 O O . GLY A 1 595 ? 0.796 62.072 -22.440 1.00 31.80 595 GLY A O 1
ATOM 4582 N N . PRO A 1 596 ? 2.857 62.819 -22.992 1.00 39.34 596 PRO A N 1
ATOM 4583 C CA . PRO A 1 596 ? 3.180 63.456 -21.725 1.00 39.34 596 PRO A CA 1
ATOM 4584 C C . PRO A 1 596 ? 2.342 64.719 -21.519 1.00 39.34 596 PRO A C 1
ATOM 4586 O O . PRO A 1 596 ? 2.270 65.582 -22.389 1.00 39.34 596 PRO A O 1
ATOM 4589 N N . GLY A 1 597 ? 1.724 64.843 -20.347 1.00 29.78 597 GLY A N 1
ATOM 4590 C CA . GLY A 1 597 ? 0.923 66.007 -19.998 1.00 29.78 597 GLY A CA 1
ATOM 4591 C C . GLY A 1 597 ? 0.680 66.094 -18.499 1.00 29.78 597 GLY A C 1
ATOM 4592 O O . GLY A 1 597 ? -0.221 65.453 -17.982 1.00 29.78 597 GLY A O 1
ATOM 4593 N N . MET A 1 598 ? 1.514 66.901 -17.844 1.00 29.83 598 MET A N 1
ATOM 4594 C CA . MET A 1 598 ? 1.169 67.784 -16.726 1.00 29.83 598 MET A CA 1
ATOM 4595 C C . MET A 1 598 ? 0.349 67.231 -15.538 1.00 29.83 598 MET A C 1
ATOM 4597 O O . MET A 1 598 ? -0.871 67.183 -15.558 1.00 29.83 598 MET A O 1
ATOM 4601 N N . ASN A 1 599 ? 1.076 67.129 -14.421 1.00 31.09 599 ASN A N 1
ATOM 4602 C CA . ASN A 1 599 ? 0.870 67.933 -13.208 1.00 31.09 599 ASN A CA 1
ATOM 4603 C C . ASN A 1 599 ? -0.160 67.492 -12.144 1.00 31.09 599 ASN A C 1
ATOM 4605 O O . ASN A 1 599 ? -1.317 67.202 -12.418 1.00 31.09 599 ASN A O 1
ATOM 4609 N N . ARG A 1 600 ? 0.310 67.694 -10.903 1.00 31.09 600 ARG A N 1
ATOM 4610 C CA . ARG A 1 600 ? -0.379 67.850 -9.610 1.00 31.09 600 ARG A CA 1
ATOM 4611 C C . ARG A 1 600 ? -0.805 66.589 -8.864 1.00 31.09 600 ARG A C 1
ATOM 4613 O O . ARG A 1 600 ? -1.708 65.860 -9.248 1.00 31.09 600 ARG A O 1
ATOM 4620 N N . GLY A 1 601 ? -0.142 66.413 -7.722 1.00 34.12 601 GLY A N 1
ATOM 4621 C CA . GLY A 1 601 ? -0.577 65.520 -6.670 1.00 34.12 601 GLY A CA 1
ATOM 4622 C C . GLY A 1 601 ? -1.764 66.061 -5.885 1.00 34.12 601 GLY A C 1
ATOM 4623 O O . GLY A 1 601 ? -2.105 67.237 -5.961 1.00 34.12 601 GLY A O 1
ATOM 4624 N N . ALA A 1 602 ? -2.332 65.172 -5.091 1.00 32.22 602 ALA A N 1
ATOM 4625 C CA . ALA A 1 602 ? -2.909 65.456 -3.793 1.00 32.22 602 ALA A CA 1
ATOM 4626 C C . ALA A 1 602 ? -3.023 64.114 -3.070 1.00 32.22 602 ALA A C 1
ATOM 4628 O O . ALA A 1 602 ? -3.497 63.128 -3.633 1.00 32.22 602 ALA A O 1
ATOM 4629 N N . GLN A 1 603 ? -2.515 64.100 -1.845 1.00 35.09 603 GLN A N 1
ATOM 4630 C CA . GLN A 1 603 ? -2.811 63.104 -0.830 1.00 35.09 603 GLN A CA 1
ATOM 4631 C C . GLN A 1 603 ? -4.319 63.113 -0.550 1.00 35.09 603 GLN A C 1
ATOM 4633 O O . GLN A 1 603 ? -4.892 64.192 -0.397 1.00 35.09 603 GLN A O 1
ATOM 4638 N N . HIS A 1 604 ? -4.934 61.935 -0.466 1.00 35.09 604 HIS A N 1
ATOM 4639 C CA . HIS A 1 604 ? -5.597 61.448 0.747 1.00 35.09 604 HIS A CA 1
ATOM 4640 C C . HIS A 1 604 ? -6.027 59.993 0.589 1.00 35.09 604 HIS A C 1
ATOM 4642 O O . HIS A 1 604 ? -6.534 59.643 -0.500 1.00 35.09 604 HIS A O 1
#

Secondary structure (DSSP, 8-state):
-HHHHHSS-SS-TTS--SS-HHHHHHHHTTHHHHHHHHHHHHHHHHHHHHTSTT-HHHHHHHHHHHHHTTHHHHHHHHHHHHHHHHHHHHHHHGGGG-HHHHHHHHHHHTSGGGTT--HHHHHHGGGGHHHHHHHHHHHHHHTT---HHHHHHHHHHHHHHHHHHHHHHHHHHSS-----S---------PPPPS---------------S---GGGGGSS---EEEEEEEEEEEETTEEEEEEEEEESSEEEEEEEETTTEEEEEEEEETTT------GGGTSTT-S--HHHHHHHHHHHH-HHHHHHHHHHTTSS-S-HHHHHHHHHH-TT--HHHHHHHHTSGGGHHHHHHHHHTTHHHHTTS-HHHHHHHHHHT----S-HHHHHHHHHHHHHHHHHH-GGG-SSTTHHHHHHHHHHHHHHHHHSPPPTTS------HHHHHHT-TTS-HHHHHHHHHHHHHS---PPP--SS-BPPB-TTS-SEEEBTPBPP-EEEE-SS-EEEEEEEEEE-TTEEEESSEEEESS-SEEEEEEEE-SSEEEEEEEEEESTTGGGBPPPPPEEEEEEPPPPP---THHHHHHHTTSSS-----------

InterPro domains:
  IPR000219 Dbl homology domain [PS50010] (1-167)
  IPR000904 Sec7 domain [PF01369] (293-468)
  IPR000904 Sec7 domain [PS50190] (282-456)
  IPR000904 Sec7 domain [SM00222] (286-469)
  IPR011993 PH-like domain superfamily [G3DSA:2.30.29.30] (203-292)
  IPR023394 Sec7, C-terminal domain superfamily [G3DSA:1.10.1000.11] (363-483)
  IPR035899 Dbl homology (DH) domain superfamily [G3DSA:1.20.900.10] (4-176)
  IPR035899 Dbl homology (DH) domain superfamily [SSF48065] (16-164)
  IPR035999 Sec7 domain superfamily [SSF48425] (291-476)